Protein AF-0000000075549587 (afdb_homodimer)

Organism: Caenorhabditis brenneri (NCBI:txid135651)

pLDDT: mean 71.13, std 20.17, range [25.81, 96.94]

Nearest PDB structures (foldseek):
  8i6s-assembly1_A  TM=4.837E-01  e=8.119E+00  Pseudomonas aeruginosa
  8i6s-assembly1_A  TM=4.808E-01  e=9.491E+00  Pseudomonas aeruginosa

Sequence (476 aa):
MDYEPIAPSYHDLTATCAACQTLAPHSQLFVCLKEDCGHALQQKLPVLSPSLFYRREKVFCGACTFRGSHKAHRKYMQRAEPLAFITASGEMGTKLQMEFDKLLKTGEDTAVGYYMQENMDLKNLPTPRIVEYLSKSGTIIEWHRRVAVLYNAIKTLTDFREEGQKFVKEQAEELLTEFSKTSKQIHRILTVTQPDMEQLREDRHETHLREMGIDPSTEDARSSFSSTSSTSTKVPKEMDYEPIAPSYHDLTATCAACQTLAPHSQLFVCLKEDCGHALQQKLPVLSPSLFYRREKVFCGACTFRGSHKAHRKYMQRAEPLAFITASGEMGTKLQMEFDKLLKTGEDTAVGYYMQENMDLKNLPTPRIVEYLSKSGTIIEWHRRVAVLYNAIKTLTDFREEGQKFVKEQAEELLTEFSKTSKQIHRILTVTQPDMEQLREDRHETHLREMGIDPSTEDARSSFSSTSSTSTKVPKE

Structure (mmCIF, N/CA/C/O backbone):
data_AF-0000000075549587-model_v1
#
loop_
_entity.id
_entity.type
_entity.pdbx_description
1 polymer 'Uncharacterized protein'
#
loop_
_atom_site.group_PDB
_atom_site.id
_atom_site.type_symbol
_atom_site.label_atom_id
_atom_site.label_alt_id
_atom_site.label_comp_id
_atom_site.label_asym_id
_atom_site.label_entity_id
_atom_site.label_seq_id
_atom_site.pdbx_PDB_ins_code
_atom_site.Cartn_x
_atom_site.Cartn_y
_atom_site.Cartn_z
_atom_site.occupancy
_atom_site.B_iso_or_equiv
_atom_site.auth_seq_id
_atom_site.auth_comp_id
_atom_site.auth_asym_id
_atom_site.auth_atom_id
_atom_site.pdbx_PDB_model_num
ATOM 1 N N . MET A 1 1 ? -7.254 -75.062 -17.688 1 29.75 1 MET A N 1
ATOM 2 C CA . MET A 1 1 ? -5.879 -74.875 -17.234 1 29.75 1 MET A CA 1
ATOM 3 C C . MET A 1 1 ? -5.605 -73.5 -16.797 1 29.75 1 MET A C 1
ATOM 5 O O . MET A 1 1 ? -5.73 -72.562 -17.594 1 29.75 1 MET A O 1
ATOM 9 N N . ASP A 1 2 ? -5.918 -73.062 -15.508 1 26.8 2 ASP A N 1
ATOM 10 C CA . ASP A 1 2 ? -6.105 -71.812 -14.875 1 26.8 2 ASP A CA 1
ATOM 11 C C . ASP A 1 2 ? -4.812 -71 -14.883 1 26.8 2 ASP A C 1
ATOM 13 O O . ASP A 1 2 ? -3.783 -71.438 -14.383 1 26.8 2 ASP A O 1
ATOM 17 N N . TYR A 1 3 ? -4.531 -70.25 -15.961 1 25.81 3 TYR A N 1
ATOM 18 C CA . TYR A 1 3 ? -3.297 -69.5 -16.156 1 25.81 3 TYR A CA 1
ATOM 19 C C . TYR A 1 3 ? -3.004 -68.562 -14.969 1 25.81 3 TYR A C 1
ATOM 21 O O . TYR A 1 3 ? -3.758 -67.625 -14.688 1 25.81 3 TYR A O 1
ATOM 29 N N . GLU A 1 4 ? -2.338 -69.125 -13.938 1 31.19 4 GLU A N 1
ATOM 30 C CA . GLU A 1 4 ? -1.901 -68.312 -12.812 1 31.19 4 GLU A CA 1
ATOM 31 C C . GLU A 1 4 ? -0.948 -67.188 -13.273 1 31.19 4 GLU A C 1
ATOM 33 O O . GLU A 1 4 ? -0.008 -67.438 -14.031 1 31.19 4 GLU A O 1
ATOM 38 N N . PRO A 1 5 ? -1.269 -66 -13.258 1 32.09 5 PRO A N 1
ATOM 39 C CA . PRO A 1 5 ? -0.334 -64.938 -13.711 1 32.09 5 PRO A CA 1
ATOM 40 C C . PRO A 1 5 ? 1.026 -65.062 -13.023 1 32.09 5 PRO A C 1
ATOM 42 O O . PRO A 1 5 ? 1.096 -65.188 -11.797 1 32.09 5 PRO A O 1
ATOM 45 N N . ILE A 1 6 ? 2.064 -65.75 -13.586 1 31.47 6 ILE A N 1
ATOM 46 C CA . ILE A 1 6 ? 3.416 -65.812 -13.047 1 31.47 6 ILE A CA 1
ATOM 47 C C . ILE A 1 6 ? 3.885 -64.438 -12.562 1 31.47 6 ILE A C 1
ATOM 49 O O . ILE A 1 6 ? 3.824 -63.469 -13.312 1 31.47 6 ILE A O 1
ATOM 53 N N . ALA A 1 7 ? 3.84 -64.188 -11.336 1 36.78 7 ALA A N 1
ATOM 54 C CA . ALA A 1 7 ? 4.457 -63.031 -10.727 1 36.78 7 ALA A CA 1
ATOM 55 C C . ALA A 1 7 ? 5.844 -62.75 -11.312 1 36.78 7 ALA A C 1
ATOM 57 O O . ALA A 1 7 ? 6.703 -63.656 -11.297 1 36.78 7 ALA A O 1
ATOM 58 N N . PRO A 1 8 ? 5.992 -62 -12.305 1 34.22 8 PRO A N 1
ATOM 59 C CA . PRO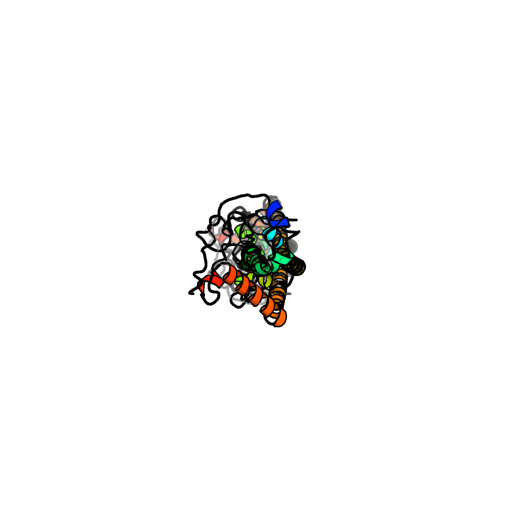 A 1 8 ? 7.352 -61.906 -12.828 1 34.22 8 PRO A CA 1
ATOM 60 C C . PRO A 1 8 ? 8.398 -61.688 -11.734 1 34.22 8 PRO A C 1
ATOM 62 O O . PRO A 1 8 ? 8.141 -61 -10.75 1 34.22 8 PRO A O 1
ATOM 65 N N . SER A 1 9 ? 9.133 -62.719 -11.234 1 33.31 9 SER A N 1
ATOM 66 C CA . SER A 1 9 ? 10.344 -62.594 -10.43 1 33.31 9 SER A CA 1
ATOM 67 C C . SER A 1 9 ? 11.273 -61.531 -10.992 1 33.31 9 SER A C 1
ATOM 69 O O . SER A 1 9 ? 11.734 -61.625 -12.125 1 33.31 9 SER A O 1
ATOM 71 N N . TYR A 1 10 ? 11.078 -60.281 -10.609 1 33.31 10 TYR A N 1
ATOM 72 C CA . TYR A 1 10 ? 11.875 -59.156 -11.062 1 33.31 10 TYR A CA 1
ATOM 73 C C . TYR A 1 10 ? 13.328 -59.312 -10.633 1 33.31 10 TYR A C 1
ATOM 75 O O . TYR A 1 10 ? 13.625 -59.438 -9.445 1 33.31 10 TYR A O 1
ATOM 83 N N . HIS A 1 11 ? 14.133 -60.188 -11.258 1 33.25 11 HIS A N 1
ATOM 84 C CA . HIS A 1 11 ? 15.562 -60.219 -10.961 1 33.25 11 HIS A CA 1
ATOM 85 C C . HIS A 1 11 ? 16.203 -58.875 -11.211 1 33.25 11 HIS A C 1
ATOM 87 O O . HIS A 1 11 ? 15.812 -58.156 -12.133 1 33.25 11 HIS A O 1
ATOM 93 N N . ASP A 1 12 ? 16.781 -58.188 -10.273 1 33.38 12 ASP A N 1
ATOM 94 C CA . ASP A 1 12 ? 17.609 -56.969 -10.273 1 33.38 12 ASP A CA 1
ATOM 95 C C . ASP A 1 12 ? 18.625 -57.031 -11.422 1 33.38 12 ASP A C 1
ATOM 97 O O . ASP A 1 12 ? 19.812 -57.25 -11.203 1 33.38 12 ASP A O 1
ATOM 101 N N . LEU A 1 13 ? 18.562 -57.812 -12.469 1 33.66 13 LEU A N 1
ATOM 102 C CA . LEU A 1 13 ? 19.609 -57.781 -13.492 1 33.66 13 LEU A CA 1
ATOM 103 C C . LEU A 1 13 ? 19.625 -56.406 -14.18 1 33.66 13 LEU A C 1
ATOM 105 O O . LEU A 1 13 ? 18.609 -55.969 -14.742 1 33.66 13 LEU A O 1
ATOM 109 N N . THR A 1 14 ? 20.359 -55.406 -13.695 1 37.59 14 THR A N 1
ATOM 110 C CA . THR A 1 14 ? 20.797 -54.25 -14.5 1 37.59 14 THR A CA 1
ATOM 111 C C . THR A 1 14 ? 21.172 -54.719 -15.906 1 37.59 14 THR A C 1
ATOM 113 O O . THR A 1 14 ? 22.344 -55 -16.172 1 37.59 14 THR A O 1
ATOM 116 N N . ALA A 1 15 ? 20.781 -55.812 -16.469 1 36.22 15 ALA A N 1
ATOM 117 C CA . ALA A 1 15 ? 21.281 -56.188 -17.781 1 36.22 15 ALA A CA 1
ATOM 118 C C . ALA A 1 15 ? 21.078 -55.031 -18.781 1 36.22 15 ALA A C 1
ATOM 120 O O . ALA A 1 15 ? 20.109 -54.281 -18.688 1 36.22 15 ALA A O 1
ATOM 121 N N . THR A 1 16 ? 22.188 -54.406 -19.188 1 38.94 16 THR A N 1
ATOM 122 C CA . THR A 1 16 ? 22.188 -53.594 -20.406 1 38.94 16 THR A CA 1
ATOM 123 C C . THR A 1 16 ? 21.094 -54.062 -21.359 1 38.94 16 THR A C 1
ATOM 125 O O . THR A 1 16 ? 20.938 -55.25 -21.594 1 38.94 16 THR A O 1
ATOM 128 N N . CYS A 1 17 ? 20.016 -53.344 -21.531 1 42.66 17 CYS A N 1
ATOM 129 C CA . CYS A 1 17 ? 18.953 -53.594 -22.5 1 42.66 17 CYS A CA 1
ATOM 130 C C . CYS A 1 17 ? 19.516 -54.219 -23.766 1 42.66 17 CYS A C 1
ATOM 132 O O . CYS A 1 17 ? 18.875 -54.188 -24.812 1 42.66 17 CYS A O 1
ATOM 134 N N . ALA A 1 18 ? 20.797 -54.469 -23.938 1 40.78 18 ALA A N 1
ATOM 135 C CA . ALA A 1 18 ? 21.25 -55.094 -25.172 1 40.78 18 ALA A CA 1
ATOM 136 C C . ALA A 1 18 ? 20.422 -56.344 -25.5 1 40.78 18 ALA A C 1
ATOM 138 O O . ALA A 1 18 ? 20.062 -56.562 -26.656 1 40.78 18 ALA A O 1
ATOM 139 N N . ALA A 1 19 ? 20.281 -57.25 -24.625 1 36.47 19 ALA A N 1
ATOM 140 C CA . ALA A 1 19 ? 19.547 -58.469 -24.938 1 36.47 19 ALA A CA 1
ATOM 141 C C . ALA A 1 19 ? 18.078 -58.188 -25.203 1 36.47 19 ALA A C 1
ATOM 143 O O . ALA A 1 19 ? 17.453 -58.812 -26.062 1 36.47 19 ALA A O 1
ATOM 144 N N . CYS A 1 20 ? 17.484 -57.406 -24.375 1 41.28 20 CYS A N 1
ATOM 145 C CA . CYS A 1 20 ? 16.078 -57.094 -24.672 1 41.28 20 CYS A CA 1
ATOM 146 C C . CYS A 1 20 ? 15.961 -56.312 -25.969 1 41.28 20 CYS A C 1
ATOM 148 O O . CYS A 1 20 ? 14.859 -56.125 -26.484 1 41.28 20 CYS A O 1
ATOM 150 N N . GLN A 1 21 ? 16.906 -55.469 -26.281 1 42.31 21 GLN A N 1
ATOM 151 C CA . GLN A 1 21 ? 16.859 -54.875 -27.609 1 42.31 21 GLN A CA 1
ATOM 152 C C . GLN A 1 21 ? 16.641 -55.938 -28.672 1 42.31 21 GLN A C 1
ATOM 154 O O . GLN A 1 21 ? 15.922 -55.719 -29.656 1 42.31 21 GLN A O 1
ATOM 159 N N . THR A 1 22 ? 17.453 -57 -28.656 1 42.5 22 THR A N 1
ATOM 160 C CA . THR A 1 22 ? 17.375 -58.031 -29.688 1 42.5 22 THR A CA 1
ATOM 161 C C . THR A 1 22 ? 16.234 -59 -29.391 1 42.5 22 THR A C 1
ATOM 163 O O . THR A 1 22 ? 15.594 -59.531 -30.297 1 42.5 22 THR A O 1
ATOM 166 N N . LEU A 1 23 ? 16.109 -59.625 -28.219 1 38.97 23 LEU A N 1
ATOM 167 C CA . LEU A 1 23 ? 15.242 -60.781 -28.031 1 38.97 23 LEU A CA 1
ATOM 168 C C . LEU A 1 23 ? 13.883 -60.344 -27.5 1 38.97 23 LEU A C 1
ATOM 170 O O . LEU A 1 23 ? 12.906 -61.094 -27.578 1 38.97 23 LEU A O 1
ATOM 174 N N . ALA A 1 24 ? 13.734 -59.688 -26.312 1 40.78 24 ALA A N 1
ATOM 175 C CA . ALA A 1 24 ? 12.406 -59.469 -25.75 1 40.78 24 ALA A CA 1
ATOM 176 C C . ALA A 1 24 ? 11.734 -58.281 -26.438 1 40.78 24 ALA A C 1
ATOM 178 O O . ALA A 1 24 ? 12.352 -57.219 -26.625 1 40.78 24 ALA A O 1
ATOM 179 N N . PRO A 1 25 ? 10.711 -58.5 -27.219 1 41.75 25 PRO A N 1
ATOM 180 C CA . PRO A 1 25 ? 9.906 -57.438 -27.828 1 41.75 25 PRO A CA 1
ATOM 181 C C . PRO A 1 25 ? 9.633 -56.281 -26.859 1 41.75 25 PRO A C 1
ATOM 183 O O . PRO A 1 25 ? 9.164 -56.5 -25.75 1 41.75 25 PRO A O 1
ATOM 186 N N . HIS A 1 26 ? 10.484 -55.312 -26.688 1 45.44 26 HIS A N 1
ATOM 187 C CA . HIS A 1 26 ? 10.344 -54 -26.016 1 45.44 26 HIS A CA 1
ATOM 188 C C . HIS A 1 26 ? 8.914 -53.5 -26.109 1 45.44 26 HIS A C 1
ATOM 190 O O . HIS A 1 26 ? 8.648 -52.344 -25.812 1 45.44 26 HIS A O 1
ATOM 196 N N . SER A 1 27 ? 8.094 -54.156 -26.641 1 45.16 27 SER A N 1
ATOM 197 C CA . SER A 1 27 ? 6.754 -53.625 -26.875 1 45.16 27 SER A CA 1
ATOM 198 C C . SER A 1 27 ? 6.055 -53.312 -25.562 1 45.16 27 SER A C 1
ATOM 200 O O . SER A 1 27 ? 5.012 -52.656 -25.547 1 45.16 27 SER A O 1
ATOM 202 N N . GLN A 1 28 ? 6.48 -54.031 -24.422 1 47.03 28 GLN A N 1
ATOM 203 C CA . GLN A 1 28 ? 5.66 -53.812 -23.25 1 47.03 28 GLN A CA 1
ATOM 204 C C . GLN A 1 28 ? 6.465 -53.125 -22.141 1 47.03 28 GLN A C 1
ATOM 206 O O . GLN A 1 28 ? 7.016 -53.812 -21.266 1 47.03 28 GLN A O 1
ATOM 211 N N . LEU A 1 29 ? 7.043 -52.031 -22.5 1 55.44 29 LEU A N 1
ATOM 212 C CA . LEU A 1 29 ? 7.758 -51.375 -21.422 1 55.44 29 LEU A CA 1
ATOM 213 C C . LEU A 1 29 ? 6.781 -50.719 -20.453 1 55.44 29 LEU A C 1
ATOM 215 O O . LEU A 1 29 ? 5.887 -49.969 -20.875 1 55.44 29 LEU A O 1
ATOM 219 N N . PHE A 1 30 ? 6.555 -51.406 -19.234 1 59.78 30 PHE A N 1
ATOM 220 C CA . PHE A 1 30 ? 5.691 -50.75 -18.25 1 59.78 30 PHE A CA 1
ATOM 221 C C . PHE A 1 30 ? 6.5 -50.281 -17.062 1 59.78 30 PHE A C 1
ATOM 223 O O . PHE A 1 30 ? 7.652 -50.656 -16.875 1 59.78 30 PHE A O 1
ATOM 230 N N . VAL A 1 31 ? 6.113 -49.188 -16.469 1 62.66 31 VAL A N 1
ATOM 231 C CA . VAL A 1 31 ? 6.648 -48.656 -15.227 1 62.66 31 VAL A CA 1
ATOM 232 C C . VAL A 1 31 ? 5.922 -49.312 -14.047 1 62.66 31 VAL A C 1
ATOM 234 O O . VAL A 1 31 ? 4.688 -49.312 -13.992 1 62.66 31 VAL A O 1
ATOM 237 N N . CYS A 1 32 ? 6.777 -50.062 -13.227 1 59.31 32 CYS A N 1
ATOM 238 C CA . CYS A 1 32 ? 6.191 -50.75 -12.086 1 59.31 32 CYS A CA 1
ATOM 239 C C . CYS A 1 32 ? 5.715 -49.75 -11.039 1 59.31 32 CYS A C 1
ATOM 241 O O . CYS A 1 32 ? 6.465 -48.844 -10.641 1 59.31 32 CYS A O 1
ATOM 243 N N . LEU A 1 33 ? 4.461 -49.875 -10.594 1 60.12 33 LEU A N 1
ATOM 244 C CA . LEU A 1 33 ? 3.865 -49.031 -9.57 1 60.12 33 LEU A CA 1
ATOM 245 C C . LEU A 1 33 ? 3.695 -49.781 -8.258 1 60.12 33 LEU A C 1
ATOM 247 O O . LEU A 1 33 ? 3.207 -49.219 -7.27 1 60.12 33 LEU A O 1
ATOM 251 N N . LYS A 1 34 ? 4.172 -50.969 -8.281 1 54.44 34 LYS A N 1
ATOM 252 C CA . LYS A 1 34 ? 3.969 -51.781 -7.078 1 54.44 34 LYS A CA 1
ATOM 253 C C . LYS A 1 34 ? 5.004 -51.438 -6.008 1 54.44 34 LYS A C 1
ATOM 255 O O . LYS A 1 34 ? 6.191 -51.312 -6.309 1 54.44 34 LYS A O 1
ATOM 260 N N . GLU A 1 35 ? 4.543 -51.156 -4.797 1 56.06 35 GLU A N 1
ATOM 261 C CA . GLU A 1 35 ? 5.375 -50.781 -3.664 1 56.06 35 GLU A CA 1
ATOM 262 C C . GLU A 1 35 ? 6.449 -51.812 -3.381 1 56.06 35 GLU A C 1
ATOM 264 O O . GLU A 1 35 ? 7.582 -51.469 -3.033 1 56.06 35 GLU A O 1
ATOM 269 N N . ASP A 1 36 ? 6.105 -53.062 -3.609 1 52.19 36 ASP A N 1
ATOM 270 C CA . ASP A 1 36 ? 7.035 -54.125 -3.273 1 52.19 36 ASP A CA 1
ATOM 271 C C . ASP A 1 36 ? 8.023 -54.375 -4.41 1 52.19 36 ASP A C 1
ATOM 273 O O . ASP A 1 36 ? 8.906 -55.25 -4.305 1 52.19 36 ASP A O 1
ATOM 277 N N . CYS A 1 37 ? 7.734 -53.562 -5.375 1 55.72 37 CYS A N 1
ATOM 278 C CA . CYS A 1 37 ? 8.648 -53.688 -6.5 1 55.72 37 CYS A CA 1
ATOM 279 C C . CYS A 1 37 ? 9.922 -52.875 -6.273 1 55.72 37 CYS A C 1
ATOM 281 O O . CYS A 1 37 ? 9.852 -51.656 -6.043 1 55.72 37 CYS A O 1
ATOM 283 N N . GLY A 1 38 ? 11 -53.5 -6.023 1 54.59 38 GLY A N 1
ATOM 284 C CA . GLY A 1 38 ? 12.273 -52.812 -5.836 1 54.59 38 GLY A CA 1
ATOM 285 C C . GLY A 1 38 ? 12.578 -51.812 -6.922 1 54.59 38 GLY A C 1
ATOM 286 O O . GLY A 1 38 ? 13.484 -51 -6.777 1 54.59 38 GLY A O 1
ATOM 287 N N . HIS A 1 39 ? 11.695 -51.906 -7.961 1 53.31 39 HIS A N 1
ATOM 288 C CA . HIS A 1 39 ? 11.938 -51 -9.07 1 53.31 39 HIS A CA 1
ATOM 289 C C . HIS A 1 39 ? 10.75 -50.062 -9.289 1 53.31 39 HIS A C 1
ATOM 291 O O . HIS A 1 39 ? 10.617 -49.469 -10.352 1 53.31 39 HIS A O 1
ATOM 297 N N . ALA A 1 40 ? 9.969 -50.094 -8.383 1 55.72 40 ALA A N 1
ATOM 298 C CA . ALA A 1 40 ? 8.789 -49.25 -8.438 1 55.72 40 ALA A CA 1
ATOM 299 C C . ALA A 1 40 ? 9.195 -47.781 -8.609 1 55.72 40 ALA A C 1
ATOM 301 O O . ALA A 1 40 ? 10.297 -47.375 -8.227 1 55.72 40 ALA A O 1
ATOM 302 N N . LEU A 1 41 ? 8.352 -47.125 -9.461 1 58.66 41 LEU A N 1
ATOM 303 C CA . LEU A 1 41 ? 8.555 -45.688 -9.555 1 58.66 41 LEU A CA 1
ATOM 304 C C . LEU A 1 41 ? 8.953 -45.094 -8.211 1 58.66 41 LEU A C 1
ATOM 306 O O . LEU A 1 41 ? 8.258 -45.312 -7.211 1 58.66 41 LEU A O 1
ATOM 310 N N . GLN A 1 42 ? 10.43 -45.031 -8.016 1 52.78 42 GLN A N 1
ATOM 311 C CA . GLN A 1 42 ? 10.898 -44.469 -6.758 1 52.78 42 GLN A CA 1
ATOM 312 C C . GLN A 1 42 ? 10.93 -42.938 -6.836 1 52.78 42 GLN A C 1
ATOM 314 O O . GLN A 1 42 ? 11.414 -42.375 -7.816 1 52.78 42 GLN A O 1
ATOM 319 N N . GLN A 1 43 ? 9.984 -42.406 -6.258 1 54.62 43 GLN A N 1
ATOM 320 C CA . GLN A 1 43 ? 9.898 -40.938 -6.238 1 54.62 43 GLN A CA 1
ATOM 321 C C . GLN A 1 43 ? 11.047 -40.344 -5.438 1 54.62 43 GLN A C 1
ATOM 323 O O . GLN A 1 43 ? 10.836 -39.438 -4.609 1 54.62 43 GLN A O 1
ATOM 328 N N . LYS A 1 44 ? 12.258 -40.906 -5.523 1 56.38 44 LYS A N 1
ATOM 329 C CA . LYS A 1 44 ? 13.328 -40.312 -4.73 1 56.38 44 LYS A CA 1
ATOM 330 C C . LYS A 1 44 ? 13.703 -38.906 -5.262 1 56.38 44 LYS A C 1
ATOM 332 O O . LYS A 1 44 ? 13.992 -38 -4.484 1 56.38 44 LYS A O 1
ATOM 337 N N . LEU A 1 45 ? 13.633 -38.938 -6.66 1 64.5 45 LEU A N 1
ATOM 338 C CA . LEU A 1 45 ? 13.922 -37.625 -7.25 1 64.5 45 LEU A CA 1
ATOM 339 C C . LEU A 1 45 ? 12.672 -37.031 -7.902 1 64.5 45 LEU A C 1
ATOM 341 O O . LEU A 1 45 ? 11.938 -37.75 -8.594 1 64.5 45 LEU A O 1
ATOM 345 N N . PRO A 1 46 ? 12.438 -35.781 -7.637 1 75.38 46 PRO A N 1
ATOM 346 C CA . PRO A 1 46 ? 11.242 -35.188 -8.219 1 75.38 46 PRO A CA 1
ATOM 347 C C . PRO A 1 46 ? 11.227 -35.25 -9.742 1 75.38 46 PRO A C 1
ATOM 349 O O . PRO A 1 46 ? 12.266 -35.062 -10.383 1 75.38 46 PRO A O 1
ATOM 352 N N . VAL A 1 47 ? 10.156 -35.688 -10.281 1 79 47 VAL A N 1
ATOM 353 C CA . VAL A 1 47 ? 9.938 -35.688 -11.727 1 79 47 VAL A CA 1
ATOM 354 C C . VAL A 1 47 ? 9.312 -34.344 -12.148 1 79 47 VAL A C 1
ATOM 356 O O . V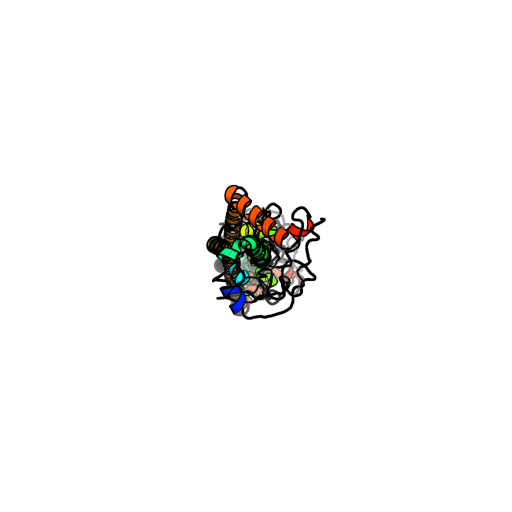AL A 1 47 ? 8.086 -34.188 -12.102 1 79 47 VAL A O 1
ATOM 359 N N . LEU A 1 48 ? 10.141 -33.5 -12.711 1 85.94 48 LEU A N 1
ATOM 360 C CA . LEU A 1 48 ? 9.727 -32.125 -12.93 1 85.94 48 LEU A CA 1
ATOM 361 C C . LEU A 1 48 ? 9.188 -31.938 -14.344 1 85.94 48 LEU A C 1
ATOM 363 O O . LEU A 1 48 ? 8.703 -30.859 -14.695 1 85.94 48 LEU A O 1
ATOM 367 N N . SER A 1 49 ? 9.391 -33 -15.047 1 88.25 49 SER A N 1
ATOM 368 C CA . SER A 1 49 ? 8.828 -33.031 -16.391 1 88.25 49 SER A CA 1
ATOM 369 C C . SER A 1 49 ? 8.547 -34.438 -16.875 1 88.25 49 SER A C 1
ATOM 371 O O . SER A 1 49 ? 9.211 -35.375 -16.453 1 88.25 49 SER A O 1
ATOM 373 N N . PRO A 1 50 ? 7.512 -34.562 -17.766 1 84.19 50 PRO A N 1
ATOM 374 C CA . PRO A 1 50 ? 7.234 -35.906 -18.297 1 84.19 50 PRO A CA 1
ATOM 375 C C . PRO A 1 50 ? 8.445 -36.531 -19 1 84.19 50 PRO A C 1
ATOM 377 O O . PRO A 1 50 ? 8.633 -37.719 -18.953 1 84.19 50 PRO A O 1
ATOM 380 N N . SER A 1 51 ? 9.281 -35.656 -19.562 1 78.44 51 SER A N 1
ATOM 381 C CA . SER A 1 51 ? 10.461 -36.156 -20.25 1 78.44 51 SER A CA 1
ATOM 382 C C . SER A 1 51 ? 11.445 -36.781 -19.266 1 78.44 51 SER A C 1
ATOM 384 O O . SER A 1 51 ? 12.125 -37.781 -19.594 1 78.44 51 SER A O 1
ATOM 386 N N . LEU A 1 52 ? 11.555 -36.219 -18.062 1 77.38 52 LEU A N 1
ATOM 387 C CA . LEU A 1 52 ? 12.461 -36.719 -17.047 1 77.38 52 LEU A CA 1
ATOM 388 C C . LEU A 1 52 ? 11.992 -38.094 -16.531 1 77.38 52 LEU A C 1
ATOM 390 O O . LEU A 1 52 ? 12.805 -38.875 -16.062 1 77.38 52 LEU A O 1
ATOM 3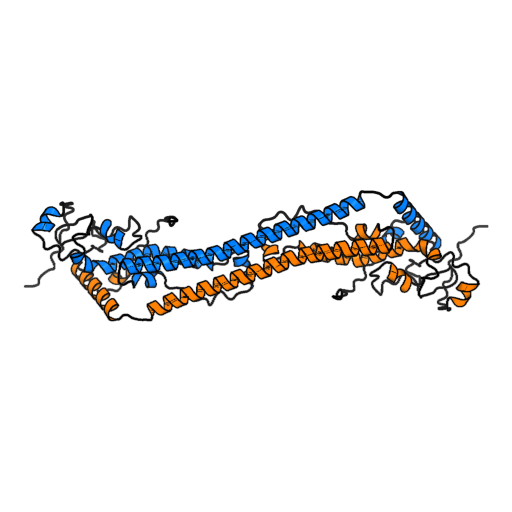94 N N . PHE A 1 53 ? 10.656 -38.25 -16.656 1 72.56 53 PHE A N 1
ATOM 395 C CA . PHE A 1 53 ? 10.078 -39.531 -16.281 1 72.56 53 PHE A CA 1
ATOM 396 C C . PHE A 1 53 ? 10.711 -40.656 -17.078 1 72.56 53 PHE A C 1
ATOM 398 O O . PHE A 1 53 ? 11.117 -41.688 -16.516 1 72.56 53 PHE A O 1
ATOM 405 N N . TYR A 1 54 ? 11.008 -40.406 -18.359 1 65.12 54 TYR A N 1
ATOM 406 C CA . TYR A 1 54 ? 11.539 -41.438 -19.25 1 65.12 54 TYR A CA 1
ATOM 407 C C . TYR A 1 54 ? 13.031 -41.625 -19.031 1 65.12 54 TYR A C 1
ATOM 409 O O . TYR A 1 54 ? 13.594 -42.656 -19.422 1 65.12 54 TYR A O 1
ATOM 417 N N . ARG A 1 55 ? 13.586 -40.688 -18.328 1 64.94 55 ARG A N 1
ATOM 418 C CA . ARG A 1 55 ? 15.023 -40.812 -18.094 1 64.94 55 ARG A CA 1
ATOM 419 C C . ARG A 1 55 ? 15.32 -41.469 -16.766 1 64.94 55 ARG A C 1
ATOM 421 O O . ARG A 1 55 ? 16.312 -42.156 -16.625 1 64.94 55 ARG A O 1
ATOM 428 N N . ARG A 1 56 ? 14.492 -41.219 -15.914 1 63.25 56 ARG A N 1
ATOM 429 C CA . ARG A 1 56 ? 14.828 -41.562 -14.539 1 63.25 56 ARG A CA 1
ATOM 430 C C . ARG A 1 56 ? 14.156 -42.875 -14.148 1 63.25 56 ARG A C 1
ATOM 432 O O . ARG A 1 56 ? 14.648 -43.594 -13.266 1 63.25 56 ARG A O 1
ATOM 439 N N . GLU A 1 57 ? 12.984 -43.156 -14.742 1 60.53 57 GLU A N 1
ATOM 440 C CA . GLU A 1 57 ? 12.219 -44.281 -14.242 1 60.53 57 GLU A CA 1
ATOM 441 C C . GLU A 1 57 ? 12.641 -45.594 -14.922 1 60.53 57 GLU A C 1
ATOM 443 O O . GLU A 1 57 ? 13.031 -45.594 -16.094 1 60.53 57 GLU A O 1
ATOM 448 N N . LYS A 1 58 ? 12.742 -46.531 -14.047 1 59.69 58 LYS A N 1
ATOM 449 C CA . LYS A 1 58 ? 13.055 -47.875 -14.523 1 59.69 58 LYS A CA 1
ATOM 450 C C . LYS A 1 58 ? 11.875 -48.469 -15.266 1 59.69 58 LYS A C 1
ATOM 452 O O . LYS A 1 58 ? 10.727 -48.375 -14.828 1 59.69 58 LYS A O 1
ATOM 457 N N . VAL A 1 59 ? 12.078 -48.719 -16.547 1 58.75 59 VAL A N 1
ATOM 458 C CA . VAL A 1 59 ? 11.031 -49.344 -17.359 1 58.75 59 VAL A CA 1
ATOM 459 C C . VAL A 1 59 ? 11.281 -50.844 -17.484 1 58.75 59 VAL A C 1
ATOM 461 O O . VAL A 1 59 ? 12.438 -51.281 -17.484 1 58.75 59 VAL A O 1
ATOM 464 N N . PHE A 1 60 ? 10.094 -51.5 -17.219 1 58.19 60 PHE A N 1
ATOM 465 C CA . PHE A 1 60 ? 10.117 -52.969 -17.25 1 58.19 60 PHE A CA 1
ATOM 466 C C . PHE A 1 60 ? 9.633 -53.5 -18.594 1 58.19 60 PHE A C 1
ATOM 468 O O . PHE A 1 60 ? 8.727 -52.938 -19.188 1 58.19 60 PHE A O 1
ATOM 475 N N . CYS A 1 61 ? 10.523 -54.219 -19.344 1 53.56 61 CYS A N 1
ATOM 476 C CA . CYS A 1 61 ? 10.086 -54.844 -20.594 1 53.56 61 CYS A CA 1
ATOM 477 C C . CYS A 1 61 ? 9.547 -56.25 -20.344 1 53.56 61 CYS A C 1
ATOM 479 O O . CYS A 1 61 ? 9.297 -56.969 -21.281 1 53.56 61 CYS A O 1
ATOM 481 N N . GLY A 1 62 ? 9.133 -56.5 -19.078 1 52.09 62 GLY A N 1
ATOM 482 C CA . GLY A 1 62 ? 8.688 -57.844 -18.766 1 52.09 62 GLY A CA 1
ATOM 483 C C . GLY A 1 62 ? 9.781 -58.719 -18.172 1 52.09 62 GLY A C 1
ATOM 484 O O . GLY A 1 62 ? 9.516 -59.594 -17.375 1 52.09 62 GLY A O 1
ATOM 485 N N . ALA A 1 63 ? 10.977 -58.625 -18.766 1 47.5 63 ALA A N 1
ATOM 486 C CA . ALA A 1 63 ? 12.062 -59.5 -18.328 1 47.5 63 ALA A CA 1
ATOM 487 C C . ALA A 1 63 ? 13.164 -58.719 -17.641 1 47.5 63 ALA A C 1
ATOM 489 O O . ALA A 1 63 ? 13.906 -59.25 -16.812 1 47.5 63 ALA A O 1
ATOM 490 N N . CYS A 1 64 ? 13.234 -57.594 -18.156 1 49.75 64 CYS A N 1
ATOM 491 C CA . CYS A 1 64 ? 14.367 -56.844 -17.641 1 49.75 64 CYS A CA 1
ATOM 492 C C . CYS A 1 64 ? 13.93 -55.469 -17.156 1 49.75 64 CYS A C 1
ATOM 494 O O . CYS A 1 64 ? 12.828 -55.031 -17.469 1 49.75 64 CYS A O 1
ATOM 496 N N . THR A 1 65 ? 14.562 -55.094 -16.031 1 53.25 65 THR A N 1
ATOM 497 C CA . THR A 1 65 ? 14.398 -53.719 -15.57 1 53.25 65 THR A CA 1
ATOM 498 C C . THR A 1 65 ? 15.539 -52.844 -16.078 1 53.25 65 THR A C 1
ATOM 500 O O . THR A 1 65 ? 16.703 -53.281 -16.094 1 53.25 65 THR A O 1
ATOM 503 N N . PHE A 1 66 ? 15.234 -51.906 -16.875 1 54.59 66 PHE A N 1
ATOM 504 C CA . PHE A 1 66 ? 16.297 -51.031 -17.359 1 54.59 66 PHE A CA 1
ATOM 505 C C . PHE A 1 66 ? 16.016 -49.562 -17.016 1 54.59 66 PHE A C 1
ATOM 507 O O . PHE A 1 66 ? 14.844 -49.188 -16.891 1 54.59 66 PHE A O 1
ATOM 514 N N . ARG A 1 67 ? 17.156 -49 -16.406 1 55.06 67 ARG A N 1
ATOM 515 C CA . ARG A 1 67 ? 17.156 -47.562 -16.219 1 55.06 67 ARG A CA 1
ATOM 516 C C . ARG A 1 67 ? 17.984 -46.875 -17.281 1 55.06 67 ARG A C 1
ATOM 518 O O . ARG A 1 67 ? 19.109 -47.312 -17.578 1 55.06 67 ARG A O 1
ATOM 525 N N . GLY A 1 68 ? 17.516 -46.125 -18.203 1 54.12 68 GLY A N 1
ATOM 526 C CA . GLY A 1 68 ? 18.281 -45.375 -19.188 1 54.12 68 GLY A CA 1
ATOM 527 C C . GLY A 1 68 ? 17.406 -44.562 -20.141 1 54.12 68 GLY A C 1
ATOM 528 O O . GLY A 1 68 ? 16.203 -44.406 -19.922 1 54.12 68 GLY A O 1
ATOM 529 N N . SER A 1 69 ? 18.188 -43.875 -21.094 1 53.91 69 SER A N 1
ATOM 530 C CA . SER A 1 69 ? 17.484 -43.094 -22.109 1 53.91 69 SER A CA 1
ATOM 531 C C . SER A 1 69 ? 16.547 -43.969 -22.922 1 53.91 69 SER A C 1
ATOM 533 O O . SER A 1 69 ? 16.953 -45 -23.469 1 53.91 69 SER A O 1
ATOM 535 N N . HIS A 1 70 ? 15.281 -43.75 -22.609 1 55.5 70 HIS A N 1
ATOM 536 C CA . HIS A 1 70 ? 14.273 -44.594 -23.234 1 55.5 70 HIS A CA 1
ATOM 537 C C . HIS A 1 70 ? 13.812 -44.031 -24.562 1 55.5 70 HIS A C 1
ATOM 539 O O . HIS A 1 70 ? 12.742 -44.375 -25.062 1 55.5 70 HIS A O 1
ATOM 545 N N . LYS A 1 71 ? 14.664 -43.156 -25.078 1 55.72 71 LYS A N 1
ATOM 546 C CA . LYS A 1 71 ? 14.234 -42.531 -26.328 1 55.72 71 LYS A CA 1
ATOM 547 C C . LYS A 1 71 ? 13.906 -43.594 -27.391 1 55.72 71 LYS A C 1
ATOM 549 O O . LYS A 1 71 ? 12.914 -43.469 -28.109 1 55.72 71 LYS A O 1
ATOM 554 N N . ALA A 1 72 ? 14.734 -44.656 -27.438 1 56.09 72 ALA A N 1
ATOM 555 C CA . ALA A 1 72 ? 14.555 -45.688 -28.469 1 56.09 72 ALA A CA 1
ATOM 556 C C . ALA A 1 72 ? 13.305 -46.531 -28.188 1 56.09 72 ALA A C 1
ATOM 558 O O . ALA A 1 72 ? 12.758 -47.156 -29.094 1 56.09 72 ALA A O 1
ATOM 559 N N . HIS A 1 73 ? 12.859 -46.375 -26.969 1 57.16 73 HIS A N 1
ATOM 560 C CA . HIS A 1 73 ? 11.727 -47.219 -26.594 1 57.16 73 HIS A CA 1
ATOM 561 C C . HIS A 1 73 ? 10.453 -46.406 -26.438 1 57.16 73 HIS A C 1
ATOM 563 O O . HIS A 1 73 ? 9.469 -46.875 -25.875 1 57.16 73 HIS A O 1
ATOM 569 N N . ARG A 1 74 ? 10.414 -45.25 -26.984 1 59.66 74 ARG A N 1
ATOM 570 C CA . ARG A 1 74 ? 9.297 -44.312 -26.812 1 59.66 74 ARG A CA 1
ATOM 571 C C . ARG A 1 74 ? 7.988 -44.969 -27.266 1 59.66 74 ARG A C 1
ATOM 573 O O . ARG A 1 74 ? 6.961 -44.812 -26.594 1 59.66 74 ARG A O 1
ATOM 580 N N . LYS A 1 75 ? 8.086 -45.625 -28.359 1 60.97 75 LYS A N 1
ATOM 581 C CA . LYS A 1 75 ? 6.891 -46.25 -28.906 1 60.97 75 LYS A CA 1
ATOM 582 C C . LYS A 1 75 ? 6.309 -47.281 -27.922 1 60.97 75 LYS A C 1
ATOM 584 O O . LYS A 1 75 ? 5.086 -47.406 -27.797 1 60.97 75 LYS A O 1
ATOM 589 N N . TYR A 1 76 ? 7.223 -47.906 -27.203 1 60.62 76 TYR A N 1
ATOM 590 C CA . TYR A 1 76 ? 6.777 -48.969 -26.297 1 60.62 76 TYR A CA 1
ATOM 591 C C . TYR A 1 76 ? 6.406 -48.406 -24.938 1 60.62 76 TYR A C 1
ATOM 593 O O . TYR A 1 76 ? 5.723 -49.062 -24.141 1 60.62 76 TYR A O 1
ATOM 601 N N . MET A 1 77 ? 6.832 -47.125 -24.766 1 64.5 77 MET A N 1
ATOM 602 C CA . MET A 1 77 ? 6.543 -46.5 -23.469 1 64.5 77 MET A CA 1
ATOM 603 C C . MET A 1 77 ? 5.277 -45.656 -23.562 1 64.5 77 MET A C 1
ATOM 605 O O . MET A 1 77 ? 4.922 -44.969 -22.594 1 64.5 77 MET A O 1
ATOM 609 N N . GLN A 1 78 ? 4.633 -45.844 -24.641 1 70 78 GLN A N 1
ATOM 610 C CA . GLN A 1 78 ? 3.434 -45.031 -24.859 1 70 78 GLN A CA 1
ATOM 611 C C . GLN A 1 78 ? 2.371 -45.312 -23.797 1 70 78 GLN A C 1
ATOM 613 O O . GLN A 1 78 ? 1.639 -44.438 -23.375 1 70 78 GLN A O 1
ATOM 618 N N . ARG A 1 79 ? 2.439 -46.594 -23.359 1 69.56 79 ARG A N 1
ATOM 619 C CA . ARG A 1 79 ? 1.438 -47 -22.375 1 69.56 79 ARG A CA 1
ATOM 620 C C . ARG A 1 79 ? 1.718 -46.375 -21.016 1 69.56 79 ARG A C 1
ATOM 622 O O . ARG A 1 79 ? 0.81 -46.219 -20.203 1 69.56 79 ARG A O 1
ATOM 629 N N . ALA A 1 80 ? 2.967 -46.062 -20.812 1 70.75 80 ALA A N 1
ATOM 630 C CA . ALA A 1 80 ? 3.355 -45.469 -19.547 1 70.75 80 ALA A CA 1
ATOM 631 C C . ALA A 1 80 ? 3.312 -43.938 -19.609 1 70.75 80 ALA A C 1
ATOM 633 O O . ALA A 1 80 ? 3.496 -43.25 -18.594 1 70.75 80 ALA A O 1
ATOM 634 N N . GLU A 1 81 ? 3.006 -43.375 -20.75 1 77.25 81 GLU A N 1
ATOM 635 C CA . GLU A 1 81 ? 3.031 -41.938 -20.969 1 77.25 81 GLU A CA 1
ATOM 636 C C . GLU A 1 81 ? 2.076 -41.219 -20.016 1 77.25 81 GLU A C 1
ATOM 638 O O . GLU A 1 81 ? 2.428 -40.188 -19.422 1 77.25 81 GLU A O 1
ATOM 643 N N . PRO A 1 82 ? 0.894 -41.844 -19.781 1 78.38 82 PRO A N 1
ATOM 644 C CA . PRO A 1 82 ? 0.005 -41.156 -18.844 1 78.38 82 PRO A CA 1
ATOM 645 C C . PRO A 1 82 ? 0.612 -41.031 -17.453 1 78.38 82 PRO A C 1
ATOM 647 O O . PRO A 1 82 ? 0.398 -40.031 -16.766 1 78.38 82 PRO A O 1
ATOM 650 N N . LEU A 1 83 ? 1.401 -41.969 -17.062 1 78.62 83 LEU A N 1
ATOM 651 C CA . LEU A 1 83 ? 2.039 -41.938 -15.758 1 78.62 83 LEU A CA 1
ATOM 652 C C . LEU A 1 83 ? 3.076 -40.812 -15.695 1 78.62 83 LEU A C 1
ATOM 654 O O . LEU A 1 83 ? 3.25 -40.188 -14.656 1 78.62 83 LEU A O 1
ATOM 658 N N . ALA A 1 84 ? 3.746 -40.656 -16.781 1 81.56 84 ALA A N 1
ATOM 659 C CA . ALA A 1 84 ? 4.727 -39.594 -16.859 1 81.56 84 ALA A CA 1
ATOM 660 C C . ALA A 1 84 ? 4.062 -38.219 -16.656 1 81.56 84 ALA A C 1
ATOM 662 O O . ALA A 1 84 ? 4.562 -37.375 -15.898 1 81.56 84 ALA A O 1
ATOM 663 N N . PHE A 1 85 ? 2.865 -38.031 -17.281 1 86.44 85 PHE A N 1
ATOM 664 C CA . PHE A 1 85 ? 2.148 -36.75 -17.172 1 86.44 85 PHE A CA 1
ATOM 665 C C . PHE A 1 85 ? 1.577 -36.562 -15.766 1 86.44 85 PHE A C 1
ATOM 667 O O . PHE A 1 85 ? 1.677 -35.5 -15.18 1 86.44 85 PHE A O 1
ATOM 674 N N . ILE A 1 86 ? 1.062 -37.625 -15.234 1 83.88 86 ILE A N 1
ATOM 675 C CA . ILE A 1 86 ? 0.452 -37.562 -13.914 1 83.88 86 ILE A CA 1
ATOM 676 C C . ILE A 1 86 ? 1.523 -37.281 -12.867 1 83.88 86 ILE A C 1
ATOM 678 O O . ILE A 1 86 ? 1.354 -36.375 -12.031 1 83.88 86 ILE A O 1
ATOM 682 N N . THR A 1 87 ? 2.59 -37.906 -12.93 1 82.94 87 THR A N 1
ATOM 683 C CA . THR A 1 87 ? 3.648 -37.75 -11.938 1 82.94 87 THR A CA 1
ATOM 684 C C . THR A 1 87 ? 4.289 -36.375 -12.031 1 82.94 87 THR A C 1
ATOM 686 O O . THR A 1 87 ? 4.445 -35.688 -11.016 1 82.94 87 THR A O 1
ATOM 689 N N . ALA A 1 88 ? 4.637 -36 -13.195 1 87.12 88 ALA A N 1
ATOM 690 C CA . ALA A 1 88 ? 5.25 -34.688 -13.391 1 87.12 88 ALA A CA 1
ATOM 691 C C . ALA A 1 88 ? 4.289 -33.562 -12.992 1 87.12 88 ALA A C 1
ATOM 693 O O . ALA A 1 88 ? 4.695 -32.594 -12.367 1 87.12 88 ALA A O 1
ATOM 694 N N . SER A 1 89 ? 3.029 -33.719 -13.383 1 92 89 SER A N 1
ATOM 695 C CA . SER A 1 89 ? 2.02 -32.719 -13.062 1 92 89 SER A CA 1
ATOM 696 C C . SER A 1 89 ? 1.77 -32.656 -11.555 1 92 89 SER A C 1
ATOM 698 O O . SER A 1 89 ? 1.484 -31.594 -11.016 1 92 89 SER A O 1
ATOM 700 N N . GLY A 1 90 ? 1.855 -33.844 -10.961 1 89.62 90 GLY A N 1
ATOM 701 C CA . GLY A 1 90 ? 1.729 -33.812 -9.508 1 89.62 90 GLY A CA 1
ATOM 702 C C . GLY A 1 90 ? 2.818 -33.031 -8.828 1 89.62 90 GLY A C 1
ATOM 703 O O . GLY A 1 90 ? 2.533 -32.188 -7.953 1 89.62 90 GLY A O 1
ATOM 704 N N . GLU A 1 91 ? 3.992 -33.156 -9.242 1 87.38 91 GLU A N 1
ATOM 705 C CA . GLU A 1 91 ? 5.129 -32.469 -8.633 1 87.38 91 GLU A CA 1
ATOM 706 C C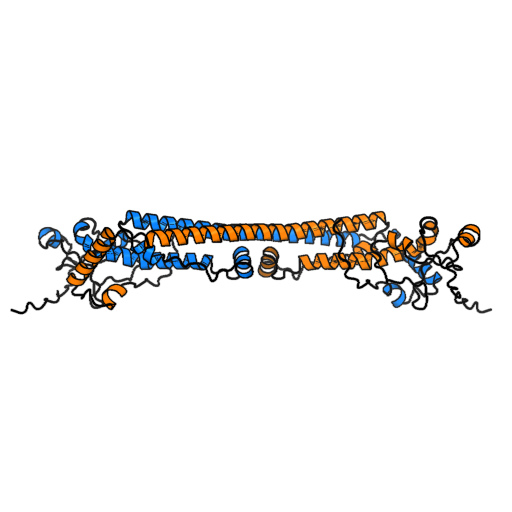 . GLU A 1 91 ? 5.164 -30.984 -9.016 1 87.38 91 GLU A C 1
ATOM 708 O O . GLU A 1 91 ? 5.07 -30.109 -8.156 1 87.38 91 GLU A O 1
ATOM 713 N N . MET A 1 92 ? 5.227 -30.797 -10.289 1 92.25 92 MET A N 1
ATOM 714 C CA . MET A 1 92 ? 5.34 -29.438 -10.789 1 92.25 92 MET A CA 1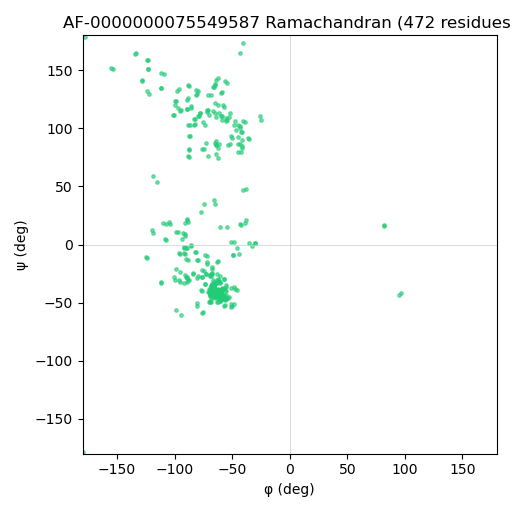
ATOM 715 C C . MET A 1 92 ? 4.047 -28.656 -10.555 1 92.25 92 MET A C 1
ATOM 717 O O . MET A 1 92 ? 4.082 -27.484 -10.172 1 92.25 92 MET A O 1
ATOM 721 N N . GLY A 1 93 ? 2.967 -29.328 -10.797 1 94.12 93 GLY A N 1
ATOM 722 C CA . GLY A 1 93 ? 1.683 -28.672 -10.617 1 94.12 93 GLY A CA 1
ATOM 723 C C . GLY A 1 93 ? 1.448 -28.203 -9.195 1 94.12 93 GLY A C 1
ATOM 724 O O . GLY A 1 93 ? 0.933 -27.109 -8.977 1 94.12 93 GLY A O 1
ATOM 725 N N . THR A 1 94 ? 1.826 -28.984 -8.234 1 91.75 94 THR A N 1
ATOM 726 C CA . THR A 1 94 ? 1.672 -28.609 -6.832 1 91.75 94 THR A CA 1
ATOM 727 C C . THR A 1 94 ? 2.527 -27.391 -6.5 1 91.75 94 THR A C 1
ATOM 729 O O . THR A 1 94 ? 2.074 -26.469 -5.805 1 91.75 94 THR A O 1
ATOM 732 N N . LYS A 1 95 ? 3.68 -27.391 -6.961 1 91.5 95 LYS A N 1
ATOM 733 C CA . LYS A 1 95 ? 4.566 -26.25 -6.734 1 91.5 95 LYS A CA 1
ATOM 734 C C . LYS A 1 95 ? 3.977 -24.969 -7.309 1 91.5 95 LYS A C 1
ATOM 736 O O . LYS A 1 95 ? 3.951 -23.938 -6.637 1 91.5 95 LYS A O 1
ATOM 741 N N . LEU A 1 96 ? 3.518 -25.109 -8.523 1 93.69 96 LEU A N 1
ATOM 742 C CA . LEU A 1 96 ? 2.932 -23.938 -9.18 1 93.69 96 LEU A CA 1
ATOM 743 C C . LEU A 1 96 ? 1.648 -23.516 -8.477 1 93.69 96 LEU A C 1
ATOM 745 O O . LEU A 1 96 ? 1.383 -22.312 -8.336 1 93.69 96 LEU A O 1
ATOM 749 N N . GLN A 1 97 ? 0.941 -24.5 -8.008 1 92.12 97 GLN A N 1
ATOM 750 C CA . GLN A 1 97 ? -0.278 -24.203 -7.258 1 92.12 97 GLN A CA 1
ATOM 751 C C . GLN A 1 97 ? 0.032 -23.438 -5.984 1 92.12 97 GLN A C 1
ATOM 753 O O . GLN A 1 97 ? -0.641 -22.453 -5.668 1 92.12 97 GLN A O 1
ATOM 758 N N . MET A 1 98 ? 1.018 -23.781 -5.32 1 89.44 98 MET A N 1
ATOM 759 C CA . MET A 1 98 ? 1.416 -23.109 -4.086 1 89.44 98 MET A CA 1
ATOM 760 C C . MET A 1 98 ? 1.844 -21.672 -4.363 1 89.44 98 MET A C 1
ATOM 762 O O . MET A 1 98 ? 1.502 -20.766 -3.605 1 89.44 98 MET A O 1
ATOM 766 N N . GLU A 1 99 ? 2.576 -21.5 -5.418 1 87.75 99 GLU A N 1
ATOM 767 C CA . GLU A 1 99 ? 3.008 -20.156 -5.789 1 87.75 99 GLU A CA 1
ATOM 768 C C . GLU A 1 99 ? 1.817 -19.266 -6.137 1 87.75 99 GLU A C 1
ATOM 770 O O . GLU A 1 99 ? 1.77 -18.094 -5.746 1 87.75 99 GLU A O 1
ATOM 775 N N . PHE A 1 100 ? 0.904 -19.891 -6.816 1 87.94 100 PHE A N 1
ATOM 776 C CA . PHE A 1 100 ? -0.306 -19.156 -7.188 1 87.94 100 PHE A CA 1
ATOM 777 C C . PHE A 1 100 ? -1.11 -18.781 -5.953 1 87.94 100 PHE A C 1
ATOM 779 O O . PHE A 1 100 ? -1.572 -17.641 -5.832 1 87.94 100 PHE A O 1
ATOM 786 N N . ASP A 1 101 ? -1.21 -19.625 -5.051 1 82.25 101 ASP A N 1
ATOM 787 C CA . ASP A 1 101 ? -1.998 -19.422 -3.842 1 82.25 101 ASP A CA 1
ATOM 788 C C . ASP A 1 101 ? -1.365 -18.359 -2.953 1 82.25 101 ASP A C 1
ATOM 790 O O . ASP A 1 101 ? -2.072 -17.578 -2.297 1 82.25 101 ASP A O 1
ATOM 794 N N . LYS A 1 102 ? -0.111 -18.344 -2.953 1 82.94 102 LYS A N 1
ATOM 795 C CA . LYS A 1 102 ? 0.612 -17.359 -2.152 1 82.94 102 LYS A CA 1
ATOM 796 C C . LYS A 1 102 ? 0.316 -15.938 -2.627 1 82.94 102 LYS A C 1
ATOM 798 O O . LYS A 1 102 ? 0.35 -14.992 -1.835 1 82.94 102 LYS A O 1
ATOM 803 N N . LEU A 1 103 ? 0.107 -15.828 -3.879 1 80.81 103 LEU A N 1
ATOM 804 C CA . LEU A 1 103 ? -0.065 -14.508 -4.469 1 80.81 103 LEU A CA 1
ATOM 805 C C . LEU A 1 103 ? -1.382 -13.883 -4.02 1 80.81 103 LEU A C 1
ATOM 807 O O . LEU A 1 103 ? -1.533 -12.656 -4.051 1 80.81 103 LEU A O 1
ATOM 811 N N . LEU A 1 104 ? -2.33 -14.867 -3.689 1 74.62 104 LEU A N 1
ATOM 812 C CA . LEU A 1 104 ? -3.605 -14.359 -3.199 1 74.62 104 LEU A CA 1
ATOM 813 C C . LEU A 1 104 ? -3.592 -14.242 -1.678 1 74.62 104 LEU A C 1
ATOM 815 O O . LEU A 1 104 ? -4.469 -13.602 -1.095 1 74.62 104 LEU A O 1
ATOM 819 N N . LYS A 1 105 ? -2.795 -15.258 -1.208 1 67.56 105 LYS A N 1
ATOM 820 C CA . LYS A 1 105 ? -2.73 -15.164 0.247 1 67.56 105 LYS A CA 1
ATOM 821 C C . LYS A 1 105 ? -2.094 -13.844 0.681 1 67.56 105 LYS A C 1
ATOM 823 O O . LYS A 1 105 ? -1.055 -13.445 0.152 1 67.56 105 LYS A O 1
ATOM 828 N N . THR A 1 106 ? -2.926 -12.914 0.687 1 57.91 106 THR A N 1
ATOM 829 C CA . THR A 1 106 ? -2.789 -11.484 0.951 1 57.91 106 THR A CA 1
ATOM 830 C C . THR A 1 106 ? -2.057 -11.25 2.268 1 57.91 106 THR A C 1
ATOM 832 O O . THR A 1 106 ? -2.059 -10.133 2.793 1 57.91 106 THR A O 1
ATOM 835 N N . GLY A 1 107 ? -1.635 -12.289 2.92 1 51.19 107 GLY A N 1
ATOM 836 C CA . GLY A 1 107 ? -1.09 -11.734 4.148 1 51.19 107 GLY A CA 1
ATOM 837 C C . GLY A 1 107 ? -0.308 -10.453 3.936 1 51.19 107 GLY A C 1
ATOM 838 O O . GLY A 1 107 ? -0.088 -10.039 2.795 1 51.19 107 GLY A O 1
ATOM 839 N N . GLU A 1 108 ? 0.131 -9.797 5.176 1 56.78 108 GLU A N 1
ATOM 840 C CA . GLU A 1 108 ? 0.659 -8.586 5.785 1 56.78 108 GLU A CA 1
ATOM 841 C C . GLU A 1 108 ? 2.021 -8.219 5.199 1 56.78 108 GLU A C 1
ATOM 843 O O . GLU A 1 108 ? 2.666 -7.273 5.66 1 56.78 108 GLU A O 1
ATOM 848 N N . ASP A 1 109 ? 2.201 -8.977 3.986 1 69.06 109 ASP A N 1
ATOM 849 C CA . ASP A 1 109 ? 3.623 -8.672 3.859 1 69.06 109 ASP A CA 1
ATOM 850 C C . ASP A 1 109 ? 3.855 -7.539 2.859 1 69.06 109 ASP A C 1
ATOM 852 O O . ASP A 1 109 ? 4.965 -7.016 2.754 1 69.06 109 ASP A O 1
ATOM 856 N N . THR A 1 110 ? 2.695 -7.379 1.899 1 83.56 110 THR A N 1
ATOM 857 C CA . THR A 1 110 ? 2.934 -6.305 0.939 1 83.56 110 THR A CA 1
ATOM 858 C C . THR A 1 110 ? 1.804 -5.281 0.983 1 83.56 110 THR A C 1
ATOM 860 O O . THR A 1 110 ? 0.691 -5.594 1.416 1 83.56 110 THR A O 1
ATOM 863 N N . ALA A 1 111 ? 2.047 -4.121 0.542 1 89.12 111 ALA A N 1
ATOM 864 C CA . ALA A 1 111 ? 1.054 -3.049 0.49 1 89.12 111 ALA A CA 1
ATOM 865 C C . ALA A 1 111 ? -0.148 -3.455 -0.357 1 89.12 111 ALA A C 1
ATOM 867 O O . ALA A 1 111 ? -1.293 -3.166 -0.003 1 89.12 111 ALA A O 1
ATOM 868 N N . VAL A 1 112 ? 0.15 -4.141 -1.406 1 90.44 112 VAL A N 1
ATOM 869 C CA . VAL A 1 112 ? -0.922 -4.59 -2.289 1 90.44 112 VAL A CA 1
ATOM 870 C C . VAL A 1 112 ? -1.749 -5.668 -1.591 1 90.44 112 VAL A C 1
ATOM 872 O O . VAL A 1 112 ? -2.98 -5.637 -1.631 1 90.44 112 VAL A O 1
ATOM 875 N N . GLY A 1 113 ? -1.03 -6.664 -1.037 1 88.06 113 GLY A N 1
ATOM 876 C CA . GLY A 1 113 ? -1.729 -7.684 -0.271 1 88.06 113 GLY A CA 1
ATOM 877 C C . GLY A 1 113 ? -2.611 -7.109 0.821 1 88.06 113 GLY A C 1
ATOM 878 O O . GLY A 1 113 ? -3.748 -7.551 1.004 1 88.06 113 GLY A O 1
ATOM 879 N N . TYR A 1 114 ? -2.113 -6.191 1.567 1 86.62 114 TYR A N 1
ATOM 880 C CA . TYR A 1 114 ? -2.881 -5.516 2.609 1 86.62 114 TYR A CA 1
ATOM 881 C C . TYR A 1 114 ? -4.141 -4.887 2.033 1 86.62 114 TYR A C 1
ATOM 883 O O . TYR A 1 114 ? -5.234 -5.059 2.576 1 86.62 114 TYR A O 1
ATOM 891 N N . TYR A 1 115 ? -3.973 -4.129 1.032 1 89.56 115 TYR A N 1
ATOM 892 C CA . TYR A 1 115 ? -5.113 -3.479 0.4 1 89.56 115 TYR A CA 1
ATOM 893 C C . TYR A 1 115 ? -6.164 -4.5 -0.018 1 89.56 115 TYR A C 1
ATOM 895 O O . TYR A 1 115 ? -7.359 -4.289 0.189 1 89.56 115 TYR A O 1
ATOM 903 N N . MET A 1 116 ? -5.723 -5.57 -0.657 1 89.5 116 MET A N 1
ATOM 904 C CA . MET A 1 116 ? -6.641 -6.594 -1.144 1 89.5 116 MET A CA 1
ATOM 905 C C . MET A 1 116 ? -7.406 -7.234 0.012 1 89.5 116 MET A C 1
ATOM 907 O O . MET A 1 116 ? -8.617 -7.457 -0.087 1 89.5 116 MET A O 1
ATOM 911 N N . GLN A 1 117 ? -6.738 -7.539 1.056 1 85.5 117 GLN A N 1
ATOM 912 C CA . GLN A 1 117 ? -7.363 -8.156 2.219 1 85.5 117 GLN A CA 1
ATOM 913 C C . GLN A 1 117 ? -8.438 -7.254 2.814 1 85.5 117 GLN A C 1
ATOM 915 O O . GLN A 1 117 ? -9.508 -7.727 3.201 1 85.5 117 GLN A O 1
ATOM 920 N N . GLU A 1 118 ? -8.148 -5.977 2.82 1 83.06 118 GLU A N 1
ATOM 921 C CA . GLU A 1 118 ? -9.031 -5.023 3.484 1 83.06 118 GLU A CA 1
ATOM 922 C C . GLU A 1 118 ? -10.172 -4.598 2.566 1 83.06 118 GLU A C 1
ATOM 924 O O . GLU A 1 118 ? -11.258 -4.258 3.035 1 83.06 118 GLU A O 1
ATOM 929 N N . ASN A 1 119 ? -10 -4.684 1.297 1 85.19 119 ASN A N 1
ATOM 930 C CA . ASN A 1 119 ? -10.93 -3.98 0.424 1 85.19 119 ASN A CA 1
ATOM 931 C C . ASN A 1 119 ? -11.562 -4.922 -0.597 1 85.19 119 ASN A C 1
ATOM 933 O O . ASN A 1 119 ? -12.5 -4.539 -1.299 1 85.19 119 ASN A O 1
ATOM 937 N N . MET A 1 120 ? -11.016 -6.109 -0.674 1 85.44 120 MET A N 1
ATOM 938 C CA . MET A 1 120 ? -11.508 -6.961 -1.75 1 85.44 120 MET A CA 1
ATOM 939 C C . MET A 1 120 ? -12.047 -8.273 -1.196 1 85.44 120 MET A C 1
ATOM 941 O O . MET A 1 120 ? -11.633 -8.719 -0.124 1 85.44 120 MET A O 1
ATOM 945 N N . ASP A 1 121 ? -13.023 -8.867 -1.901 1 83 121 ASP A N 1
ATOM 946 C CA . ASP A 1 121 ? -13.562 -10.18 -1.563 1 83 121 ASP A CA 1
ATOM 947 C C . ASP A 1 121 ? -12.758 -11.297 -2.219 1 83 121 ASP A C 1
ATOM 949 O O . ASP A 1 121 ? -12.977 -11.625 -3.387 1 83 121 ASP A O 1
ATOM 953 N N . LEU A 1 122 ? -11.82 -11.766 -1.461 1 80.69 122 LEU A N 1
ATOM 954 C CA . LEU A 1 122 ? -10.898 -12.766 -2 1 80.69 122 LEU A CA 1
ATOM 955 C C . LEU A 1 122 ? -11.414 -14.172 -1.743 1 80.69 122 LEU A C 1
ATOM 957 O O . LEU A 1 122 ? -10.891 -15.141 -2.297 1 80.69 122 LEU A O 1
ATOM 961 N N . LYS A 1 123 ? -12.5 -14.367 -0.959 1 78.62 123 LYS A N 1
ATOM 962 C CA . LYS A 1 123 ? -12.984 -15.68 -0.55 1 78.62 123 LYS A CA 1
ATOM 963 C C . LYS A 1 123 ? -13.688 -16.391 -1.702 1 78.62 123 LYS A C 1
ATOM 965 O O . LYS A 1 123 ? -13.68 -17.625 -1.78 1 78.62 123 LYS A O 1
ATOM 970 N N . ASN A 1 124 ? -14.148 -15.641 -2.65 1 79 124 ASN A N 1
ATOM 971 C CA . ASN A 1 124 ? -14.938 -16.25 -3.713 1 79 124 ASN A CA 1
ATOM 972 C C . ASN A 1 124 ? -14.133 -16.406 -5 1 79 124 ASN A C 1
ATOM 974 O O . ASN A 1 124 ? -14.695 -16.672 -6.062 1 79 124 ASN A O 1
ATOM 978 N N . LEU A 1 125 ? -12.898 -16.328 -4.898 1 80.94 125 LEU A N 1
ATOM 979 C CA . LEU A 1 125 ? -12.086 -16.5 -6.098 1 80.94 125 LEU A CA 1
ATOM 980 C C . LEU A 1 125 ? -11.914 -17.969 -6.445 1 80.94 125 LEU A C 1
ATOM 982 O O . LEU A 1 125 ? -11.641 -18.797 -5.566 1 80.94 125 LEU A O 1
ATOM 986 N N . PRO A 1 126 ? -12.133 -18.281 -7.699 1 80.12 126 PRO A N 1
ATOM 987 C CA . PRO A 1 126 ? -11.969 -19.688 -8.094 1 80.12 126 PRO A CA 1
ATOM 988 C C . PRO A 1 126 ? -10.523 -20.172 -7.965 1 80.12 126 PRO A C 1
ATOM 990 O O . PRO A 1 126 ? -9.594 -19.438 -8.305 1 80.12 126 PRO A O 1
ATOM 993 N N . THR A 1 127 ? -10.344 -21.297 -7.488 1 82.81 127 THR A N 1
ATOM 994 C CA . THR A 1 127 ? -9.023 -21.906 -7.395 1 82.81 127 THR A CA 1
ATOM 995 C C . THR A 1 127 ? -8.703 -22.703 -8.664 1 82.81 127 THR A C 1
ATOM 997 O O . THR A 1 127 ? -9.422 -23.641 -9.016 1 82.81 127 THR A O 1
ATOM 1000 N N . PRO A 1 128 ? -7.68 -22.219 -9.305 1 89.62 128 PRO A N 1
ATOM 1001 C CA . PRO A 1 128 ? -7.332 -22.953 -10.523 1 89.62 128 PRO A CA 1
ATOM 1002 C C . PRO A 1 128 ? -6.84 -24.375 -10.227 1 89.62 128 PRO A C 1
ATOM 1004 O O . PRO A 1 128 ? -6.078 -24.578 -9.273 1 89.62 128 PRO A O 1
ATOM 1007 N N . ARG A 1 129 ? -7.297 -25.375 -10.961 1 91.62 129 ARG A N 1
ATOM 1008 C CA . ARG A 1 129 ? -6.887 -26.766 -10.836 1 91.62 129 ARG A CA 1
ATOM 1009 C C . ARG A 1 129 ? -5.652 -27.047 -11.688 1 91.62 129 ARG A C 1
ATOM 1011 O O . ARG A 1 129 ? -5.746 -27.688 -12.734 1 91.62 129 ARG A O 1
ATOM 1018 N N . ILE A 1 130 ? -4.531 -26.562 -11.164 1 94.88 130 ILE A N 1
ATOM 1019 C CA . ILE A 1 130 ? -3.295 -26.516 -11.93 1 94.88 130 ILE A CA 1
ATOM 1020 C C . ILE A 1 130 ? -2.791 -27.922 -12.203 1 94.88 130 ILE A C 1
ATOM 1022 O O . ILE A 1 130 ? -2.369 -28.234 -13.32 1 94.88 130 ILE A O 1
ATOM 1026 N N . VAL A 1 131 ? -2.836 -28.828 -11.242 1 93.31 131 VAL A N 1
ATOM 1027 C CA . VAL A 1 131 ? -2.354 -30.203 -11.406 1 93.31 131 VAL A CA 1
ATOM 1028 C C . VAL A 1 131 ? -3.16 -30.906 -12.492 1 93.31 131 VAL A C 1
ATOM 1030 O O . VAL A 1 131 ? -2.592 -31.547 -13.383 1 93.31 131 VAL A O 1
ATOM 1033 N N . GLU A 1 132 ? -4.441 -30.719 -12.469 1 91.44 132 GLU A N 1
ATOM 1034 C CA . GLU A 1 132 ? -5.316 -31.312 -13.469 1 91.44 132 GLU A CA 1
ATOM 1035 C C . GLU A 1 132 ? -5.062 -30.719 -14.852 1 91.44 132 GLU A C 1
ATOM 1037 O O . GLU A 1 132 ? -5.016 -31.438 -15.852 1 91.44 132 GLU A O 1
ATOM 1042 N N . TYR A 1 133 ? -4.855 -29.453 -14.883 1 93.44 133 TYR A N 1
ATOM 1043 C CA . TYR A 1 133 ? -4.578 -28.703 -16.109 1 93.44 133 TYR A CA 1
ATOM 1044 C C . TYR A 1 133 ? -3.33 -29.25 -16.797 1 93.44 133 TYR A C 1
ATOM 1046 O O . TYR A 1 133 ? -3.338 -29.5 -18 1 93.44 133 TYR A O 1
ATOM 1054 N N . LEU A 1 134 ? -2.348 -29.531 -16.016 1 94.31 134 LEU A N 1
ATOM 1055 C CA . LEU A 1 134 ? -1.096 -30.031 -16.578 1 94.31 134 LEU A CA 1
ATOM 1056 C C . LEU A 1 134 ? -1.227 -31.5 -16.969 1 94.31 134 LEU A C 1
ATOM 1058 O O . LEU A 1 134 ? -0.747 -31.922 -18.016 1 94.31 134 LEU A O 1
ATOM 1062 N N . SER A 1 135 ? -1.913 -32.312 -16.188 1 90.06 135 SER A N 1
ATOM 1063 C CA . SER A 1 135 ? -2.025 -33.75 -16.406 1 90.06 135 SER A CA 1
ATOM 1064 C C . SER A 1 135 ? -2.828 -34.062 -17.656 1 90.06 135 SER A C 1
ATOM 1066 O O . SER A 1 135 ? -2.666 -35.125 -18.266 1 90.06 135 SER A O 1
ATOM 1068 N N . LYS A 1 136 ? -3.623 -33.156 -18.109 1 87.31 136 LYS A N 1
ATOM 1069 C CA . LYS A 1 136 ? -4.496 -33.375 -19.266 1 87.31 136 LYS A CA 1
ATOM 1070 C C . LYS A 1 136 ? -3.803 -32.969 -20.562 1 87.31 136 LYS A C 1
ATOM 1072 O O . LYS A 1 136 ? -4.43 -32.938 -21.625 1 87.31 136 LYS A O 1
ATOM 1077 N N . SER A 1 137 ? -2.564 -32.688 -20.438 1 88.06 137 SER A N 1
ATOM 1078 C CA . SER A 1 137 ? -1.802 -32.406 -21.656 1 88.06 137 SER A CA 1
ATOM 1079 C C . SER A 1 137 ? -1.737 -33.625 -22.562 1 88.06 137 SER A C 1
ATOM 1081 O O . SER A 1 137 ? -1.577 -34.75 -22.094 1 88.06 137 SER A O 1
ATOM 1083 N N . GLY A 1 138 ? -1.819 -33.406 -23.859 1 81.81 138 GLY A N 1
ATOM 1084 C CA . GLY A 1 138 ? -1.791 -34.5 -24.828 1 81.81 138 GLY A CA 1
ATOM 1085 C C . GLY A 1 138 ? -0.385 -34.875 -25.25 1 81.81 138 GLY A C 1
ATOM 1086 O O . GLY A 1 138 ? -0.145 -36.031 -25.641 1 81.81 138 GLY A O 1
ATOM 1087 N N . THR A 1 139 ? 0.511 -33.906 -25.25 1 84.44 139 THR A N 1
ATOM 1088 C CA . THR A 1 139 ? 1.896 -34.156 -25.641 1 84.44 139 THR A CA 1
ATOM 1089 C C . THR A 1 139 ? 2.857 -33.531 -24.641 1 84.44 139 THR A C 1
ATOM 1091 O O . THR A 1 139 ? 2.459 -32.656 -23.844 1 84.44 139 THR A O 1
ATOM 1094 N N . ILE A 1 140 ? 4.109 -33.938 -24.688 1 85.56 140 ILE A N 1
ATOM 1095 C CA . ILE A 1 140 ? 5.145 -33.344 -23.828 1 85.56 140 ILE A CA 1
ATOM 1096 C C . ILE A 1 140 ? 5.32 -31.875 -24.156 1 85.56 140 ILE A C 1
ATOM 1098 O O . ILE A 1 140 ? 5.477 -31.047 -23.25 1 85.56 140 ILE A O 1
ATOM 1102 N N . ILE A 1 141 ? 5.297 -31.516 -25.453 1 88.88 141 ILE A N 1
ATOM 1103 C CA . ILE A 1 141 ? 5.445 -30.141 -25.891 1 88.88 141 ILE A CA 1
ATOM 1104 C C . ILE A 1 141 ? 4.301 -29.297 -25.328 1 88.88 141 ILE A C 1
ATOM 1106 O O . ILE A 1 141 ? 4.527 -28.188 -24.812 1 88.88 141 ILE A O 1
ATOM 1110 N N . GLU A 1 142 ? 3.096 -29.844 -25.406 1 91.56 142 GLU A N 1
ATOM 1111 C CA . GLU A 1 142 ? 1.943 -29.141 -24.859 1 91.56 142 GLU A CA 1
ATOM 1112 C C . GLU A 1 142 ? 2.086 -28.938 -23.344 1 91.56 142 GLU A C 1
ATOM 1114 O O . GLU A 1 142 ? 1.772 -27.875 -22.828 1 91.56 142 GLU A O 1
ATOM 1119 N N . TRP A 1 143 ? 2.557 -29.969 -22.672 1 93.5 143 TRP A N 1
ATOM 1120 C CA . TRP A 1 143 ? 2.771 -29.875 -21.219 1 93.5 143 TRP A CA 1
ATOM 1121 C C . TRP A 1 143 ? 3.721 -28.734 -20.875 1 93.5 143 TRP A C 1
ATOM 1123 O O . TRP A 1 143 ? 3.43 -27.922 -20 1 93.5 143 TRP A O 1
ATOM 1133 N N . HIS A 1 144 ? 4.781 -28.594 -21.578 1 94 144 HIS A N 1
ATOM 1134 C CA . HIS A 1 144 ? 5.75 -27.531 -21.344 1 94 144 HIS A CA 1
ATOM 1135 C C . HIS A 1 144 ? 5.156 -26.172 -21.656 1 94 144 HIS A C 1
ATOM 1137 O O . HIS A 1 144 ? 5.445 -25.188 -20.969 1 94 144 HIS A O 1
ATOM 1143 N N . ARG A 1 145 ? 4.379 -26.062 -22.688 1 94.44 145 ARG A N 1
ATOM 1144 C CA . ARG A 1 145 ? 3.717 -24.812 -23.016 1 94.44 145 ARG A CA 1
ATOM 1145 C C . ARG A 1 145 ? 2.783 -24.375 -21.891 1 94.44 145 ARG A C 1
ATOM 1147 O O . ARG A 1 145 ? 2.752 -23.188 -21.531 1 94.44 145 ARG A O 1
ATOM 1154 N N . ARG A 1 146 ? 2.059 -25.359 -21.344 1 95 146 ARG A N 1
ATOM 1155 C CA . ARG A 1 146 ? 1.154 -25.047 -20.234 1 95 146 ARG A CA 1
ATOM 1156 C C . ARG A 1 146 ? 1.927 -24.578 -19.016 1 95 146 ARG A C 1
ATOM 1158 O O . ARG A 1 146 ? 1.515 -23.625 -18.344 1 95 146 ARG A O 1
ATOM 1165 N N . VAL A 1 147 ? 3.02 -25.188 -18.734 1 95.94 147 VAL A N 1
ATOM 1166 C CA . VAL A 1 147 ? 3.873 -24.781 -17.625 1 95.94 147 VAL A CA 1
ATOM 1167 C C . VAL A 1 147 ? 4.355 -23.344 -17.859 1 95.94 147 VAL A C 1
ATOM 1169 O O . VAL A 1 147 ? 4.336 -22.516 -16.938 1 95.94 147 VAL A O 1
ATOM 1172 N N . ALA A 1 148 ? 4.715 -23.078 -19.062 1 95.38 148 ALA A N 1
ATOM 1173 C CA . ALA A 1 148 ? 5.207 -21.734 -19.406 1 95.38 148 ALA A CA 1
ATOM 1174 C C . ALA A 1 148 ? 4.121 -20.688 -19.188 1 95.38 148 ALA A C 1
ATOM 1176 O O . ALA A 1 148 ? 4.398 -19.594 -18.672 1 95.38 148 ALA A O 1
ATOM 1177 N N . VAL A 1 149 ? 2.951 -20.953 -19.578 1 94.62 149 VAL A N 1
ATOM 1178 C CA . VAL A 1 149 ? 1.821 -20.047 -19.391 1 94.62 149 VAL A CA 1
ATOM 1179 C C . VAL A 1 149 ? 1.634 -19.781 -17.891 1 94.62 149 VAL A C 1
ATOM 1181 O O . VAL A 1 149 ? 1.443 -18.625 -17.484 1 94.62 149 VAL A O 1
ATOM 1184 N N . LEU A 1 150 ? 1.711 -20.797 -17.125 1 96.06 150 LEU A N 1
ATOM 1185 C CA . LEU A 1 150 ? 1.532 -20.672 -15.68 1 96.06 150 LEU A CA 1
ATOM 1186 C C . LEU A 1 150 ? 2.67 -19.859 -15.062 1 96.06 150 LEU A C 1
ATOM 1188 O O . LEU A 1 150 ? 2.436 -19 -14.211 1 96.06 150 LEU A O 1
ATOM 1192 N N . TYR A 1 151 ? 3.857 -20.141 -15.484 1 95.38 151 TYR A N 1
ATOM 1193 C CA . TYR A 1 151 ? 5 -19.375 -14.992 1 95.38 151 TYR A CA 1
ATOM 1194 C C . TYR A 1 151 ? 4.855 -17.891 -15.32 1 95.38 151 TYR A C 1
ATOM 1196 O O . TYR A 1 151 ? 5.133 -17.031 -14.484 1 95.38 151 TYR A O 1
ATOM 1204 N N . ASN A 1 152 ? 4.477 -17.625 -16.531 1 95.38 152 ASN A N 1
ATOM 1205 C CA . ASN A 1 152 ? 4.285 -16.25 -16.953 1 95.38 152 ASN A CA 1
ATOM 1206 C C . ASN A 1 152 ? 3.203 -15.555 -16.125 1 95.38 152 ASN A C 1
ATOM 1208 O O . ASN A 1 152 ? 3.354 -14.398 -15.734 1 95.38 152 ASN A O 1
ATOM 1212 N N . ALA A 1 153 ? 2.158 -16.25 -15.898 1 93.94 153 ALA A N 1
ATOM 1213 C CA . ALA A 1 153 ? 1.09 -15.711 -15.062 1 93.94 153 ALA A CA 1
ATOM 1214 C C . ALA A 1 153 ? 1.59 -15.414 -13.656 1 93.94 153 ALA A C 1
ATOM 1216 O O . ALA A 1 153 ? 1.333 -14.336 -13.109 1 93.94 153 ALA A O 1
ATOM 1217 N N . ILE A 1 154 ? 2.285 -16.328 -13.062 1 93.56 154 ILE A N 1
ATOM 1218 C CA . ILE A 1 154 ? 2.812 -16.172 -11.711 1 93.56 154 ILE A CA 1
ATOM 1219 C C . ILE A 1 154 ? 3.773 -14.984 -11.672 1 93.56 154 ILE A C 1
ATOM 1221 O O . ILE A 1 154 ? 3.738 -14.18 -10.734 1 93.56 154 ILE A O 1
ATOM 1225 N N . LYS A 1 155 ? 4.582 -14.898 -12.664 1 95.12 155 LYS A N 1
ATOM 1226 C CA . LYS A 1 155 ? 5.512 -13.773 -12.742 1 95.12 155 LYS A CA 1
ATOM 1227 C C . LYS A 1 155 ? 4.77 -12.445 -12.812 1 95.12 155 LYS A C 1
ATOM 1229 O O . LYS A 1 155 ? 5.109 -11.5 -12.102 1 95.12 155 LYS A O 1
ATOM 1234 N N . THR A 1 156 ? 3.803 -12.406 -13.695 1 94.19 156 THR A N 1
ATOM 1235 C CA . THR A 1 156 ? 3.008 -11.195 -13.852 1 94.19 156 THR A CA 1
ATOM 1236 C C . THR A 1 156 ? 2.352 -10.797 -12.531 1 94.19 156 THR A C 1
ATOM 1238 O O . THR A 1 156 ? 2.393 -9.633 -12.141 1 94.19 156 THR A O 1
ATOM 1241 N N . LEU A 1 157 ? 1.776 -11.727 -11.852 1 92.12 157 LEU A N 1
ATOM 1242 C CA . LEU A 1 157 ? 1.132 -11.477 -10.57 1 92.12 157 LEU A CA 1
ATOM 1243 C C . LEU A 1 157 ? 2.143 -10.984 -9.539 1 92.12 157 LEU A C 1
ATOM 1245 O O . LEU A 1 157 ? 1.852 -10.062 -8.773 1 92.12 157 LEU A O 1
ATOM 1249 N N . THR A 1 158 ? 3.307 -11.602 -9.555 1 92.81 158 THR A N 1
ATOM 1250 C CA . THR A 1 158 ? 4.375 -11.195 -8.656 1 92.81 158 THR A CA 1
ATOM 1251 C C . THR A 1 158 ? 4.832 -9.773 -8.961 1 92.81 158 THR A C 1
ATOM 1253 O O . THR A 1 158 ? 5.086 -8.984 -8.047 1 92.81 158 THR A O 1
ATOM 1256 N N . ASP A 1 159 ? 4.93 -9.477 -10.227 1 93.44 159 ASP A N 1
ATOM 1257 C CA . ASP A 1 159 ? 5.352 -8.148 -10.656 1 93.44 159 ASP A CA 1
ATOM 1258 C C . ASP A 1 159 ? 4.395 -7.074 -10.141 1 93.44 159 ASP A C 1
ATOM 1260 O O . ASP A 1 159 ? 4.832 -6.016 -9.688 1 93.44 159 ASP A O 1
ATOM 1264 N N . PHE A 1 160 ? 3.096 -7.336 -10.188 1 92.5 160 PHE A N 1
ATOM 1265 C CA . PHE A 1 160 ? 2.117 -6.379 -9.688 1 92.5 160 PHE A CA 1
ATOM 1266 C C . PHE A 1 160 ? 2.334 -6.105 -8.203 1 92.5 160 PHE A C 1
ATOM 1268 O O . PHE A 1 160 ? 2.24 -4.957 -7.762 1 92.5 160 PHE A O 1
ATOM 1275 N N . ARG A 1 161 ? 2.631 -7.082 -7.43 1 91.12 161 ARG A N 1
ATOM 1276 C CA . ARG A 1 161 ? 2.848 -6.941 -5.992 1 91.12 161 ARG A CA 1
ATOM 1277 C C . ARG A 1 161 ? 4.129 -6.164 -5.707 1 91.12 161 ARG A C 1
ATOM 1279 O O . ARG A 1 161 ? 4.145 -5.277 -4.852 1 91.12 161 ARG A O 1
ATOM 1286 N N . GLU A 1 162 ? 5.125 -6.512 -6.441 1 91.56 162 GLU A N 1
ATOM 1287 C CA . GLU A 1 162 ? 6.422 -5.883 -6.211 1 91.56 162 GLU A CA 1
ATOM 1288 C C . GLU A 1 162 ? 6.406 -4.418 -6.641 1 91.56 162 GLU A C 1
ATOM 1290 O O . GLU A 1 162 ? 6.988 -3.562 -5.969 1 91.56 162 GLU A O 1
ATOM 1295 N N . GLU A 1 163 ? 5.758 -4.152 -7.777 1 93.88 163 GLU A N 1
ATOM 1296 C CA . GLU A 1 163 ? 5.652 -2.775 -8.25 1 93.88 163 GLU A CA 1
ATOM 1297 C C . GLU A 1 163 ? 4.84 -1.924 -7.277 1 93.88 163 GLU A C 1
ATOM 1299 O O . GLU A 1 163 ? 5.207 -0.785 -6.984 1 93.88 163 GLU A O 1
ATOM 1304 N N . GLY A 1 164 ? 3.74 -2.531 -6.801 1 93.5 164 GLY A N 1
ATOM 1305 C CA . GLY A 1 164 ? 2.965 -1.835 -5.789 1 93.5 164 GLY A CA 1
ATOM 1306 C C . GLY A 1 164 ? 3.756 -1.537 -4.527 1 93.5 164 GLY A C 1
ATOM 1307 O O . GLY A 1 164 ? 3.689 -0.428 -3.994 1 93.5 164 GLY A O 1
ATOM 1308 N N . GLN A 1 165 ? 4.539 -2.482 -4.09 1 92.25 165 GLN A N 1
ATOM 1309 C CA . GLN A 1 165 ? 5.355 -2.318 -2.893 1 92.25 165 GLN A CA 1
ATOM 1310 C C . GLN A 1 165 ? 6.438 -1.26 -3.105 1 92.25 165 GLN A C 1
ATOM 1312 O O . GLN A 1 165 ? 6.68 -0.43 -2.227 1 92.25 165 GLN A O 1
ATOM 1317 N N . LYS A 1 166 ? 7.055 -1.299 -4.219 1 95.12 166 LYS A N 1
ATOM 1318 C CA . LYS A 1 166 ? 8.109 -0.344 -4.539 1 95.12 166 LYS A CA 1
ATOM 1319 C C . LYS A 1 166 ? 7.57 1.083 -4.574 1 95.12 166 LYS A C 1
ATOM 1321 O O . LYS A 1 166 ? 8.188 1.998 -4.023 1 95.12 166 LYS A O 1
ATOM 1326 N N . PHE A 1 167 ? 6.469 1.232 -5.188 1 96.88 167 PHE A N 1
ATOM 1327 C CA . PHE A 1 167 ? 5.867 2.557 -5.305 1 96.88 167 PHE A CA 1
ATOM 1328 C C . PHE A 1 167 ? 5.473 3.096 -3.936 1 96.88 167 PHE A C 1
ATOM 1330 O O . PHE A 1 167 ? 5.73 4.262 -3.625 1 96.88 167 PHE A O 1
ATOM 1337 N N . VAL A 1 168 ? 4.863 2.238 -3.133 1 95.06 168 VAL A N 1
ATOM 1338 C CA . VAL A 1 168 ? 4.438 2.639 -1.795 1 95.06 168 VAL A CA 1
ATOM 1339 C C . VAL A 1 168 ? 5.66 3.012 -0.955 1 95.06 168 VAL A C 1
ATOM 1341 O O . VAL A 1 168 ? 5.625 3.982 -0.196 1 95.06 168 VAL A O 1
ATOM 1344 N N . LYS A 1 169 ? 6.633 2.268 -1.058 1 94.38 169 LYS A N 1
ATOM 1345 C CA . LYS A 1 169 ? 7.875 2.584 -0.361 1 94.38 169 LYS A CA 1
ATOM 1346 C C . LYS A 1 169 ? 8.391 3.969 -0.746 1 94.38 169 LYS A C 1
ATOM 1348 O O . LYS A 1 169 ? 8.766 4.758 0.12 1 94.38 169 LYS A O 1
ATOM 1353 N N . GLU A 1 170 ? 8.391 4.25 -2.047 1 95.75 170 GLU A N 1
ATOM 1354 C CA . GLU A 1 170 ? 8.844 5.551 -2.537 1 95.75 170 GLU A CA 1
ATOM 1355 C C . GLU A 1 170 ? 7.965 6.676 -1.997 1 95.75 170 GLU A C 1
ATOM 1357 O O . GLU A 1 170 ? 8.469 7.715 -1.564 1 95.75 170 GLU A O 1
ATOM 1362 N N . GLN A 1 171 ? 6.648 6.441 -2.006 1 95.06 171 GLN A N 1
ATOM 1363 C CA . GLN A 1 171 ? 5.723 7.438 -1.473 1 95.06 171 GLN A CA 1
ATOM 1364 C C . GLN A 1 171 ? 5.965 7.672 0.016 1 95.06 171 GLN A C 1
ATOM 1366 O O . GLN A 1 171 ? 5.934 8.812 0.485 1 95.06 171 GLN A O 1
ATOM 1371 N N . ALA A 1 172 ? 6.199 6.652 0.738 1 92.75 172 ALA A N 1
ATOM 1372 C CA . ALA A 1 172 ? 6.445 6.742 2.176 1 92.75 172 ALA A CA 1
ATOM 1373 C C . ALA A 1 172 ? 7.723 7.52 2.465 1 92.75 172 ALA A C 1
ATOM 1375 O O . ALA A 1 172 ? 7.758 8.359 3.367 1 92.75 172 ALA A O 1
ATOM 1376 N N . GLU A 1 173 ? 8.742 7.254 1.718 1 94.19 173 GLU A N 1
ATOM 1377 C CA . GLU A 1 173 ? 10.008 7.945 1.895 1 94.19 173 GLU A CA 1
ATOM 1378 C C . GLU A 1 173 ? 9.875 9.438 1.59 1 94.19 173 GLU A C 1
ATOM 1380 O O . GLU A 1 173 ? 10.422 10.273 2.311 1 94.19 173 GLU A O 1
ATOM 1385 N N . GLU A 1 174 ? 9.172 9.734 0.512 1 94.81 174 GLU A N 1
ATOM 1386 C CA . GLU A 1 174 ? 8.945 11.133 0.164 1 94.81 174 GLU A CA 1
ATOM 1387 C C . GLU A 1 174 ? 8.102 11.828 1.226 1 94.81 174 GLU A C 1
ATOM 1389 O O . GLU A 1 174 ? 8.359 12.992 1.565 1 94.81 174 GLU A O 1
ATOM 1394 N N . LEU A 1 175 ? 7.098 11.133 1.698 1 93 175 LEU A N 1
ATOM 1395 C CA . LEU A 1 175 ? 6.262 11.656 2.771 1 93 175 LEU A CA 1
ATOM 1396 C C . LEU A 1 175 ? 7.098 11.992 4 1 93 175 LEU A C 1
ATOM 1398 O O . LEU A 1 175 ? 6.992 13.094 4.551 1 93 175 LEU A O 1
ATOM 1402 N N . LEU A 1 176 ? 7.98 11.125 4.422 1 91.94 176 LEU A N 1
ATOM 1403 C CA . LEU A 1 176 ? 8.828 11.336 5.59 1 91.94 176 LEU A CA 1
ATOM 1404 C C . LEU A 1 176 ? 9.805 12.484 5.348 1 91.94 176 LEU A C 1
ATOM 1406 O O . LEU A 1 176 ? 10.086 13.273 6.258 1 91.94 176 LEU A O 1
ATOM 1410 N N . THR A 1 177 ? 10.297 12.562 4.125 1 92.94 177 THR A N 1
ATOM 1411 C CA . THR A 1 177 ? 11.219 13.641 3.773 1 92.94 177 THR A CA 1
ATOM 1412 C C . THR A 1 177 ? 10.531 14.992 3.891 1 92.94 177 THR A C 1
ATOM 1414 O O . THR A 1 177 ? 11.078 15.922 4.484 1 92.94 177 THR A O 1
ATOM 1417 N N . GLU A 1 178 ? 9.328 15.094 3.283 1 92.75 178 GLU A N 1
ATOM 1418 C CA . GLU A 1 178 ? 8.57 16.344 3.361 1 92.75 178 GLU A CA 1
ATOM 1419 C C . GLU A 1 178 ? 8.203 16.672 4.805 1 92.75 178 GLU A C 1
ATOM 1421 O O . GLU A 1 178 ? 8.305 17.828 5.223 1 92.75 178 GLU A O 1
ATOM 1426 N N . PHE A 1 179 ? 7.863 15.672 5.57 1 90.88 179 PHE A N 1
ATOM 1427 C CA . PHE A 1 179 ? 7.543 15.852 6.984 1 90.88 179 PHE A CA 1
ATOM 1428 C C . PHE A 1 179 ? 8.75 16.391 7.746 1 90.88 179 PHE A C 1
ATOM 1430 O O . PHE A 1 179 ? 8.633 17.359 8.484 1 90.88 179 PHE A O 1
ATOM 1437 N N . SER A 1 180 ? 9.867 15.82 7.52 1 90.12 180 SER A N 1
ATOM 1438 C CA . SER A 1 180 ? 11.094 16.219 8.195 1 90.12 180 SER A CA 1
ATOM 1439 C C . SER A 1 180 ? 11.516 17.625 7.781 1 90.12 180 SER A C 1
ATOM 1441 O O . SER A 1 180 ? 11.953 18.422 8.617 1 90.12 180 SER A O 1
ATOM 1443 N N . LYS A 1 181 ? 11.414 17.922 6.539 1 91.88 181 LYS A N 1
ATOM 1444 C CA . LYS A 1 181 ? 11.75 19.25 6.031 1 91.88 181 LYS A CA 1
ATOM 1445 C C . LYS A 1 181 ? 10.891 20.328 6.691 1 91.88 181 LYS A C 1
ATOM 1447 O O . LYS A 1 181 ? 11.406 21.344 7.152 1 91.88 181 LYS A O 1
ATOM 1452 N N . THR A 1 182 ? 9.633 20.016 6.723 1 91.69 182 THR A N 1
ATOM 1453 C CA . THR A 1 182 ? 8.703 20.953 7.34 1 91.69 182 THR A CA 1
ATOM 1454 C C . THR A 1 182 ? 9 21.109 8.828 1 91.69 182 THR A C 1
ATOM 1456 O O . THR A 1 182 ? 9.078 22.234 9.336 1 91.69 182 THR A O 1
ATOM 1459 N N . SER A 1 183 ? 9.242 20.047 9.508 1 91.19 183 SER A N 1
ATOM 1460 C CA . SER A 1 183 ? 9.531 20.062 10.938 1 91.19 183 SER A CA 1
ATOM 1461 C C . SER A 1 183 ? 10.828 20.812 11.234 1 91.19 183 SER A C 1
ATOM 1463 O O . SER A 1 183 ? 10.883 21.625 12.156 1 91.19 183 SER A O 1
ATOM 1465 N N . LYS A 1 184 ? 11.781 20.625 10.445 1 90.38 184 LYS A N 1
ATOM 1466 C CA . LYS A 1 184 ? 13.062 21.297 10.625 1 90.38 184 LYS A CA 1
ATOM 1467 C C . LYS A 1 184 ? 12.93 22.797 10.359 1 90.38 184 LYS A C 1
ATOM 1469 O O . LYS A 1 184 ? 13.539 23.609 11.055 1 90.38 184 LYS A O 1
ATOM 1474 N N . GLN A 1 185 ? 12.203 23.125 9.305 1 91.12 185 GLN A N 1
ATOM 1475 C CA . GLN A 1 185 ? 11.977 24.531 9.008 1 91.12 185 GLN A CA 1
ATOM 1476 C C . GLN A 1 185 ? 11.289 25.25 10.172 1 91.12 185 GLN A C 1
ATOM 1478 O O . GLN A 1 185 ? 11.695 26.344 10.555 1 91.12 185 GLN A O 1
ATOM 1483 N N . ILE A 1 186 ? 10.305 24.609 10.742 1 91.88 186 ILE A N 1
ATOM 1484 C CA . ILE A 1 186 ? 9.594 25.156 11.891 1 91.88 186 ILE A CA 1
ATOM 1485 C C . ILE A 1 186 ? 10.555 25.312 13.07 1 91.88 186 ILE A C 1
ATOM 1487 O O . ILE A 1 186 ? 10.617 26.375 13.695 1 91.88 186 ILE A O 1
ATOM 1491 N N . HIS A 1 187 ? 11.367 24.328 13.297 1 90.94 187 HIS A N 1
ATOM 1492 C CA . HIS A 1 187 ? 12.328 24.344 14.391 1 90.94 187 HIS A CA 1
ATOM 1493 C C . HIS A 1 187 ? 13.352 25.453 14.195 1 90.94 187 HIS A C 1
ATOM 1495 O O . HIS A 1 187 ? 13.688 26.172 15.148 1 90.94 187 HIS A O 1
ATOM 1501 N N . ARG A 1 188 ? 13.789 25.688 13.008 1 90.06 188 ARG A N 1
ATOM 1502 C CA . ARG A 1 188 ? 14.766 26.734 12.695 1 90.06 188 ARG A CA 1
ATOM 1503 C C . ARG A 1 188 ? 14.188 28.109 12.969 1 90.06 188 ARG A C 1
ATOM 1505 O O . ARG A 1 188 ? 14.844 28.953 13.594 1 90.06 188 ARG A O 1
ATOM 1512 N N . ILE A 1 189 ? 13.008 28.312 12.562 1 88.06 189 ILE A N 1
ATOM 1513 C CA . ILE A 1 189 ? 12.375 29.609 12.727 1 88.06 189 ILE A CA 1
ATOM 1514 C C . ILE A 1 189 ? 12.133 29.891 14.211 1 88.06 189 ILE A C 1
ATOM 1516 O O . ILE A 1 189 ? 12.281 31.031 14.672 1 88.06 189 ILE A O 1
ATOM 1520 N N . LEU A 1 190 ? 11.852 28.844 14.969 1 88.19 190 LEU A N 1
ATOM 1521 C CA . LEU A 1 190 ? 11.57 29 16.391 1 88.19 190 LEU A CA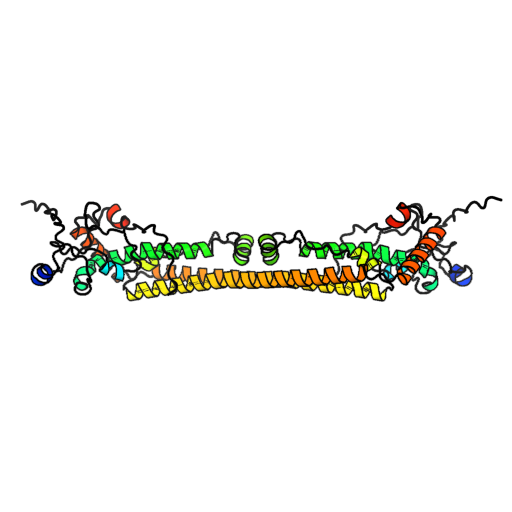 1
ATOM 1522 C C . LEU A 1 190 ? 12.852 29.234 17.172 1 88.19 190 LEU A C 1
ATOM 1524 O O . LEU A 1 190 ? 12.828 29.844 18.25 1 88.19 190 LEU A O 1
ATOM 1528 N N . THR A 1 191 ? 13.922 28.703 16.609 1 85.94 191 THR A N 1
ATOM 1529 C CA . THR A 1 191 ? 15.188 28.828 17.328 1 85.94 191 THR A CA 1
ATOM 1530 C C . THR A 1 191 ? 15.906 30.125 16.938 1 85.94 191 THR A C 1
ATOM 1532 O O . THR A 1 191 ? 16.734 30.625 17.703 1 85.94 191 THR A O 1
ATOM 1535 N N . VAL A 1 192 ? 15.656 30.594 15.719 1 78.25 192 VAL A N 1
ATOM 1536 C CA . VAL A 1 192 ? 16.297 31.844 15.312 1 78.25 192 VAL A CA 1
ATOM 1537 C C . VAL A 1 192 ? 15.594 33.031 15.984 1 78.25 192 VAL A C 1
ATOM 1539 O O . VAL A 1 192 ? 14.391 33.219 15.789 1 78.25 192 VAL A O 1
ATOM 1542 N N . THR A 1 193 ? 15.883 33.344 17.141 1 63.88 193 THR A N 1
ATOM 1543 C CA . THR A 1 193 ? 15.312 34.375 18 1 63.88 193 THR A CA 1
ATOM 1544 C C . THR A 1 193 ? 15.445 35.75 17.359 1 63.88 193 THR A C 1
ATOM 1546 O O . THR A 1 193 ? 16.5 36.094 16.812 1 63.88 193 THR A O 1
ATOM 1549 N N . GLN A 1 194 ? 14.266 36.312 16.953 1 67.62 194 GLN A N 1
ATOM 1550 C CA . GLN A 1 194 ? 14.312 37.781 16.75 1 67.62 194 GLN A CA 1
ATOM 1551 C C . GLN A 1 194 ? 14.008 38.5 18.047 1 67.62 194 GLN A C 1
ATOM 1553 O O . GLN A 1 194 ? 12.859 38.906 18.297 1 67.62 194 GLN A O 1
ATOM 1558 N N . PRO A 1 195 ? 14.992 38.594 18.812 1 70.25 195 PRO A N 1
ATOM 1559 C CA . PRO A 1 195 ? 14.789 39.062 20.188 1 70.25 195 PRO A CA 1
ATOM 1560 C C . PRO A 1 195 ? 13.977 40.375 20.25 1 70.25 195 PRO A C 1
ATOM 1562 O O . PRO A 1 195 ? 13.133 40.531 21.125 1 70.25 195 PRO A O 1
ATOM 1565 N N . ASP A 1 196 ? 14.242 41.25 19.266 1 72.44 196 ASP A N 1
ATOM 1566 C CA . ASP A 1 196 ? 13.57 42.531 19.312 1 72.44 196 ASP A CA 1
ATOM 1567 C C . ASP A 1 196 ? 12.062 42.375 19.141 1 72.44 196 ASP A C 1
ATOM 1569 O O . ASP A 1 196 ? 11.281 43 19.875 1 72.44 196 ASP A O 1
ATOM 1573 N N . MET A 1 197 ? 11.75 41.531 18.266 1 74.62 197 MET A N 1
ATOM 1574 C CA . MET A 1 197 ? 10.328 41.375 17.969 1 74.62 197 MET A CA 1
ATOM 1575 C C . MET A 1 197 ? 9.633 40.625 19.109 1 74.62 197 MET A C 1
ATOM 1577 O O . MET A 1 197 ? 8.492 40.938 19.469 1 74.62 197 MET A O 1
ATOM 1581 N N . GLU A 1 198 ? 10.336 39.75 19.672 1 76.44 198 GLU A N 1
ATOM 1582 C CA . GLU A 1 198 ? 9.797 39 20.797 1 76.44 198 GLU A CA 1
ATOM 1583 C C . GLU A 1 198 ? 9.609 39.906 22.016 1 76.44 198 GLU A C 1
ATOM 1585 O O . GLU A 1 198 ? 8.578 39.844 22.688 1 76.44 198 GLU A O 1
ATOM 1590 N N . GLN A 1 199 ? 10.555 40.719 22.188 1 80.38 199 GLN A N 1
ATOM 1591 C CA . GLN A 1 199 ? 10.469 41.625 23.328 1 80.38 199 GLN A CA 1
ATOM 1592 C C . GLN A 1 199 ? 9.328 42.625 23.125 1 80.38 199 GLN A C 1
ATOM 1594 O O . GLN A 1 199 ? 8.594 42.938 24.078 1 80.38 199 GLN A O 1
ATOM 1599 N N . LEU A 1 200 ? 9.25 43.062 21.953 1 80.31 200 LEU A N 1
ATOM 1600 C CA . LEU A 1 200 ? 8.188 44 21.656 1 80.31 200 LEU A CA 1
ATOM 1601 C C . LEU A 1 200 ? 6.816 43.375 21.906 1 80.31 200 LEU A C 1
ATOM 1603 O O . LEU A 1 200 ? 5.93 44.031 22.469 1 80.31 200 LEU A O 1
ATOM 1607 N N . ARG A 1 201 ? 6.688 42.188 21.578 1 79.5 201 ARG A N 1
ATOM 1608 C CA . ARG A 1 201 ? 5.422 41.469 21.766 1 79.5 201 ARG A CA 1
ATOM 1609 C C . ARG A 1 201 ? 5.141 41.25 23.25 1 79.5 201 ARG A C 1
ATOM 1611 O O . ARG A 1 201 ? 4.004 41.406 23.688 1 79.5 201 ARG A O 1
ATOM 1618 N N . GLU A 1 202 ? 6.117 40.938 23.922 1 78.81 202 GLU A N 1
ATOM 1619 C CA . GLU A 1 202 ? 5.973 40.688 25.359 1 78.81 202 GLU A CA 1
ATOM 1620 C C . GLU A 1 202 ? 5.598 42 26.078 1 78.81 202 GLU A C 1
ATOM 1622 O O . GLU A 1 202 ? 4.719 42 26.938 1 78.81 202 GLU A O 1
ATOM 1627 N N . ASP A 1 203 ? 6.18 43.031 25.609 1 81.06 203 ASP A N 1
ATOM 1628 C CA . ASP A 1 203 ? 5.891 44.312 26.203 1 81.06 203 ASP A CA 1
ATOM 1629 C C . ASP A 1 203 ? 4.438 44.719 25.953 1 81.06 203 ASP A C 1
ATOM 1631 O O . ASP A 1 203 ? 3.764 45.219 26.859 1 81.06 203 ASP A O 1
ATOM 1635 N N . ARG A 1 204 ? 4.105 44.469 24.766 1 76.5 204 ARG A N 1
ATOM 1636 C CA . ARG A 1 204 ? 2.734 44.812 24.406 1 76.5 204 ARG A CA 1
ATOM 1637 C C . ARG A 1 204 ? 1.73 44 25.203 1 76.5 204 ARG A C 1
ATOM 1639 O O . ARG A 1 204 ? 0.72 44.5 25.672 1 76.5 204 ARG A O 1
ATOM 1646 N N . HIS A 1 205 ? 2.039 42.781 25.359 1 77.81 205 HIS A N 1
ATOM 1647 C CA . HIS A 1 205 ? 1.154 41.875 26.094 1 77.81 205 HIS A CA 1
ATOM 1648 C C . HIS A 1 205 ? 1.104 42.281 27.578 1 77.81 205 HIS A C 1
ATOM 1650 O O . HIS A 1 205 ? 0.026 42.312 28.172 1 77.81 205 HIS A O 1
ATOM 1656 N N . GLU A 1 206 ? 2.217 42.562 28.094 1 77.69 206 GLU A N 1
ATOM 1657 C CA . GLU A 1 206 ? 2.283 42.938 29.5 1 77.69 206 GLU A CA 1
ATOM 1658 C C . GLU A 1 206 ? 1.514 44.25 29.734 1 77.69 206 GLU A C 1
ATOM 1660 O O . GLU A 1 206 ? 0.783 44.375 30.719 1 77.69 206 GLU A O 1
ATOM 1665 N N . THR A 1 207 ? 1.707 45.125 28.828 1 77.06 207 THR A N 1
ATOM 1666 C CA . THR A 1 207 ? 1.008 46.375 28.953 1 77.06 207 THR A CA 1
ATOM 1667 C C . THR A 1 207 ? -0.503 46.188 28.875 1 77.06 207 THR A C 1
ATOM 1669 O O . THR A 1 207 ? -1.256 46.812 29.625 1 77.06 207 THR A O 1
ATOM 1672 N N . HIS A 1 208 ? -0.854 45.312 28 1 76.12 208 HIS A N 1
ATOM 1673 C CA . HIS A 1 208 ? -2.27 44.969 27.859 1 76.12 208 HIS A CA 1
ATOM 1674 C C . HIS A 1 208 ? -2.818 44.375 29.156 1 76.12 208 HIS A C 1
ATOM 1676 O O . HIS A 1 208 ? -3.889 44.75 29.625 1 76.12 208 HIS A O 1
ATOM 1682 N N . LEU A 1 209 ? -2.117 43.469 29.719 1 73.38 209 LEU A N 1
ATOM 1683 C CA . LEU A 1 209 ? -2.545 42.812 30.953 1 73.38 209 LEU A CA 1
ATOM 1684 C C . LEU A 1 209 ? -2.676 43.844 32.062 1 73.38 209 LEU A C 1
ATOM 1686 O O . LEU A 1 209 ? -3.664 43.844 32.812 1 73.38 209 LEU A O 1
ATOM 1690 N N . ARG A 1 210 ? -1.767 44.75 32.094 1 74.19 210 ARG A N 1
ATOM 1691 C CA . ARG A 1 210 ? -1.791 45.781 33.125 1 74.19 210 ARG A CA 1
ATOM 1692 C C . ARG A 1 210 ? -3.006 46.688 32.969 1 74.19 210 ARG A C 1
ATOM 1694 O O . ARG A 1 210 ? -3.648 47.062 33.938 1 74.19 210 ARG A O 1
ATOM 1701 N N . GLU A 1 211 ? -3.252 46.906 31.812 1 70.5 211 GLU A N 1
ATOM 1702 C CA . GLU A 1 211 ? -4.402 47.75 31.531 1 70.5 211 GLU A CA 1
ATOM 1703 C C . GLU A 1 211 ? -5.707 47.062 31.906 1 70.5 211 GLU A C 1
ATOM 1705 O O . GLU A 1 211 ? -6.684 47.719 32.25 1 70.5 211 GLU A O 1
ATOM 1710 N N . MET A 1 212 ? -5.645 45.75 31.906 1 67.88 212 MET A N 1
ATOM 1711 C CA . MET A 1 212 ? -6.816 44.969 32.281 1 67.88 212 MET A CA 1
ATOM 1712 C C . MET A 1 212 ? -6.836 44.688 33.781 1 67.88 212 MET A C 1
ATOM 1714 O O . MET A 1 212 ? -7.773 44.062 34.281 1 67.88 212 MET A O 1
ATOM 1718 N N . GLY A 1 213 ? -5.891 45.094 34.344 1 65.19 213 GLY A N 1
ATOM 1719 C CA . GLY A 1 213 ? -5.801 44.875 35.781 1 65.19 213 GLY A CA 1
ATOM 1720 C C . GLY A 1 213 ? -5.301 43.5 36.125 1 65.19 213 GLY A C 1
ATOM 1721 O O . GLY A 1 213 ? -5.598 42.969 37.219 1 65.19 213 GLY A O 1
ATOM 1722 N N . ILE A 1 214 ? -4.707 42.875 35.094 1 65.38 214 ILE A N 1
ATOM 1723 C CA . ILE A 1 214 ? -4.16 41.562 35.344 1 65.38 214 ILE A CA 1
ATOM 1724 C C . ILE A 1 214 ? -2.652 41.656 35.562 1 65.38 214 ILE A C 1
ATOM 1726 O O . ILE A 1 214 ? -1.942 42.312 34.812 1 65.38 214 ILE A O 1
ATOM 1730 N N . ASP A 1 215 ? -2.229 41.156 36.719 1 72.5 215 ASP A N 1
ATOM 1731 C CA . ASP A 1 215 ? -0.795 41.125 37 1 72.5 215 ASP A CA 1
ATOM 1732 C C . ASP A 1 215 ? -0.074 40.188 36.031 1 72.5 215 ASP A C 1
ATOM 1734 O O . ASP A 1 215 ? -0.337 38.969 36 1 72.5 215 ASP A O 1
ATOM 1738 N N . PRO A 1 216 ? 0.756 40.812 35.188 1 75 216 PRO A N 1
ATOM 1739 C CA . PRO A 1 216 ? 1.425 39.969 34.188 1 75 216 PRO A CA 1
ATOM 1740 C C . PRO A 1 216 ? 2.336 38.906 34.781 1 75 216 PRO A C 1
ATOM 1742 O O . PRO A 1 216 ? 2.738 37.969 34.094 1 75 216 PRO A O 1
ATOM 1745 N N . SER A 1 217 ? 2.672 39 36.062 1 73.06 217 SER A N 1
ATOM 1746 C CA . SER A 1 217 ? 3.617 38.094 36.688 1 73.06 217 SER A CA 1
ATOM 1747 C C . SER A 1 217 ? 2.934 36.781 37.094 1 73.06 217 SER A C 1
ATOM 1749 O O . SER A 1 217 ? 3.604 35.781 37.406 1 73.06 217 SER A O 1
ATOM 1751 N N . THR A 1 218 ? 1.6 36.719 36.938 1 62.53 218 THR A N 1
ATOM 1752 C CA . THR A 1 218 ? 0.92 35.5 37.375 1 62.53 218 THR A CA 1
ATOM 1753 C C . THR A 1 218 ? 0.864 34.469 36.219 1 62.53 218 THR A C 1
ATOM 1755 O O . THR A 1 218 ? 0.574 34.844 35.094 1 62.53 218 THR A O 1
ATOM 1758 N N . GLU A 1 219 ? 1.363 33.281 36.438 1 58.06 219 GLU A N 1
ATOM 1759 C CA . GLU A 1 219 ? 1.415 32.188 35.469 1 58.06 219 GLU A CA 1
ATOM 1760 C C . GLU A 1 219 ? 0.079 32.031 34.75 1 58.06 219 GLU A C 1
ATOM 1762 O O . GLU A 1 219 ? 0.043 31.75 33.531 1 58.06 219 GLU A O 1
ATOM 1767 N N . ASP A 1 220 ? -0.932 32.188 35.438 1 55.31 220 ASP A N 1
ATOM 1768 C CA . ASP A 1 220 ? -2.283 32 34.938 1 55.31 220 ASP A CA 1
ATOM 1769 C C . ASP A 1 220 ? -2.619 33.031 33.875 1 55.31 220 ASP A C 1
ATOM 1771 O O . ASP A 1 220 ? -3.365 32.75 32.938 1 55.31 220 ASP A O 1
ATOM 1775 N N . ALA A 1 221 ? -2.115 34.125 33.969 1 54.56 221 ALA A N 1
ATOM 1776 C CA . ALA A 1 221 ? -2.451 35.25 33.094 1 54.56 221 ALA A CA 1
ATOM 1777 C C . ALA A 1 221 ? -1.928 35 31.672 1 54.56 221 ALA A C 1
ATOM 1779 O O . ALA A 1 221 ? -2.566 35.406 30.703 1 54.56 221 ALA A O 1
ATOM 1780 N N . ARG A 1 222 ? -0.743 34.406 31.547 1 55.5 222 ARG A N 1
ATOM 1781 C CA . ARG A 1 222 ? -0.098 34.188 30.25 1 55.5 222 ARG A CA 1
ATOM 1782 C C . ARG A 1 222 ? -0.686 32.969 29.547 1 55.5 222 ARG A C 1
ATOM 1784 O O . ARG A 1 222 ? -0.689 32.906 28.312 1 55.5 222 ARG A O 1
ATOM 1791 N N . SER A 1 223 ? -1.225 31.969 30.359 1 51.31 223 SER A N 1
ATOM 1792 C CA . SER A 1 223 ? -1.646 30.688 29.828 1 51.31 223 SER A CA 1
ATOM 1793 C C . SER A 1 223 ? -3.115 30.703 29.422 1 51.31 223 SER A C 1
ATOM 1795 O O . SER A 1 223 ? -3.561 29.859 28.641 1 51.31 223 SER A O 1
ATOM 1797 N N . SER A 1 224 ? -3.914 31.5 29.969 1 47.97 224 SER A N 1
ATOM 1798 C CA . SER A 1 224 ? -5.363 31.344 30 1 47.97 224 SER A CA 1
ATOM 1799 C C . SER A 1 224 ? -5.973 31.594 28.625 1 47.97 224 SER A C 1
ATOM 1801 O O . SER A 1 224 ? -7.152 31.328 28.391 1 47.97 224 SER A O 1
ATOM 1803 N N . PHE A 1 225 ? -5.352 32.031 27.766 1 47.94 225 PHE A N 1
ATOM 1804 C CA . PHE A 1 225 ? -6.18 32.406 26.641 1 47.94 225 PHE A CA 1
ATOM 1805 C C . PHE A 1 225 ? -6.273 31.281 25.609 1 47.94 225 PHE A C 1
ATOM 1807 O O . PHE A 1 225 ? -6.816 31.469 24.531 1 47.94 225 PHE A O 1
ATOM 1814 N N . SER A 1 226 ? -5.723 30.172 25.906 1 46.44 226 SER A N 1
ATOM 1815 C CA . SER A 1 226 ? -5.699 29.141 24.875 1 46.44 226 SER A CA 1
ATOM 1816 C C . SER A 1 226 ? -7.059 28.469 24.75 1 46.44 226 SER A C 1
ATOM 1818 O O . SER A 1 226 ? -7.223 27.312 25.141 1 46.44 226 SER A O 1
ATOM 1820 N N . SER A 1 227 ? -8.219 29.156 25.078 1 44.97 227 SER A N 1
ATOM 1821 C CA . SER A 1 227 ? -9.336 28.219 24.984 1 44.97 227 SER A CA 1
ATOM 1822 C C . SER A 1 227 ? -9.656 27.906 23.516 1 44.97 227 SER A C 1
ATOM 1824 O O . SER A 1 227 ? -9.961 28.797 22.734 1 44.97 227 SER A O 1
ATOM 1826 N N . THR A 1 228 ? -8.984 26.906 22.938 1 49 228 THR A N 1
ATOM 1827 C CA . THR A 1 228 ? -9.344 26.328 21.656 1 49 228 THR A CA 1
ATOM 1828 C C . THR A 1 228 ? -10.836 26.016 21.594 1 49 228 THR A C 1
ATOM 1830 O O . THR A 1 228 ? -11.391 25.438 22.531 1 49 228 THR A O 1
ATOM 1833 N N . SER A 1 229 ? -11.508 26.828 20.859 1 50.69 229 SER A N 1
ATOM 1834 C CA . SER A 1 229 ? -12.93 26.547 20.672 1 50.69 229 SER A CA 1
ATOM 1835 C C . SER A 1 229 ? -13.133 25.125 20.141 1 50.69 229 SER A C 1
ATOM 1837 O O . SER A 1 229 ? -12.344 24.641 19.312 1 50.69 229 SER A O 1
ATOM 1839 N N . SER A 1 230 ? -13.586 24.281 20.922 1 43.25 230 SER A N 1
ATOM 1840 C CA . SER A 1 230 ? -13.906 22.906 20.609 1 43.25 230 SER A CA 1
ATOM 1841 C C . SER A 1 230 ? -14.688 22.797 19.297 1 43.25 230 SER A C 1
ATOM 1843 O O . SER A 1 230 ? -15.203 21.719 18.969 1 43.25 230 SER A O 1
ATOM 1845 N N . THR A 1 231 ? -15.055 23.875 18.609 1 44.62 231 THR A N 1
ATOM 1846 C CA . THR A 1 231 ? -16.031 23.531 17.594 1 44.62 231 THR A CA 1
ATOM 1847 C C . THR A 1 231 ? -15.344 22.906 16.375 1 44.62 231 THR A C 1
ATOM 1849 O O . THR A 1 231 ? -14.352 23.438 15.883 1 44.62 231 THR A O 1
ATOM 1852 N N . SER A 1 232 ? -15.531 21.656 16.141 1 42.91 232 SER A N 1
ATOM 1853 C CA . SER A 1 232 ? -15.242 20.812 14.977 1 42.91 232 SER A CA 1
ATOM 1854 C C . SER A 1 232 ? -15.508 21.578 13.672 1 42.91 232 SER A C 1
ATOM 1856 O O . SER A 1 232 ? -16.641 21.594 13.188 1 42.91 232 SER A O 1
ATOM 1858 N N . THR A 1 233 ? -15.094 22.734 13.453 1 41.5 233 THR A N 1
ATOM 1859 C CA . THR A 1 233 ? -15.461 23.359 12.188 1 41.5 233 THR A CA 1
ATOM 1860 C C . THR A 1 233 ? -14.734 22.672 11.023 1 41.5 233 THR A C 1
ATOM 1862 O O . THR A 1 233 ? -13.508 22.562 11.031 1 41.5 233 THR A O 1
ATOM 1865 N N . LYS A 1 234 ? -15.453 21.938 10.133 1 42.75 234 LYS A N 1
ATOM 1866 C CA . LYS A 1 234 ? -15.078 21.5 8.789 1 42.75 234 LYS A CA 1
ATOM 1867 C C . LYS A 1 234 ? -14.359 22.609 8.031 1 42.75 234 LYS A C 1
ATOM 1869 O O . LYS A 1 234 ? -14.906 23.703 7.848 1 42.75 234 LYS A O 1
ATOM 1874 N N . VAL A 1 235 ? -13.117 22.734 7.934 1 42.06 235 VAL A N 1
ATOM 1875 C CA . VAL A 1 235 ? -12.344 23.609 7.062 1 42.06 235 VAL A CA 1
ATOM 1876 C C . VAL A 1 235 ? -12.977 23.641 5.676 1 42.06 235 VAL A C 1
ATOM 1878 O O . VAL A 1 235 ? -13.086 22.609 5.004 1 42.06 235 VAL A O 1
ATOM 1881 N N . PRO A 1 236 ? -13.625 24.672 5.281 1 33 236 PRO A N 1
ATOM 1882 C CA . PRO A 1 236 ? -14.195 24.719 3.932 1 33 236 PRO A CA 1
ATOM 1883 C C . PRO A 1 236 ? -13.133 24.641 2.84 1 33 236 PRO A C 1
ATOM 1885 O O . PRO A 1 236 ? -12.047 25.203 2.996 1 33 236 PRO A O 1
ATOM 1888 N N . LYS A 1 237 ? -13.203 23.609 1.963 1 38.62 237 LYS A N 1
ATOM 1889 C CA . LYS A 1 237 ? -12.531 23.594 0.666 1 38.62 237 LYS A CA 1
ATOM 1890 C C . LYS A 1 237 ? -12.672 24.953 -0.04 1 38.62 237 LYS A C 1
ATOM 1892 O O . LYS A 1 237 ? -13.781 25.344 -0.414 1 38.62 237 LYS A O 1
ATOM 1897 N N . GLU A 1 238 ? -11.961 25.953 0.245 1 30.16 238 GLU A N 1
ATOM 1898 C CA . GLU A 1 238 ? -12.047 26.953 -0.823 1 30.16 238 GLU A CA 1
ATOM 1899 C C . GLU A 1 238 ? -11.391 26.438 -2.102 1 30.16 238 GLU A C 1
ATOM 1901 O O . GLU A 1 238 ? -10.367 25.75 -2.049 1 30.16 238 GLU A O 1
ATOM 1906 N N . MET B 1 1 ? -2.559 58.688 50.188 1 30.61 1 MET B N 1
ATOM 1907 C CA . MET B 1 1 ? -3.875 58.594 49.594 1 30.61 1 MET B CA 1
ATOM 1908 C C . MET B 1 1 ? -3.908 57.438 48.594 1 30.61 1 MET B C 1
ATOM 1910 O O . MET B 1 1 ? -3.15 57.406 47.594 1 30.61 1 MET B O 1
ATOM 1914 N N . ASP B 1 2 ? -4.172 56.156 49.031 1 26.53 2 ASP B N 1
ATOM 1915 C CA . ASP B 1 2 ? -3.984 54.844 48.469 1 26.53 2 ASP B CA 1
ATOM 1916 C C . ASP B 1 2 ? -4.852 54.656 47.219 1 26.53 2 ASP B C 1
ATOM 1918 O O . ASP B 1 2 ? -6.074 54.812 47.281 1 26.53 2 ASP B O 1
ATOM 1922 N N . TYR B 1 3 ? -4.387 55.031 46.031 1 25.91 3 TYR B N 1
ATOM 1923 C CA . TYR B 1 3 ? -5.113 54.969 44.75 1 25.91 3 TYR B CA 1
ATOM 1924 C C . TYR B 1 3 ? -5.68 53.562 44.531 1 25.91 3 TYR B C 1
ATOM 1926 O O . TYR B 1 3 ? -4.926 52.625 44.344 1 25.91 3 TYR B O 1
ATOM 1934 N N . GLU B 1 4 ? -6.891 53.312 45.062 1 30.62 4 GLU B N 1
ATOM 1935 C CA . GLU B 1 4 ? -7.555 52.031 44.781 1 30.62 4 GLU B CA 1
ATOM 1936 C C . GLU B 1 4 ? -7.879 51.906 43.312 1 30.62 4 GLU B C 1
ATOM 1938 O O . GLU B 1 4 ? -8.414 52.844 42.688 1 30.62 4 GLU B O 1
ATOM 1943 N N . PRO B 1 5 ? -7.305 51.125 42.531 1 32.12 5 PRO B N 1
ATOM 1944 C CA . PRO B 1 5 ? -7.652 51 41.125 1 32.12 5 PRO B CA 1
ATOM 1945 C C . PRO B 1 5 ? -9.148 50.812 40.875 1 32.12 5 PRO B C 1
ATOM 1947 O O . PRO B 1 5 ? -9.766 49.938 41.531 1 32.12 5 PRO B O 1
ATOM 1950 N N . ILE B 1 6 ? -9.984 51.875 40.656 1 31.36 6 ILE B N 1
ATOM 1951 C CA . ILE B 1 6 ? -11.414 51.781 40.375 1 31.36 6 ILE B CA 1
ATOM 1952 C C . ILE B 1 6 ? -11.672 50.688 39.344 1 31.36 6 ILE B C 1
ATOM 1954 O O . ILE B 1 6 ? -11.055 50.656 38.281 1 31.36 6 ILE B O 1
ATOM 1958 N N . ALA B 1 7 ? -12.125 49.594 39.75 1 36.56 7 ALA B N 1
ATOM 1959 C CA . ALA B 1 7 ? -12.617 48.531 38.844 1 36.56 7 ALA B CA 1
ATOM 1960 C C . ALA B 1 7 ? -13.508 49.094 37.75 1 36.56 7 ALA B C 1
ATOM 1962 O O . ALA B 1 7 ? -14.477 49.812 38.031 1 36.56 7 ALA B O 1
ATOM 1963 N N . PRO B 1 8 ? -13.031 49.438 36.625 1 34.34 8 PRO B N 1
ATOM 1964 C CA . PRO B 1 8 ? -13.938 50.031 35.656 1 34.34 8 PRO B CA 1
ATOM 1965 C C . PRO B 1 8 ? -15.281 49.344 35.562 1 34.34 8 PRO B C 1
ATOM 1967 O O . PRO B 1 8 ? -15.336 48.094 35.625 1 34.34 8 PRO B O 1
ATOM 1970 N N . SER B 1 9 ? -16.359 49.781 36.219 1 33.59 9 SER B N 1
ATOM 1971 C CA . SER B 1 9 ? -17.734 49.344 35.969 1 33.59 9 SER B CA 1
ATOM 1972 C C . SER B 1 9 ? -18.031 49.312 34.469 1 33.59 9 SER B C 1
ATOM 1974 O O . SER B 1 9 ? -17.953 50.344 33.781 1 33.59 9 SER B O 1
ATOM 1976 N N . TYR B 1 10 ? -17.734 48.25 33.812 1 33.62 10 TYR B N 1
ATOM 1977 C CA . TYR B 1 10 ? -17.969 48.062 32.375 1 33.62 10 TYR B CA 1
ATOM 1978 C C . TYR B 1 10 ? -19.453 48.094 32.062 1 33.62 10 TYR B C 1
ATOM 1980 O O . TYR B 1 10 ? -20.234 47.312 32.594 1 33.62 10 TYR B O 1
ATOM 1988 N N . HIS B 1 11 ? -20.094 49.281 32 1 33.47 11 HIS B N 1
ATOM 1989 C CA . HIS B 1 11 ? -21.469 49.344 31.531 1 33.47 11 HIS B CA 1
ATOM 1990 C C . HIS B 1 11 ? -21.609 48.781 30.125 1 33.47 11 HIS B C 1
ATOM 1992 O O . HIS B 1 11 ? -20.688 48.938 29.312 1 33.47 11 HIS B O 1
ATOM 1998 N N . ASP B 1 12 ? -22.375 47.781 29.859 1 33.84 12 ASP B N 1
ATOM 1999 C CA . ASP B 1 12 ? -22.828 47.188 28.594 1 33.84 12 ASP B CA 1
ATOM 2000 C C . ASP B 1 12 ? -23.203 48.25 27.578 1 33.84 12 ASP B C 1
ATOM 2002 O O . ASP B 1 12 ? -24.375 48.438 27.281 1 33.84 12 ASP B O 1
ATOM 2006 N N . LEU B 1 13 ? -22.859 49.5 27.641 1 34.06 13 LEU B N 1
ATOM 2007 C CA . LEU B 1 13 ? -23.297 50.438 26.609 1 34.06 13 LEU B CA 1
ATOM 2008 C C . LEU B 1 13 ? -22.703 50.062 25.25 1 34.06 13 LEU B C 1
ATOM 2010 O O . LEU B 1 13 ? -21.484 50 25.094 1 34.06 13 LEU B O 1
ATOM 2014 N N . THR B 1 14 ? -23.297 49.156 24.453 1 37.91 14 THR B N 1
ATOM 2015 C CA . THR B 1 14 ? -23.062 49.062 23.016 1 37.91 14 THR B CA 1
ATOM 2016 C C . THR B 1 14 ? -22.938 50.469 22.406 1 37.91 14 THR B C 1
ATOM 2018 O O . THR B 1 14 ? -23.906 51.031 21.906 1 37.91 14 THR B O 1
ATOM 2021 N N . ALA B 1 15 ? -22.688 51.562 23.094 1 36.66 15 ALA B N 1
ATOM 2022 C CA . ALA B 1 15 ? -22.688 52.875 22.422 1 36.66 15 ALA B CA 1
ATOM 2023 C C . ALA B 1 15 ? -21.781 52.844 21.188 1 36.66 15 ALA B C 1
ATOM 2025 O O . ALA B 1 15 ? -20.797 52.094 21.156 1 36.66 15 ALA B O 1
ATOM 2026 N N . THR B 1 16 ? -22.406 52.969 20 1 38.81 16 THR B N 1
ATOM 2027 C CA . THR B 1 16 ? -21.703 53.344 18.781 1 38.81 16 THR B CA 1
ATOM 2028 C C . THR B 1 16 ? -20.438 54.156 19.109 1 38.81 16 THR B C 1
ATOM 2030 O O . THR B 1 16 ? -20.469 55.062 19.953 1 38.81 16 THR B O 1
ATOM 2033 N N . CYS B 1 17 ? -19.281 53.625 18.906 1 41.88 17 CYS B N 1
ATOM 2034 C CA . CYS B 1 17 ? -18 54.312 19.031 1 41.88 17 CYS B CA 1
ATOM 2035 C C . CYS B 1 17 ? -18.109 55.75 18.594 1 41.88 17 CYS B C 1
ATOM 2037 O O . CYS B 1 17 ? -17.094 56.375 18.281 1 41.88 17 CYS B O 1
ATOM 2039 N N . ALA B 1 18 ? -19.234 56.281 18.188 1 40.44 18 ALA B N 1
ATOM 2040 C CA . ALA B 1 18 ? -19.25 57.688 17.766 1 40.44 18 ALA B CA 1
ATOM 2041 C C . ALA B 1 18 ? -18.609 58.594 18.797 1 40.44 18 ALA B C 1
ATOM 2043 O O . ALA B 1 18 ? -17.828 59.5 18.469 1 40.44 18 ALA B O 1
ATOM 2044 N N . ALA B 1 19 ? -19.031 58.562 20.016 1 36.84 19 ALA B N 1
ATOM 2045 C CA . ALA B 1 19 ? -18.484 59.469 21.016 1 36.84 19 ALA B CA 1
ATOM 2046 C C . ALA B 1 19 ? -17.031 59.156 21.344 1 36.84 19 ALA B C 1
ATOM 2048 O O . ALA B 1 19 ? -16.219 60.031 21.562 1 36.84 19 ALA B O 1
ATOM 2049 N N . CYS B 1 20 ? -16.734 57.906 21.547 1 41.31 20 CYS B N 1
ATOM 2050 C CA . CYS B 1 20 ? -15.32 57.625 21.812 1 41.31 20 CYS B CA 1
ATOM 2051 C C . CYS B 1 20 ? -14.469 57.938 20.594 1 41.31 20 CYS B C 1
ATOM 2053 O O . CYS B 1 20 ? -13.242 58 20.688 1 41.31 20 CYS B O 1
ATOM 2055 N N . GLN B 1 21 ? -14.945 57.75 19.391 1 42.75 21 GLN B N 1
ATOM 2056 C CA . GLN B 1 21 ? -14.18 58.219 18.234 1 42.75 21 GLN B CA 1
ATOM 2057 C C . GLN B 1 21 ? -13.773 59.656 18.391 1 42.75 21 GLN B C 1
ATOM 2059 O O . GLN B 1 21 ? -12.672 60.062 18.016 1 42.75 21 GLN B O 1
ATOM 2064 N N . THR B 1 22 ? -14.727 60.531 18.703 1 43.09 22 THR B N 1
ATOM 2065 C CA . THR B 1 22 ? -14.43 61.969 18.797 1 43.09 22 THR B CA 1
ATOM 2066 C C . THR B 1 22 ? -13.797 62.312 20.141 1 43.09 22 THR B C 1
ATOM 2068 O O . THR B 1 22 ? -12.953 63.188 20.234 1 43.09 22 THR B O 1
ATOM 2071 N N . LEU B 1 23 ? -14.297 61.938 21.297 1 38.97 23 LEU B N 1
ATOM 2072 C CA . LEU B 1 23 ? -13.859 62.5 22.578 1 38.97 23 LEU B CA 1
ATOM 2073 C C . LEU B 1 23 ? -12.859 61.562 23.25 1 38.97 23 LEU B C 1
ATOM 2075 O O . LEU B 1 23 ? -12.125 61.969 24.156 1 38.97 23 LEU B O 1
ATOM 2079 N N . ALA B 1 24 ? -13.141 60.25 23.531 1 40.5 24 ALA B N 1
ATOM 2080 C CA . ALA B 1 24 ? -12.219 59.469 24.359 1 40.5 24 ALA B CA 1
ATOM 2081 C C . ALA B 1 24 ? -11 59.031 23.547 1 40.5 24 ALA B C 1
ATOM 2083 O O . ALA B 1 24 ? -11.141 58.562 22.422 1 40.5 24 ALA B O 1
ATOM 2084 N N . PRO B 1 25 ? -9.828 59.531 23.844 1 41.75 25 PRO B N 1
ATOM 2085 C CA . PRO B 1 25 ? -8.562 59.094 23.25 1 41.75 25 PRO B CA 1
ATOM 2086 C C . PRO B 1 25 ? -8.469 57.594 23.094 1 41.75 25 PRO B C 1
ATOM 2088 O O . PRO B 1 25 ? -8.648 56.844 24.062 1 41.75 25 PRO B O 1
ATOM 2091 N N . HIS B 1 26 ? -8.977 56.969 22.109 1 45.34 26 HIS B N 1
ATOM 2092 C CA . HIS B 1 26 ? -8.828 55.594 21.625 1 45.34 26 HIS B CA 1
ATOM 2093 C C . HIS B 1 26 ? -7.441 55.031 21.953 1 45.34 26 HIS B C 1
ATOM 2095 O O . HIS B 1 26 ? -7.043 54 21.422 1 45.34 26 HIS B O 1
ATOM 2101 N N . SER B 1 27 ? -6.68 55.656 22.531 1 44.78 27 SER B N 1
ATOM 2102 C CA . SER B 1 27 ? -5.293 55.25 22.672 1 44.78 27 SER B CA 1
ATOM 2103 C C . SER B 1 27 ? -5.195 53.906 23.391 1 44.78 27 SER B C 1
ATOM 2105 O O . SER B 1 27 ? -4.137 53.281 23.391 1 44.78 27 SER B O 1
ATOM 2107 N N . GLN B 1 28 ? -6.273 53.594 24.297 1 48 28 GLN B N 1
ATOM 2108 C CA . GLN B 1 28 ? -5.988 52.406 25.062 1 48 28 GLN B CA 1
ATOM 2109 C C . GLN B 1 28 ? -7.027 51.312 24.781 1 48 28 GLN B C 1
ATOM 2111 O O . GLN B 1 28 ? -8.078 51.25 25.422 1 48 28 GLN B O 1
ATOM 2116 N N . LEU B 1 29 ? -7.09 50.969 23.531 1 56.19 29 LEU B N 1
ATOM 2117 C CA . LEU B 1 29 ? -8.039 49.875 23.281 1 56.19 29 LEU B CA 1
ATOM 2118 C C . LEU B 1 29 ? -7.469 48.531 23.734 1 56.19 29 LEU B C 1
ATOM 2120 O O . LEU B 1 29 ? -6.336 48.188 23.375 1 56.19 29 LEU B O 1
ATOM 2124 N N . PHE B 1 30 ? -8.016 48 24.922 1 60.34 30 PHE B N 1
ATOM 2125 C CA . PHE B 1 30 ? -7.559 46.688 25.328 1 60.34 30 PHE B CA 1
ATOM 2126 C C . PHE B 1 30 ? -8.68 45.656 25.219 1 60.34 30 PHE B C 1
ATOM 2128 O O . PHE B 1 30 ? -9.852 46.031 25.078 1 60.34 30 PHE B O 1
ATOM 2135 N N . VAL B 1 31 ? -8.383 44.438 24.922 1 62.75 31 VAL B N 1
ATOM 2136 C CA . VAL B 1 31 ? -9.289 43.281 24.938 1 62.75 31 VAL B CA 1
ATOM 2137 C C . VAL B 1 31 ? -9.328 42.688 26.344 1 62.75 31 VAL B C 1
ATOM 2139 O O . VAL B 1 31 ? -8.281 42.375 26.922 1 62.75 31 VAL B O 1
ATOM 2142 N N . CYS B 1 32 ? -10.617 42.719 26.891 1 59.5 32 CYS B N 1
ATOM 2143 C CA . CYS B 1 32 ? -10.773 42.219 28.25 1 59.5 32 CYS B CA 1
ATOM 2144 C C . CYS B 1 32 ? -10.602 40.688 28.297 1 59.5 32 CYS B C 1
ATOM 2146 O O . CYS B 1 32 ? -11.211 39.969 27.5 1 59.5 32 CYS B O 1
ATOM 2148 N N . LEU B 1 33 ? -9.742 40.219 29.203 1 60.09 33 LEU B N 1
ATOM 2149 C CA . LEU B 1 33 ? -9.492 38.781 29.391 1 60.09 33 LEU B CA 1
ATOM 2150 C C . LEU B 1 33 ? -10.094 38.281 30.703 1 60.09 33 LEU B C 1
ATOM 2152 O O . LEU B 1 33 ? -9.977 37.094 31.047 1 60.09 33 LEU B O 1
ATOM 2156 N N . LYS B 1 34 ? -10.781 39.188 31.328 1 54.78 34 LYS B N 1
ATOM 2157 C CA . LYS B 1 34 ? -11.32 38.781 32.625 1 54.78 34 LYS B CA 1
ATOM 2158 C C . LYS B 1 34 ? -12.602 37.969 32.469 1 54.78 34 LYS B C 1
ATOM 2160 O O . LYS B 1 34 ? -13.469 38.312 31.656 1 54.78 34 LYS B O 1
ATOM 2165 N N . GLU B 1 35 ? -12.688 36.844 33.094 1 56.22 35 GLU B N 1
ATOM 2166 C CA . GLU B 1 35 ? -13.805 35.906 33.031 1 56.22 35 GLU B CA 1
ATOM 2167 C C . GLU B 1 35 ? -15.117 36.594 33.406 1 56.22 35 GLU B C 1
ATOM 2169 O O . GLU B 1 35 ? -16.156 36.312 32.781 1 56.22 35 GLU B O 1
ATOM 2174 N N . ASP B 1 36 ? -15.047 37.5 34.344 1 52.66 36 ASP B N 1
ATOM 2175 C CA . ASP B 1 36 ? -16.266 38.125 34.844 1 52.66 36 ASP B CA 1
ATOM 2176 C C . ASP B 1 36 ? -16.656 39.312 33.969 1 52.66 36 ASP B C 1
ATOM 2178 O O . ASP B 1 36 ? -17.672 39.969 34.219 1 52.66 36 ASP B O 1
ATOM 2182 N N . CYS B 1 37 ? -15.766 39.438 33.031 1 56.06 37 CYS B N 1
ATOM 2183 C CA . CYS B 1 37 ? -16.078 40.531 32.125 1 56.06 37 CYS B CA 1
ATOM 2184 C C . CYS B 1 37 ? -17.078 40.125 31.062 1 56.06 37 CYS B C 1
ATOM 2186 O O . CYS B 1 37 ? -16.859 39.156 30.328 1 56.06 37 CYS B O 1
ATOM 2188 N N . GLY B 1 38 ? -18.266 40.562 31.125 1 54.88 38 GLY B N 1
ATOM 2189 C CA . GLY B 1 38 ? -19.297 40.25 30.156 1 54.88 38 GLY B CA 1
ATOM 2190 C C . GLY B 1 38 ? -18.844 40.469 28.719 1 54.88 38 GLY B C 1
ATOM 2191 O O . GLY B 1 38 ? -19.531 40 27.781 1 54.88 38 GLY B O 1
ATOM 2192 N N . HIS B 1 39 ? -17.641 41.094 28.672 1 54.31 39 HIS B N 1
ATOM 2193 C CA . HIS B 1 39 ? -17.156 41.375 27.312 1 54.31 39 HIS B CA 1
ATOM 2194 C C . HIS B 1 39 ? -15.828 40.656 27.062 1 54.31 39 HIS B C 1
ATOM 2196 O O . HIS B 1 39 ? -15.102 41 26.125 1 54.31 39 HIS B O 1
ATOM 2202 N N . ALA B 1 40 ? -15.547 39.875 27.922 1 56.16 40 ALA B N 1
ATOM 2203 C CA . ALA B 1 40 ? -14.312 39.094 27.797 1 56.16 40 ALA B CA 1
ATOM 2204 C C . ALA B 1 40 ? -14.25 38.344 26.484 1 56.16 40 ALA B C 1
ATOM 2206 O O . ALA B 1 40 ? -15.289 38.031 25.891 1 56.16 40 ALA B O 1
ATOM 2207 N N . LEU B 1 41 ? -13.008 38.375 25.938 1 58.62 41 LEU B N 1
ATOM 2208 C CA . LEU B 1 41 ? -12.812 37.531 24.766 1 58.62 41 LEU B CA 1
ATOM 2209 C C . LEU B 1 41 ? -13.602 36.25 24.875 1 58.62 41 LEU B C 1
ATOM 2211 O O . LEU B 1 41 ? -13.453 35.5 25.859 1 58.62 41 LEU B O 1
ATOM 2215 N N . GLN B 1 42 ? -14.961 36.344 24.297 1 52.84 42 GLN B N 1
ATOM 2216 C CA . GLN B 1 42 ? -15.766 35.125 24.328 1 52.84 42 GLN B CA 1
ATOM 2217 C C . GLN B 1 42 ? -15.422 34.219 23.172 1 52.84 42 GLN B C 1
ATOM 2219 O O . GLN B 1 42 ? -15.336 34.656 22.016 1 52.84 42 GLN B O 1
ATOM 2224 N N . GLN B 1 43 ? -14.727 33.25 23.484 1 55.16 43 GLN B N 1
ATOM 2225 C CA . GLN B 1 43 ? -14.32 32.25 22.484 1 55.16 43 GLN B CA 1
ATOM 2226 C C . GLN B 1 43 ? -15.523 31.5 21.938 1 55.16 43 GLN B C 1
ATOM 2228 O O . GLN B 1 43 ? -15.477 30.281 21.781 1 55.16 43 GLN B O 1
ATOM 2233 N N . LYS B 1 44 ? -16.688 32.156 21.781 1 56 44 LYS B N 1
ATOM 2234 C CA . LYS B 1 44 ? -17.812 31.375 21.266 1 56 44 LYS B CA 1
ATOM 2235 C C . LYS B 1 44 ? -17.578 30.984 19.812 1 56 44 LYS B C 1
ATOM 2237 O O . LYS B 1 44 ? -17.984 29.906 19.375 1 56 44 LYS B O 1
ATOM 2242 N N . LEU B 1 45 ? -16.906 32.031 19.141 1 64.19 45 LEU B N 1
ATOM 2243 C CA . LEU B 1 45 ? -16.594 31.703 17.75 1 64.19 45 LEU B CA 1
ATOM 2244 C C . LEU B 1 45 ? -15.094 31.562 17.547 1 64.19 45 LEU B C 1
ATOM 2246 O O . LEU B 1 45 ? -14.32 32.375 18.047 1 64.19 45 LEU B O 1
ATOM 2250 N N . PRO B 1 46 ? -14.719 30.531 16.859 1 75.31 46 PRO B N 1
ATOM 2251 C CA . PRO B 1 46 ? -13.281 30.328 16.656 1 75.31 46 PRO B CA 1
ATOM 2252 C C . PRO B 1 46 ? -12.625 31.5 15.93 1 75.31 46 PRO B C 1
ATOM 2254 O O . PRO B 1 46 ? -13.211 32.062 15.008 1 75.31 46 PRO B O 1
ATOM 2257 N N . VAL B 1 47 ? -11.562 31.969 16.469 1 78.94 47 VAL B N 1
ATOM 2258 C CA . VAL B 1 47 ? -10.734 32.969 15.828 1 78.94 47 VAL B CA 1
ATOM 2259 C C . VAL B 1 47 ? -9.711 32.312 14.914 1 78.94 47 VAL B C 1
ATOM 2261 O O . VAL B 1 47 ? -8.641 31.906 15.367 1 78.94 47 VAL B O 1
ATOM 2264 N N . LEU B 1 48 ? -10 32.375 13.625 1 85.88 48 LEU B N 1
ATOM 2265 C CA . LEU B 1 48 ? -9.242 31.562 12.688 1 85.88 48 LEU B CA 1
ATOM 2266 C C . LEU B 1 48 ? -8.102 32.375 12.07 1 85.88 48 LEU B C 1
ATOM 2268 O O . LEU B 1 48 ? -7.289 31.828 11.312 1 85.88 48 LEU B O 1
ATOM 2272 N N . SER B 1 49 ? -8.18 33.656 12.422 1 88 49 SER B N 1
ATOM 2273 C CA . SER B 1 49 ? -7.082 34.5 11.992 1 88 49 SER B CA 1
ATOM 2274 C C . SER B 1 49 ? -6.941 35.719 12.906 1 88 49 SER B C 1
ATOM 2276 O O . SER B 1 49 ? -7.918 36.156 13.523 1 88 49 SER B O 1
ATOM 2278 N N . PRO B 1 50 ? -5.688 36.219 12.992 1 83.94 50 PRO B N 1
ATOM 2279 C CA . PRO B 1 50 ? -5.5 37.438 13.812 1 83.94 50 PRO B CA 1
ATOM 2280 C C . PRO B 1 50 ? -6.363 38.594 13.344 1 83.94 50 PRO B C 1
ATOM 2282 O O . PRO B 1 50 ? -6.82 39.406 14.164 1 83.94 50 PRO B O 1
ATOM 2285 N N . SER B 1 51 ? -6.645 38.625 12.047 1 77.69 51 SER B N 1
ATOM 2286 C CA . SER B 1 51 ? -7.477 39.688 11.523 1 77.69 51 SER B CA 1
ATOM 2287 C C . SER B 1 51 ? -8.906 39.594 12.031 1 77.69 51 SER B C 1
ATOM 2289 O O . SER B 1 51 ? -9.57 40.594 12.266 1 77.69 51 SER B O 1
ATOM 2291 N N . LEU B 1 52 ? -9.406 38.375 12.148 1 76.94 52 LEU B N 1
ATOM 2292 C CA . LEU B 1 52 ? -10.766 38.125 12.625 1 76.94 52 LEU B CA 1
ATOM 2293 C C . LEU B 1 52 ? -10.906 38.5 14.094 1 76.94 52 LEU B C 1
ATOM 2295 O O . LEU B 1 52 ? -11.992 38.875 14.547 1 76.94 52 LEU B O 1
ATOM 2299 N N . PHE B 1 53 ? -9.727 38.438 14.758 1 72.75 53 PHE B N 1
ATOM 2300 C CA . PHE B 1 53 ? -9.688 38.875 16.156 1 72.75 53 PHE B CA 1
ATOM 2301 C C . PHE B 1 53 ? -10.125 40.312 16.281 1 72.75 53 PHE B C 1
ATOM 2303 O O . PHE B 1 53 ? -10.969 40.656 17.125 1 72.75 53 PHE B O 1
ATOM 2310 N N . TYR B 1 54 ? -9.742 41.156 15.32 1 65.19 54 TYR B N 1
ATOM 2311 C CA . TYR B 1 54 ? -10.023 42.594 15.375 1 65.19 54 TYR B CA 1
ATOM 2312 C C . TYR B 1 54 ? -11.461 42.875 14.953 1 65.19 54 TYR B C 1
ATOM 2314 O O . TYR B 1 54 ? -11.992 43.969 15.258 1 65.19 54 TYR B O 1
ATOM 2322 N N . ARG B 1 55 ? -12.055 41.875 14.375 1 65.06 55 ARG B N 1
ATOM 2323 C CA . ARG B 1 55 ? -13.414 42.094 13.906 1 65.06 55 ARG B CA 1
ATOM 2324 C C . ARG B 1 55 ? -14.43 41.594 14.93 1 65.06 55 ARG B C 1
ATOM 2326 O O . ARG B 1 55 ? -15.531 42.125 15.039 1 65.06 55 ARG B O 1
ATOM 2333 N N . ARG B 1 56 ? -14.031 40.656 15.57 1 62.81 56 ARG B N 1
ATOM 2334 C CA . ARG B 1 56 ? -15.016 39.969 16.391 1 62.81 56 ARG B CA 1
ATOM 2335 C C . ARG B 1 56 ? -14.914 40.406 17.844 1 62.81 56 ARG B C 1
ATOM 2337 O O . ARG B 1 56 ? -15.891 40.312 18.594 1 62.81 56 ARG B O 1
ATOM 2344 N N . GLU B 1 57 ? -13.703 40.812 18.25 1 60.12 57 GLU B N 1
ATOM 2345 C CA . GLU B 1 57 ? -13.516 41 19.688 1 60.12 57 GLU B CA 1
ATOM 2346 C C . GLU B 1 57 ? -13.914 42.438 20.094 1 60.12 57 GLU B C 1
ATOM 2348 O O . GLU B 1 57 ? -13.758 43.375 19.312 1 60.12 57 GLU B O 1
ATOM 2353 N N . LYS B 1 58 ? -14.586 42.375 21.188 1 59.44 58 LYS B N 1
ATOM 2354 C CA . LYS B 1 58 ? -14.977 43.625 21.797 1 59.44 58 LYS B CA 1
ATOM 2355 C C . LYS B 1 58 ? -13.781 44.344 22.422 1 59.44 58 LYS B C 1
ATOM 2357 O O . LYS B 1 58 ? -12.953 43.719 23.078 1 59.44 58 LYS B O 1
ATOM 2362 N N . VAL B 1 59 ? -13.43 45.5 21.859 1 58.84 59 VAL B N 1
ATOM 2363 C CA . VAL B 1 59 ? -12.312 46.281 22.391 1 58.84 59 VAL B CA 1
ATOM 2364 C C . VAL B 1 59 ? -12.844 47.344 23.328 1 58.84 59 VAL B C 1
ATOM 2366 O O . VAL B 1 59 ? -13.953 47.875 23.141 1 58.84 59 VAL B O 1
ATOM 2369 N N . PHE B 1 60 ? -12.07 47.344 24.484 1 58.41 60 PHE B N 1
ATOM 2370 C CA . PHE B 1 60 ? -12.414 48.312 25.531 1 58.41 60 PHE B CA 1
ATOM 2371 C C . PHE B 1 60 ? -11.5 49.531 25.469 1 58.41 60 PHE B C 1
ATOM 2373 O O . PHE B 1 60 ? -10.312 49.406 25.156 1 58.41 60 PHE B O 1
ATOM 2380 N N . CYS B 1 61 ? -12.094 50.75 25.266 1 53.28 61 CYS B N 1
ATOM 2381 C CA . CYS B 1 61 ? -11.289 51.969 25.297 1 53.28 61 CYS B CA 1
ATOM 2382 C C . CYS B 1 61 ? -11.242 52.562 26.703 1 53.28 61 CYS B C 1
ATOM 2384 O O . CYS B 1 61 ? -10.742 53.656 26.891 1 53.28 61 CYS B O 1
ATOM 2386 N N . GLY B 1 62 ? -11.57 51.719 27.703 1 52.09 62 GLY B N 1
ATOM 2387 C CA . GLY B 1 62 ? -11.641 52.25 29.047 1 52.09 62 GLY B CA 1
ATOM 2388 C C . GLY B 1 62 ? -13.039 52.625 29.469 1 52.09 62 GLY B C 1
ATOM 2389 O O . GLY B 1 62 ? -13.375 52.594 30.656 1 52.09 62 GLY B O 1
ATOM 2390 N N . ALA B 1 63 ? -13.789 53.25 28.562 1 47.62 63 ALA B N 1
ATOM 2391 C CA . ALA B 1 63 ? -15.117 53.75 28.891 1 47.62 63 ALA B CA 1
ATOM 2392 C C . ALA B 1 63 ? -16.203 52.969 28.156 1 47.62 63 ALA B C 1
ATOM 2394 O O . ALA B 1 63 ? -17.344 52.906 28.609 1 47.62 63 ALA B O 1
ATOM 2395 N N . CYS B 1 64 ? -15.781 52.625 27.062 1 49.38 64 CYS B N 1
ATOM 2396 C CA . CYS B 1 64 ? -16.812 52 26.25 1 49.38 64 CYS B CA 1
ATOM 2397 C C . CYS B 1 64 ? -16.344 50.656 25.703 1 49.38 64 CYS B C 1
ATOM 2399 O O . CYS B 1 64 ? -15.141 50.344 25.734 1 49.38 64 CYS B O 1
ATOM 2401 N N . THR B 1 65 ? -17.312 49.719 25.688 1 53.03 65 THR B N 1
ATOM 2402 C CA . THR B 1 65 ? -17.078 48.469 25.016 1 53.03 65 THR B CA 1
ATOM 2403 C C . THR B 1 65 ? -17.625 48.5 23.578 1 53.03 65 THR B C 1
ATOM 2405 O O . THR B 1 65 ? -18.719 49.031 23.359 1 53.03 65 THR B O 1
ATOM 2408 N N . PHE B 1 66 ? -16.766 48.406 22.641 1 54.47 66 PHE B N 1
ATOM 2409 C CA . PHE B 1 66 ? -17.281 48.438 21.266 1 54.47 66 PHE B CA 1
ATOM 2410 C C . PHE B 1 66 ? -16.828 47.188 20.516 1 54.47 66 PHE B C 1
ATOM 2412 O O . PHE B 1 66 ? -15.781 46.594 20.812 1 54.47 66 PHE B O 1
ATOM 2419 N N . ARG B 1 67 ? -17.969 46.625 19.859 1 54.66 67 ARG B N 1
ATOM 2420 C CA . ARG B 1 67 ? -17.719 45.531 18.906 1 54.66 67 ARG B CA 1
ATOM 2421 C C . ARG B 1 67 ? -17.781 46.062 17.469 1 54.66 67 ARG B C 1
ATOM 2423 O O . ARG B 1 67 ? -18.688 46.812 17.125 1 54.66 67 ARG B O 1
ATOM 2430 N N . GLY B 1 68 ? -16.781 46.156 16.672 1 54.09 68 GLY B N 1
ATOM 2431 C CA . GLY B 1 68 ? -16.812 46.531 15.266 1 54.09 68 GLY B CA 1
ATOM 2432 C C . GLY B 1 68 ? -15.445 46.5 14.602 1 54.09 68 GLY B C 1
ATOM 2433 O O . GLY B 1 68 ? -14.492 45.969 15.164 1 54.09 68 GLY B O 1
ATOM 2434 N N . SER B 1 69 ? -15.516 46.844 13.242 1 53.44 69 SER B N 1
ATOM 2435 C CA . SER B 1 69 ? -14.266 46.938 12.484 1 53.44 69 SER B CA 1
ATOM 2436 C C . SER B 1 69 ? -13.281 47.906 13.141 1 53.44 69 SER B C 1
ATOM 2438 O O . SER B 1 69 ? -13.609 49.062 13.383 1 53.44 69 SER B O 1
ATOM 2440 N N . HIS B 1 70 ? -12.289 47.25 13.727 1 55.66 70 HIS B N 1
ATOM 2441 C CA . HIS B 1 70 ? -11.336 48.062 14.461 1 55.66 70 HIS B CA 1
ATOM 2442 C C . HIS B 1 70 ? -10.18 48.531 13.57 1 55.66 70 HIS B C 1
ATOM 2444 O O . HIS B 1 70 ? -9.117 48.875 14.062 1 55.66 70 HIS B O 1
ATOM 2450 N N . LYS B 1 71 ? -10.484 48.5 12.281 1 55.84 71 LYS B N 1
ATOM 2451 C CA . LYS B 1 71 ? -9.406 48.875 11.375 1 55.84 71 LYS B CA 1
ATOM 2452 C C . LYS B 1 71 ? -8.875 50.281 11.711 1 55.84 71 LYS B C 1
ATOM 2454 O O . LYS B 1 71 ? -7.664 50.5 11.711 1 55.84 71 LYS B O 1
ATOM 2459 N N . ALA B 1 72 ? -9.828 51.188 12.062 1 56.5 72 ALA B N 1
ATOM 2460 C CA . ALA B 1 72 ? -9.438 52.562 12.336 1 56.5 72 ALA B CA 1
ATOM 2461 C C . ALA B 1 72 ? -8.68 52.656 13.656 1 56.5 72 ALA B C 1
ATOM 2463 O O . ALA B 1 72 ? -7.941 53.625 13.891 1 56.5 72 ALA B O 1
ATOM 2464 N N . HIS B 1 73 ? -8.828 51.625 14.406 1 57.22 73 HIS B N 1
ATOM 2465 C CA . HIS B 1 73 ? -8.227 51.688 15.734 1 57.22 73 HIS B CA 1
ATOM 2466 C C . HIS B 1 73 ? -7 50.781 15.82 1 57.22 73 HIS B C 1
ATOM 2468 O O . HIS B 1 73 ? -6.504 50.5 16.922 1 57.22 73 HIS B O 1
ATOM 2474 N N . ARG B 1 74 ? -6.445 50.375 14.742 1 60.09 74 ARG B N 1
ATOM 2475 C CA . ARG B 1 74 ? -5.328 49.438 14.68 1 60.09 74 ARG B CA 1
ATOM 2476 C C . ARG B 1 74 ? -4.152 49.938 15.516 1 60.09 74 ARG B C 1
ATOM 2478 O O . ARG B 1 74 ? -3.521 49.156 16.234 1 60.09 74 ARG B O 1
ATOM 2485 N N . LYS B 1 75 ? -3.92 51.188 15.375 1 61.56 75 LYS B N 1
ATOM 2486 C CA . LYS B 1 75 ? -2.785 51.781 16.094 1 61.56 75 LYS B CA 1
ATOM 2487 C C . LYS B 1 75 ? -2.957 51.625 17.609 1 61.56 75 LYS B C 1
ATOM 2489 O O . LYS B 1 75 ? -1.982 51.375 18.328 1 61.56 75 LYS B O 1
ATOM 2494 N N . TYR B 1 76 ? -4.238 51.656 18 1 61.34 76 TYR B N 1
ATOM 2495 C CA . TYR B 1 76 ? -4.504 51.625 19.438 1 61.34 76 TYR B CA 1
ATOM 2496 C C . TYR B 1 76 ? -4.66 50.188 19.922 1 61.34 76 TYR B C 1
ATOM 2498 O O . TYR B 1 76 ? -4.586 49.906 21.125 1 61.34 76 TYR B O 1
ATOM 2506 N N . MET B 1 77 ? -4.785 49.312 18.891 1 64.62 77 MET B N 1
ATOM 2507 C CA . MET B 1 77 ? -4.973 47.906 19.25 1 64.62 77 MET B CA 1
ATOM 2508 C C . MET B 1 77 ? -3.658 47.156 19.156 1 64.62 77 MET B C 1
ATOM 2510 O O . MET B 1 77 ? -3.639 45.906 19.281 1 64.62 77 MET B O 1
ATOM 2514 N N . GLN B 1 78 ? -2.648 47.906 19.016 1 70.06 78 GLN B N 1
ATOM 2515 C CA . GLN B 1 78 ? -1.34 47.281 18.859 1 70.06 78 GLN B CA 1
ATOM 2516 C C . GLN B 1 78 ? -0.964 46.469 20.109 1 70.06 78 GLN B C 1
ATOM 2518 O O . GLN B 1 78 ? -0.325 45.406 20 1 70.06 78 GLN B O 1
ATOM 2523 N N . ARG B 1 79 ? -1.514 46.969 21.219 1 69.88 79 ARG B N 1
ATOM 2524 C CA . ARG B 1 79 ? -1.182 46.281 22.484 1 69.88 79 ARG B CA 1
ATOM 2525 C C . ARG B 1 79 ? -1.891 44.938 22.578 1 69.88 79 ARG B C 1
ATOM 2527 O O . ARG B 1 79 ? -1.435 44.031 23.297 1 69.88 79 ARG B O 1
ATOM 2534 N N . ALA B 1 80 ? -2.982 44.875 21.875 1 71.12 80 ALA B N 1
ATOM 2535 C CA . ALA B 1 80 ? -3.754 43.625 21.906 1 71.12 80 ALA B CA 1
ATOM 2536 C C . ALA B 1 80 ? -3.338 42.688 20.781 1 71.12 80 ALA B C 1
ATOM 2538 O O . ALA B 1 80 ? -3.797 41.531 20.719 1 71.12 80 ALA B O 1
ATOM 2539 N N . GLU B 1 81 ? -2.438 43.094 19.938 1 77.38 81 GLU B N 1
ATOM 2540 C CA . GLU B 1 81 ? -2.031 42.312 18.766 1 77.38 81 GLU B CA 1
ATOM 2541 C C . GLU B 1 81 ? -1.469 40.969 19.172 1 77.38 81 GLU B C 1
ATOM 2543 O O . GLU B 1 81 ? -1.793 39.938 18.562 1 77.38 81 GLU B O 1
ATOM 2548 N N . PRO B 1 82 ? -0.675 40.938 20.266 1 78.19 82 PRO B N 1
ATOM 2549 C CA . PRO B 1 82 ? -0.177 39.625 20.672 1 78.19 82 PRO B CA 1
ATOM 2550 C C . PRO B 1 82 ? -1.3 38.656 21.031 1 78.19 82 PRO B C 1
ATOM 2552 O O . PRO B 1 82 ? -1.194 37.438 20.75 1 78.19 82 PRO B O 1
ATOM 2555 N N . LEU B 1 83 ? -2.375 39.156 21.547 1 78.69 83 LEU B N 1
ATOM 2556 C CA . LEU B 1 83 ? -3.506 38.312 21.891 1 78.69 83 LEU B CA 1
ATOM 2557 C C . LEU B 1 83 ? -4.18 37.75 20.641 1 78.69 83 LEU B C 1
ATOM 2559 O O . LEU B 1 83 ? -4.656 36.625 20.625 1 78.69 83 LEU B O 1
ATOM 2563 N N . ALA B 1 84 ? -4.223 38.562 19.672 1 81.62 84 ALA B N 1
ATOM 2564 C CA . ALA B 1 84 ? -4.793 38.156 18.391 1 81.62 84 ALA B CA 1
ATOM 2565 C C . ALA B 1 84 ? -4 36.969 17.812 1 81.62 84 ALA B C 1
ATOM 2567 O O . ALA B 1 84 ? -4.582 36 17.359 1 81.62 84 ALA B O 1
ATOM 2568 N N . PHE B 1 85 ? -2.652 37.062 17.891 1 86.19 85 PHE B N 1
ATOM 2569 C CA . PHE B 1 85 ? -1.795 36 17.359 1 86.19 85 PHE B CA 1
ATOM 2570 C C . PHE B 1 85 ? -1.908 34.75 18.203 1 86.19 85 PHE B C 1
ATOM 2572 O O . PHE B 1 85 ? -2.033 33.656 17.656 1 86.19 85 PHE B O 1
ATOM 2579 N N . ILE B 1 86 ? -1.922 34.938 19.484 1 83.81 86 ILE B N 1
ATOM 2580 C CA . ILE B 1 86 ? -1.975 33.781 20.375 1 83.81 86 ILE B CA 1
ATOM 2581 C C . ILE B 1 86 ? -3.307 33.031 20.203 1 83.81 86 ILE B C 1
ATOM 2583 O O . ILE B 1 86 ? -3.338 31.828 20.047 1 83.81 86 ILE B O 1
ATOM 2587 N N . THR B 1 87 ? -4.352 33.719 20.141 1 82.94 87 THR B N 1
ATOM 2588 C CA . THR B 1 87 ? -5.68 33.125 20.047 1 82.94 87 THR B CA 1
ATOM 2589 C C . THR B 1 87 ? -5.879 32.438 18.688 1 82.94 87 THR B C 1
ATOM 2591 O O . THR B 1 87 ? -6.316 31.297 18.625 1 82.94 87 THR B O 1
ATOM 2594 N N . ALA B 1 88 ? -5.559 33.156 17.688 1 87 88 ALA B N 1
ATOM 2595 C CA . ALA B 1 88 ? -5.699 32.562 16.344 1 87 88 ALA B CA 1
ATOM 2596 C C . ALA B 1 88 ? -4.797 31.359 16.172 1 87 88 ALA B C 1
ATOM 2598 O O . ALA B 1 88 ? -5.207 30.359 15.586 1 87 88 ALA B O 1
ATOM 2599 N N . SER B 1 89 ? -3.576 31.484 16.672 1 91.94 89 SER B N 1
ATOM 2600 C CA . SER B 1 89 ? -2.625 30.391 16.562 1 91.94 89 SER B CA 1
ATOM 2601 C C . SER B 1 89 ? -3.076 29.172 17.375 1 91.94 89 SER B C 1
ATOM 2603 O O . SER B 1 89 ? -2.834 28.031 17 1 91.94 89 SER B O 1
ATOM 2605 N N . GLY B 1 90 ? -3.684 29.5 18.516 1 89.5 90 GLY B N 1
ATOM 2606 C CA . GLY B 1 90 ? -4.223 28.406 19.297 1 89.5 90 GLY B CA 1
ATOM 2607 C C . GLY B 1 90 ? -5.293 27.625 18.547 1 89.5 90 GLY B C 1
ATOM 2608 O O . GLY B 1 90 ? -5.25 26.391 18.516 1 89.5 90 GLY B O 1
ATOM 2609 N N . GLU B 1 91 ? -6.141 28.266 17.891 1 87.31 91 GLU B N 1
ATOM 2610 C CA . GLU B 1 91 ? -7.25 27.641 17.188 1 87.31 91 GLU B CA 1
ATOM 2611 C C . GLU B 1 91 ? -6.773 26.984 15.898 1 87.31 91 GLU B C 1
ATOM 2613 O O . GLU B 1 91 ? -6.895 25.766 15.734 1 87.31 91 GLU B O 1
ATOM 2618 N N . MET B 1 92 ? -6.215 27.797 15.078 1 92.31 92 MET B N 1
ATOM 2619 C CA . MET B 1 92 ? -5.785 27.312 13.773 1 92.31 92 MET B CA 1
ATOM 2620 C C . MET B 1 92 ? -4.605 26.344 13.914 1 92.31 92 MET B C 1
ATOM 2622 O O . MET B 1 92 ? -4.543 25.328 13.227 1 92.31 92 MET B O 1
ATOM 2626 N N . GLY B 1 93 ? -3.695 26.734 14.773 1 94.25 93 GLY B N 1
ATOM 2627 C CA . GLY B 1 93 ? -2.52 25.891 14.961 1 94.25 93 GLY B CA 1
ATOM 2628 C C . GLY B 1 93 ? -2.855 24.5 15.445 1 94.25 93 GLY B C 1
ATOM 2629 O O . GLY B 1 93 ? -2.264 23.516 14.984 1 94.25 93 GLY B O 1
ATOM 2630 N N . THR B 1 94 ? -3.787 24.359 16.344 1 91.69 94 THR B N 1
ATOM 2631 C CA . THR B 1 94 ? -4.203 23.062 16.844 1 91.69 94 THR B CA 1
ATOM 2632 C C . THR B 1 94 ? -4.828 22.219 15.734 1 91.69 94 THR B C 1
ATOM 2634 O O . THR B 1 94 ? -4.547 21.031 15.617 1 91.69 94 THR B O 1
ATOM 2637 N N . LYS B 1 95 ? -5.598 22.828 14.969 1 91.38 95 LYS B N 1
ATOM 2638 C CA . LYS B 1 95 ? -6.219 22.125 13.852 1 91.38 95 LYS B CA 1
ATOM 2639 C C . LYS B 1 95 ? -5.168 21.594 12.883 1 91.38 95 LYS B C 1
ATOM 2641 O O . LYS B 1 95 ? -5.223 20.422 12.469 1 91.38 95 LYS B O 1
ATOM 2646 N N . LEU B 1 96 ? -4.27 22.469 12.578 1 93.5 96 LEU B N 1
ATOM 2647 C CA . LEU B 1 96 ? -3.215 22.078 11.648 1 93.5 96 LEU B CA 1
ATOM 2648 C C . LEU B 1 96 ? -2.324 21 12.266 1 93.5 96 LEU B C 1
ATOM 2650 O O . LEU B 1 96 ? -1.896 20.078 11.578 1 93.5 96 LEU B O 1
ATOM 2654 N N . GLN B 1 97 ? -2.141 21.141 13.555 1 92 97 GLN B N 1
ATOM 2655 C CA . GLN B 1 97 ? -1.36 20.125 14.266 1 92 97 GLN B CA 1
ATOM 2656 C C . GLN B 1 97 ? -2.033 18.766 14.188 1 92 97 GLN B C 1
ATOM 2658 O O . GLN B 1 97 ? -1.375 17.75 13.922 1 92 97 GLN B O 1
ATOM 2663 N N . MET B 1 98 ? -3.266 18.719 14.328 1 88.94 98 MET B N 1
ATOM 2664 C CA . MET B 1 98 ? -4.02 17.469 14.273 1 88.94 98 MET B CA 1
ATOM 2665 C C . MET B 1 98 ? -3.951 16.859 12.883 1 88.94 98 MET B C 1
ATOM 2667 O O . MET B 1 98 ? -3.809 15.641 12.75 1 88.94 98 MET B O 1
ATOM 2671 N N . GLU B 1 99 ? -4.062 17.672 11.891 1 87.62 99 GLU B N 1
ATOM 2672 C CA . GLU B 1 99 ? -3.969 17.188 10.516 1 87.62 99 GLU B CA 1
ATOM 2673 C C . GLU B 1 99 ? -2.586 16.609 10.227 1 87.62 99 GLU B C 1
ATOM 2675 O O . GLU B 1 99 ? -2.467 15.562 9.586 1 87.62 99 GLU B O 1
ATOM 2680 N N . PHE B 1 100 ? -1.63 17.297 10.758 1 87.69 100 PHE B N 1
ATOM 2681 C CA . PHE B 1 100 ? -0.257 16.844 10.586 1 87.69 100 PHE B CA 1
ATOM 2682 C C . PHE B 1 100 ? -0.039 15.508 11.289 1 87.69 100 PHE B C 1
ATOM 2684 O O . PHE B 1 100 ? 0.558 14.594 10.719 1 87.69 100 PHE B O 1
ATOM 2691 N N . ASP B 1 101 ? -0.544 15.375 12.422 1 82.19 101 ASP B N 1
ATOM 2692 C CA . ASP B 1 101 ? -0.365 14.172 13.234 1 82.19 101 ASP B CA 1
ATOM 2693 C C . ASP B 1 101 ? -1.076 12.977 12.609 1 82.19 101 ASP B C 1
ATOM 2695 O O . ASP B 1 101 ? -0.595 11.844 12.695 1 82.19 101 ASP B O 1
ATOM 2699 N N . LYS B 1 102 ? -2.143 13.25 12.016 1 82.69 102 LYS B N 1
ATOM 2700 C CA . LYS B 1 102 ? -2.908 12.195 11.359 1 82.69 102 LYS B CA 1
ATOM 2701 C C . LYS B 1 102 ? -2.119 11.57 10.211 1 82.69 102 LYS B C 1
ATOM 2703 O O . LYS B 1 102 ? -2.297 10.391 9.898 1 82.69 102 LYS B O 1
ATOM 2708 N N . LEU B 1 103 ? -1.363 12.375 9.609 1 80.5 103 LEU B N 1
ATOM 2709 C CA . LEU B 1 103 ? -0.653 11.922 8.422 1 80.5 103 LEU B CA 1
ATOM 2710 C C . LEU B 1 103 ? 0.427 10.906 8.781 1 80.5 103 LEU B C 1
ATOM 2712 O O . LEU B 1 103 ? 0.845 10.117 7.938 1 80.5 103 LEU B O 1
ATOM 2716 N N . LEU B 1 104 ? 0.893 11.094 10.094 1 74.25 104 LEU B N 1
ATOM 2717 C CA . LEU B 1 104 ? 1.893 10.133 10.555 1 74.25 104 LEU B CA 1
ATOM 2718 C C . LEU B 1 104 ? 1.228 8.93 11.203 1 74.25 104 LEU B C 1
ATOM 2720 O O . LEU B 1 104 ? 1.874 7.898 11.422 1 74.25 104 LEU B O 1
ATOM 2724 N N . LYS B 1 105 ? 0.088 9.367 11.789 1 67.5 105 LYS B N 1
ATOM 2725 C CA . LYS B 1 105 ? -0.591 8.234 12.406 1 67.5 105 LYS B CA 1
ATOM 2726 C C . LYS B 1 105 ? -0.981 7.195 11.359 1 67.5 105 LYS B C 1
ATOM 2728 O O . LYS B 1 105 ? -1.512 7.535 10.305 1 67.5 105 LYS B O 1
ATOM 2733 N N . THR B 1 106 ? -0.069 6.387 11.117 1 57.94 106 THR B N 1
ATOM 2734 C CA . THR B 1 106 ? 0.046 5.266 10.195 1 57.94 106 THR B CA 1
ATOM 2735 C C . THR B 1 106 ? -1.169 4.348 10.297 1 57.94 106 THR B C 1
ATOM 2737 O O . THR B 1 106 ? -1.162 3.236 9.766 1 57.94 106 THR B O 1
ATOM 2740 N N . GLY B 1 107 ? -2.105 4.711 11.125 1 51.22 107 GLY B N 1
ATOM 2741 C CA . GLY B 1 107 ? -3.039 3.6 11.094 1 51.22 107 GLY B CA 1
ATOM 2742 C C . GLY B 1 107 ? -3.305 3.082 9.695 1 51.22 107 GLY B C 1
ATOM 2743 O O . GLY B 1 107 ? -2.877 3.689 8.711 1 51.22 107 GLY B O 1
ATOM 2744 N N . GLU B 1 108 ? -3.951 1.783 9.656 1 56.84 108 GLU B N 1
ATOM 2745 C CA . GLU B 1 108 ? -4.363 0.681 8.797 1 56.84 108 GLU B CA 1
ATOM 2746 C C . GLU B 1 108 ? -5.23 1.178 7.645 1 56.84 108 GLU B C 1
ATOM 2748 O O . GLU B 1 108 ? -5.773 0.377 6.879 1 56.84 108 GLU B O 1
ATOM 2753 N N . ASP B 1 109 ? -5.098 2.594 7.547 1 68.94 109 ASP B N 1
ATOM 2754 C CA . ASP B 1 109 ? -6.207 2.822 6.629 1 68.94 109 ASP B CA 1
ATOM 2755 C C . ASP B 1 109 ? -5.715 2.881 5.184 1 68.94 109 ASP B C 1
ATOM 2757 O O . ASP B 1 109 ? -6.52 2.84 4.246 1 68.94 109 ASP B O 1
ATOM 2761 N N . THR B 1 110 ? -4.285 3.248 5.094 1 83.44 110 THR B N 1
ATOM 2762 C CA . THR B 1 110 ? -3.828 3.324 3.711 1 83.44 110 THR B CA 1
ATOM 2763 C C . THR B 1 110 ? -2.643 2.391 3.48 1 83.44 110 THR B C 1
ATOM 2765 O O . THR B 1 110 ? -1.939 2.027 4.426 1 83.44 110 THR B O 1
ATOM 2768 N N . ALA B 1 111 ? -2.4 2.035 2.283 1 88.81 111 ALA B N 1
ATOM 2769 C CA . ALA B 1 111 ? -1.278 1.176 1.91 1 88.81 111 ALA B CA 1
ATOM 2770 C C . ALA B 1 111 ? 0.052 1.803 2.318 1 88.81 111 ALA B C 1
ATOM 2772 O O . ALA B 1 111 ? 0.955 1.106 2.787 1 88.81 111 ALA B O 1
ATOM 2773 N N . VAL B 1 112 ? 0.1 3.088 2.186 1 90.31 112 VAL B N 1
ATOM 2774 C CA . VAL B 1 112 ? 1.323 3.795 2.555 1 90.31 112 VAL B CA 1
ATOM 2775 C C . VAL B 1 112 ? 1.491 3.777 4.074 1 90.31 112 VAL B C 1
ATOM 2777 O O . VAL B 1 112 ? 2.586 3.518 4.578 1 90.31 112 VAL B O 1
ATOM 2780 N N . GLY B 1 113 ? 0.403 4.156 4.762 1 88 113 GLY B N 1
ATOM 2781 C CA . GLY B 1 113 ? 0.444 4.078 6.215 1 88 113 GLY B CA 1
ATOM 2782 C C . GLY B 1 113 ? 0.851 2.709 6.727 1 88 113 GLY B C 1
ATOM 2783 O O . GLY B 1 113 ? 1.653 2.602 7.656 1 88 113 GLY B O 1
ATOM 2784 N N . TYR B 1 114 ? 0.301 1.683 6.188 1 86.56 114 TYR B N 1
ATOM 2785 C CA . TYR B 1 114 ? 0.656 0.315 6.547 1 86.56 114 TYR B CA 1
ATOM 2786 C C . TYR B 1 114 ? 2.146 0.068 6.352 1 86.56 114 TYR B C 1
ATOM 2788 O O . TYR B 1 114 ? 2.816 -0.469 7.234 1 86.56 114 TYR B O 1
ATOM 2796 N N . TYR B 1 115 ? 2.607 0.365 5.219 1 89.56 115 TYR B N 1
ATOM 2797 C CA . TYR B 1 115 ? 4.023 0.172 4.918 1 89.56 115 TYR B CA 1
ATOM 2798 C C . TYR B 1 115 ? 4.898 0.899 5.934 1 89.56 115 TYR B C 1
ATOM 2800 O O . TYR B 1 115 ? 5.891 0.35 6.414 1 89.56 115 TYR B O 1
ATOM 2808 N N . MET B 1 116 ? 4.559 2.16 6.223 1 89.44 116 MET B N 1
ATOM 2809 C CA . MET B 1 116 ? 5.344 2.967 7.148 1 89.44 116 MET B CA 1
ATOM 2810 C C . MET B 1 116 ? 5.359 2.34 8.539 1 89.44 116 MET B C 1
ATOM 2812 O O . MET B 1 116 ? 6.402 2.285 9.195 1 89.44 116 MET B O 1
ATOM 2816 N N . GLN B 1 117 ? 4.242 1.892 8.984 1 85.56 117 GLN B N 1
ATOM 2817 C CA . GLN B 1 117 ? 4.129 1.279 10.305 1 85.56 117 GLN B CA 1
ATOM 2818 C C . GLN B 1 117 ? 5 0.029 10.406 1 85.56 117 GLN B C 1
ATOM 2820 O O . GLN B 1 117 ? 5.652 -0.197 11.422 1 85.56 117 GLN B O 1
ATOM 2825 N N . GLU B 1 118 ? 5.035 -0.718 9.344 1 83.19 118 GLU B N 1
ATOM 2826 C CA . GLU B 1 118 ? 5.719 -2.008 9.359 1 83.19 118 GLU B CA 1
ATOM 2827 C C . GLU B 1 118 ? 7.215 -1.845 9.094 1 83.19 118 GLU B C 1
ATOM 2829 O O . GLU B 1 118 ? 8.023 -2.646 9.562 1 83.19 118 GLU B O 1
ATOM 2834 N N . ASN B 1 119 ? 7.586 -0.807 8.43 1 85.31 119 ASN B N 1
ATOM 2835 C CA . ASN B 1 119 ? 8.938 -0.809 7.887 1 85.31 119 ASN B CA 1
ATOM 2836 C C . ASN B 1 119 ? 9.734 0.404 8.359 1 85.31 119 ASN B C 1
ATOM 2838 O O . ASN B 1 119 ? 10.953 0.472 8.156 1 85.31 119 ASN B O 1
ATOM 2842 N N . MET B 1 120 ? 9.031 1.358 8.953 1 85.31 120 MET B N 1
ATOM 2843 C CA . MET B 1 120 ? 9.75 2.588 9.258 1 85.31 120 MET B CA 1
ATOM 2844 C C . MET B 1 120 ? 9.672 2.904 10.75 1 85.31 120 MET B C 1
ATOM 2846 O O . MET B 1 120 ? 8.734 2.48 11.43 1 85.31 120 MET B O 1
ATOM 2850 N N . ASP B 1 121 ? 10.695 3.58 11.281 1 82.81 121 ASP B N 1
ATOM 2851 C CA . ASP B 1 121 ? 10.727 4.043 12.664 1 82.81 121 ASP B CA 1
ATOM 2852 C C . ASP B 1 121 ? 10.055 5.406 12.797 1 82.81 121 ASP B C 1
ATOM 2854 O O . ASP B 1 121 ? 10.688 6.441 12.555 1 82.81 121 ASP B O 1
ATOM 2858 N N . LEU B 1 122 ? 8.789 5.355 13.117 1 80.62 122 LEU B N 1
ATOM 2859 C CA . LEU B 1 122 ? 8 6.582 13.18 1 80.62 122 LEU B CA 1
ATOM 2860 C C . LEU B 1 122 ? 8.016 7.168 14.586 1 80.62 122 LEU B C 1
ATOM 2862 O O . LEU B 1 122 ? 7.578 8.305 14.797 1 80.62 122 LEU B O 1
ATOM 2866 N N . LYS B 1 123 ? 8.578 6.484 15.609 1 78.62 123 LYS B N 1
ATOM 2867 C CA . LYS B 1 123 ? 8.523 6.902 17 1 78.62 123 LYS B CA 1
ATOM 2868 C C . LYS B 1 123 ? 9.492 8.047 17.281 1 78.62 123 LYS B C 1
ATOM 2870 O O . LYS B 1 123 ? 9.242 8.883 18.141 1 78.62 123 LYS B O 1
ATOM 2875 N N . ASN B 1 124 ? 10.492 8.18 16.438 1 79.06 124 ASN B N 1
ATOM 2876 C CA . ASN B 1 124 ? 11.516 9.18 16.719 1 79.06 124 ASN B CA 1
ATOM 2877 C C . ASN B 1 124 ? 11.367 10.406 15.82 1 79.06 124 ASN B C 1
ATOM 2879 O O . ASN B 1 124 ? 12.273 11.234 15.742 1 79.06 124 ASN B O 1
ATOM 2883 N N . LEU B 1 125 ? 10.25 10.578 15.273 1 81.06 125 LEU B N 1
ATOM 2884 C CA . LEU B 1 125 ? 10.055 11.75 14.422 1 81.06 125 LEU B CA 1
ATOM 2885 C C . LEU B 1 125 ? 9.742 12.977 15.266 1 81.06 125 LEU B C 1
ATOM 2887 O O . LEU B 1 125 ? 8.938 12.914 16.188 1 81.06 125 LEU B O 1
ATOM 2891 N N . PRO B 1 126 ? 10.422 14.062 14.969 1 79.94 126 PRO B N 1
ATOM 2892 C CA . PRO B 1 126 ? 10.148 15.281 15.734 1 79.94 126 PRO B CA 1
ATOM 2893 C C . PRO B 1 126 ? 8.734 15.82 15.516 1 79.94 126 PRO B C 1
ATOM 2895 O O . PRO B 1 126 ? 8.234 15.805 14.391 1 79.94 126 PRO B O 1
ATOM 2898 N N . THR B 1 127 ? 8.117 16.219 16.516 1 82.94 127 THR B N 1
ATOM 2899 C CA . THR B 1 127 ? 6.797 16.828 16.422 1 82.94 127 THR B CA 1
ATOM 2900 C C . THR B 1 127 ? 6.914 18.344 16.219 1 82.94 127 THR B C 1
ATOM 2902 O O . THR B 1 127 ? 7.48 19.031 17.062 1 82.94 127 THR B O 1
ATOM 2905 N N . PRO B 1 128 ? 6.43 18.75 15.102 1 89.31 128 PRO B N 1
ATOM 2906 C CA . PRO B 1 128 ? 6.504 20.188 14.891 1 89.31 128 PRO B CA 1
ATOM 2907 C C . PRO B 1 128 ? 5.625 20.984 15.859 1 89.31 128 PRO B C 1
ATOM 2909 O O . PRO B 1 128 ? 4.496 20.578 16.141 1 89.31 128 PRO B O 1
ATOM 2912 N N . ARG B 1 129 ? 6.121 22.062 16.422 1 91.69 129 ARG B N 1
ATOM 2913 C CA . ARG B 1 129 ? 5.395 22.938 17.328 1 91.69 129 ARG B CA 1
ATOM 2914 C C . ARG B 1 129 ? 4.645 24.016 16.547 1 91.69 129 ARG B C 1
ATOM 2916 O O . ARG B 1 129 ? 5.059 25.188 16.531 1 91.69 129 ARG B O 1
ATOM 2923 N N . ILE B 1 130 ? 3.545 23.594 15.953 1 94.88 130 ILE B N 1
ATOM 2924 C CA . ILE B 1 130 ? 2.838 24.391 14.961 1 94.88 130 ILE B CA 1
ATOM 2925 C C . ILE B 1 130 ? 2.213 25.609 15.641 1 94.88 130 ILE B C 1
ATOM 2927 O O . ILE B 1 130 ? 2.287 26.719 15.125 1 94.88 130 ILE B O 1
ATOM 2931 N N . VAL B 1 131 ? 1.622 25.469 16.812 1 93.25 131 VAL B N 1
ATOM 2932 C CA . VAL B 1 131 ? 0.981 26.562 17.516 1 93.25 131 VAL B CA 1
ATOM 2933 C C . VAL B 1 131 ? 2.016 27.641 17.844 1 93.25 131 VAL B C 1
ATOM 2935 O O . VAL B 1 131 ? 1.785 28.828 17.609 1 93.25 131 VAL B O 1
ATOM 2938 N N . GLU B 1 132 ? 3.156 27.219 18.312 1 91.44 132 GLU B N 1
ATOM 2939 C CA . GLU B 1 132 ? 4.238 28.141 18.641 1 91.44 132 GLU B CA 1
ATOM 2940 C C . GLU B 1 132 ? 4.777 28.828 17.391 1 91.44 132 GLU B C 1
ATOM 2942 O O . GLU B 1 132 ? 5.023 30.031 17.406 1 91.44 132 GLU B O 1
ATOM 2947 N N . TYR B 1 133 ? 4.863 28.078 16.344 1 93.56 133 TYR B N 1
ATOM 2948 C CA . TYR B 1 133 ? 5.336 28.578 15.062 1 93.56 133 TYR B CA 1
ATOM 2949 C C . TYR B 1 133 ? 4.449 29.703 14.547 1 93.56 133 TYR B C 1
ATOM 2951 O O . TYR B 1 133 ? 4.945 30.75 14.133 1 93.56 133 TYR B O 1
ATOM 2959 N N . LEU B 1 134 ? 3.201 29.547 14.695 1 94.5 134 LEU B N 1
ATOM 2960 C CA . LEU B 1 134 ? 2.258 30.547 14.227 1 94.5 134 LEU B CA 1
ATOM 2961 C C . LEU B 1 134 ? 2.219 31.75 15.172 1 94.5 134 LEU B C 1
ATOM 2963 O O . LEU B 1 134 ? 2.191 32.906 14.727 1 94.5 134 LEU B O 1
ATOM 2967 N N . SER B 1 135 ? 2.271 31.531 16.469 1 90 135 SER B N 1
ATOM 2968 C CA . SER B 1 135 ? 2.145 32.594 17.469 1 90 135 SER B CA 1
ATOM 2969 C C . SER B 1 135 ? 3.34 33.531 17.438 1 90 135 SER B C 1
ATOM 2971 O O . SER B 1 135 ? 3.234 34.688 17.859 1 90 135 SER B O 1
ATOM 2973 N N . LYS B 1 136 ? 4.426 33.125 16.891 1 87.19 136 LYS B N 1
ATOM 2974 C CA . LYS B 1 136 ? 5.652 33.906 16.875 1 87.19 136 LYS B CA 1
ATOM 2975 C C . LYS B 1 136 ? 5.73 34.781 15.625 1 87.19 136 LYS B C 1
ATOM 2977 O O . LYS B 1 136 ? 6.77 35.375 15.344 1 87.19 136 LYS B O 1
ATOM 2982 N N . SER B 1 137 ? 4.672 34.781 14.93 1 88.06 137 SER B N 1
ATOM 2983 C CA . SER B 1 137 ? 4.625 35.688 13.766 1 88.06 137 SER B CA 1
ATOM 2984 C C . SER B 1 137 ? 4.727 37.125 14.172 1 88.06 137 SER B C 1
ATOM 2986 O O . SER B 1 137 ? 4.141 37.562 15.18 1 88.06 137 SER B O 1
ATOM 2988 N N . GLY B 1 138 ? 5.414 37.938 13.383 1 81.62 138 GLY B N 1
ATOM 2989 C CA . GLY B 1 138 ? 5.598 39.344 13.672 1 81.62 138 GLY B CA 1
ATOM 2990 C C . GLY B 1 138 ? 4.484 40.219 13.117 1 81.62 138 GLY B C 1
ATOM 2991 O O . GLY B 1 138 ? 4.211 41.312 13.648 1 81.62 138 GLY B O 1
ATOM 2992 N N . THR B 1 139 ? 3.918 39.781 12.008 1 83.94 139 THR B N 1
ATOM 2993 C CA . THR B 1 139 ? 2.844 40.531 11.359 1 83.94 139 THR B CA 1
ATOM 2994 C C . THR B 1 139 ? 1.703 39.594 10.961 1 83.94 139 THR B C 1
ATOM 2996 O O . THR B 1 139 ? 1.877 38.375 10.914 1 83.94 139 THR B O 1
ATOM 2999 N N . ILE B 1 140 ? 0.55 40.156 10.664 1 85.12 140 ILE B N 1
ATOM 3000 C CA . ILE B 1 140 ? -0.603 39.406 10.211 1 85.12 140 ILE B CA 1
ATOM 3001 C C . ILE B 1 140 ? -0.279 38.719 8.875 1 85.12 140 ILE B C 1
ATOM 3003 O O . ILE B 1 140 ? -0.644 37.562 8.648 1 85.12 140 ILE B O 1
ATOM 3007 N N . ILE B 1 141 ? 0.413 39.469 7.984 1 88.5 141 ILE B N 1
ATOM 3008 C CA . ILE B 1 141 ? 0.789 38.938 6.68 1 88.5 141 ILE B CA 1
ATOM 3009 C C . ILE B 1 141 ? 1.707 37.719 6.863 1 88.5 141 ILE B C 1
ATOM 3011 O O . ILE B 1 141 ? 1.531 36.688 6.207 1 88.5 141 ILE B O 1
ATOM 3015 N N . GLU B 1 142 ? 2.668 37.844 7.762 1 91.44 142 GLU B N 1
ATOM 3016 C CA . GLU B 1 142 ? 3.568 36.75 8.039 1 91.44 142 GLU B CA 1
ATOM 3017 C C . GLU B 1 142 ? 2.807 35.531 8.586 1 91.44 142 GLU B C 1
ATOM 3019 O O . GLU B 1 142 ? 3.076 34.406 8.203 1 91.44 142 GLU B O 1
ATOM 3024 N N . TRP B 1 143 ? 1.866 35.812 9.477 1 93.44 143 TRP B N 1
ATOM 3025 C CA . TRP B 1 143 ? 1.043 34.719 10.039 1 93.44 143 TRP B CA 1
ATOM 3026 C C . TRP B 1 143 ? 0.323 33.969 8.938 1 93.44 143 TRP B C 1
ATOM 3028 O O . TRP B 1 143 ? 0.358 32.719 8.906 1 93.44 143 TRP B O 1
ATOM 3038 N N . HIS B 1 144 ? -0.244 34.625 8 1 93.56 144 HIS B N 1
ATOM 3039 C CA . HIS B 1 144 ? -0.955 34 6.898 1 93.56 144 HIS B CA 1
ATOM 3040 C C . HIS B 1 144 ? 0.005 33.219 6 1 93.56 144 HIS B C 1
ATOM 3042 O O . HIS B 1 144 ? -0.34 32.156 5.492 1 93.56 144 HIS B O 1
ATOM 3048 N N . ARG B 1 145 ? 1.165 33.719 5.77 1 94.19 145 ARG B N 1
ATOM 3049 C CA . ARG B 1 145 ? 2.164 33.031 4.973 1 94.19 145 ARG B CA 1
ATOM 3050 C C . ARG B 1 145 ? 2.561 31.703 5.637 1 94.19 145 ARG B C 1
ATOM 3052 O O . ARG B 1 145 ? 2.678 30.672 4.969 1 94.19 145 ARG B O 1
ATOM 3059 N N . ARG B 1 146 ? 2.729 31.781 6.965 1 95.06 146 ARG B N 1
ATOM 3060 C CA . ARG B 1 146 ? 3.078 30.578 7.707 1 95.06 146 ARG B CA 1
ATOM 3061 C C . ARG B 1 146 ? 1.963 29.531 7.629 1 95.06 146 ARG B C 1
ATOM 3063 O O . ARG B 1 146 ? 2.227 28.344 7.457 1 95.06 146 ARG B O 1
ATOM 3070 N N . VAL B 1 147 ? 0.762 29.969 7.742 1 95.88 147 VAL B N 1
ATOM 3071 C CA . VAL B 1 147 ? -0.383 29.078 7.609 1 95.88 147 VAL B CA 1
ATOM 3072 C C . VAL B 1 147 ? -0.385 28.438 6.223 1 95.88 147 VAL B C 1
ATOM 3074 O O . VAL B 1 147 ? -0.6 27.234 6.082 1 95.88 147 VAL B O 1
ATOM 3077 N N . ALA B 1 148 ? -0.103 29.234 5.242 1 95.25 148 ALA B N 1
ATOM 3078 C CA . ALA B 1 148 ? -0.084 28.734 3.867 1 95.25 148 ALA B CA 1
ATOM 3079 C C . ALA B 1 148 ? 0.987 27.656 3.689 1 95.25 148 ALA B C 1
ATOM 3081 O O . ALA B 1 148 ? 0.756 26.656 3.023 1 95.25 148 ALA B O 1
ATOM 3082 N N . VAL B 1 149 ? 2.119 27.875 4.211 1 94.69 149 VAL B N 1
ATOM 3083 C CA . VAL B 1 149 ? 3.205 26.906 4.152 1 94.69 149 VAL B CA 1
ATOM 3084 C C . VAL B 1 149 ? 2.756 25.594 4.785 1 94.69 149 VAL B C 1
ATOM 3086 O O . VAL B 1 149 ? 2.982 24.516 4.223 1 94.69 149 VAL B O 1
ATOM 3089 N N . LEU B 1 150 ? 2.131 25.672 5.895 1 96 150 LEU B N 1
ATOM 3090 C CA . LEU B 1 150 ? 1.664 24.484 6.602 1 96 150 LEU B CA 1
ATOM 3091 C C . LEU B 1 150 ? 0.578 23.766 5.805 1 96 150 LEU B C 1
ATOM 3093 O O . LEU B 1 150 ? 0.59 22.547 5.695 1 96 150 LEU B O 1
ATOM 3097 N N . TYR B 1 151 ? -0.331 24.516 5.25 1 95.31 151 TYR B N 1
ATOM 3098 C CA . TYR B 1 151 ? -1.373 23.922 4.426 1 95.31 151 TYR B CA 1
ATOM 3099 C C . TYR B 1 151 ? -0.771 23.188 3.229 1 95.31 151 TYR B C 1
ATOM 3101 O O . TYR B 1 151 ? -1.199 22.094 2.887 1 95.31 151 TYR B O 1
ATOM 3109 N N . ASN B 1 152 ? 0.158 23.844 2.602 1 95.25 152 ASN B N 1
ATOM 3110 C CA . ASN B 1 152 ? 0.811 23.219 1.454 1 95.25 152 ASN B CA 1
ATOM 3111 C C . ASN B 1 152 ? 1.528 21.938 1.846 1 95.25 152 ASN B C 1
ATOM 3113 O O . ASN B 1 152 ? 1.476 20.938 1.115 1 95.25 152 ASN B O 1
ATOM 3117 N N . ALA B 1 153 ? 2.186 21.969 2.949 1 94.06 153 ALA B N 1
ATOM 3118 C CA . ALA B 1 153 ? 2.855 20.766 3.441 1 94.06 153 ALA B CA 1
ATOM 3119 C C . ALA B 1 153 ? 1.854 19.656 3.707 1 94.06 153 ALA B C 1
ATOM 3121 O O . ALA B 1 153 ? 2.068 18.5 3.297 1 94.06 153 ALA B O 1
ATOM 3122 N N . ILE B 1 154 ? 0.789 19.938 4.375 1 93.5 154 ILE B N 1
ATOM 3123 C CA . ILE B 1 154 ? -0.238 18.953 4.699 1 93.5 154 ILE B CA 1
ATOM 3124 C C . ILE B 1 154 ? -0.827 18.391 3.412 1 93.5 154 ILE B C 1
ATOM 3126 O O . ILE B 1 154 ? -1.037 17.172 3.303 1 93.5 154 ILE B O 1
ATOM 3130 N N . LYS B 1 155 ? -1.071 19.25 2.482 1 95.06 155 LYS B N 1
ATOM 3131 C CA . LYS B 1 155 ? -1.594 18.797 1.195 1 95.06 155 LYS B CA 1
ATOM 3132 C C . LYS B 1 155 ? -0.624 17.844 0.516 1 95.06 155 LYS B C 1
ATOM 3134 O O . LYS B 1 155 ? -1.029 16.781 0.02 1 95.06 155 LYS B O 1
ATOM 3139 N N . THR B 1 156 ? 0.609 18.25 0.474 1 94.19 156 THR B N 1
ATOM 3140 C CA . THR B 1 156 ? 1.636 17.422 -0.144 1 94.19 156 THR B CA 1
ATOM 3141 C C . THR B 1 156 ? 1.7 16.062 0.527 1 94.19 156 THR B C 1
ATOM 3143 O O . THR B 1 156 ? 1.738 15.023 -0.15 1 94.19 156 THR B O 1
ATOM 3146 N N . LEU B 1 157 ? 1.696 16.016 1.822 1 92 157 LEU B N 1
ATOM 3147 C CA . LEU B 1 157 ? 1.729 14.766 2.578 1 92 157 LEU B CA 1
ATOM 3148 C C . LEU B 1 157 ? 0.5 13.914 2.273 1 92 157 LEU B C 1
ATOM 3150 O O . LEU B 1 157 ? 0.608 12.695 2.117 1 92 157 LEU B O 1
ATOM 3154 N N . THR B 1 158 ? -0.635 14.586 2.178 1 92.62 158 THR B N 1
ATOM 3155 C CA . THR B 1 158 ? -1.877 13.891 1.85 1 92.62 158 THR B CA 1
ATOM 3156 C C . THR B 1 158 ? -1.814 13.305 0.441 1 92.62 158 THR B C 1
ATOM 3158 O O . THR B 1 158 ? -2.275 12.188 0.207 1 92.62 158 THR B O 1
ATOM 3161 N N . ASP B 1 159 ? -1.26 14.078 -0.457 1 93.56 159 ASP B N 1
ATOM 3162 C CA . ASP B 1 159 ? -1.142 13.633 -1.843 1 93.56 159 ASP B CA 1
ATOM 3163 C C . ASP B 1 159 ? -0.304 12.359 -1.94 1 93.56 159 ASP B C 1
ATOM 3165 O O . ASP B 1 159 ? -0.644 11.438 -2.693 1 93.56 159 ASP B O 1
ATOM 3169 N N . PHE B 1 160 ? 0.78 12.273 -1.18 1 92.5 160 PHE B N 1
ATOM 3170 C CA . PHE B 1 160 ? 1.613 11.078 -1.194 1 92.5 160 PHE B CA 1
ATOM 3171 C C . PHE B 1 160 ? 0.819 9.859 -0.741 1 92.5 160 PHE B C 1
ATOM 3173 O O . PHE B 1 160 ? 0.952 8.773 -1.314 1 92.5 160 PHE B O 1
ATOM 3180 N N . ARG B 1 161 ? -0.006 9.969 0.236 1 91.12 161 ARG B N 1
ATOM 3181 C CA . ARG B 1 161 ? -0.811 8.867 0.752 1 91.12 161 ARG B CA 1
ATOM 3182 C C . ARG B 1 161 ? -1.878 8.453 -0.254 1 91.12 161 ARG B C 1
ATOM 3184 O O . ARG B 1 161 ? -2.082 7.262 -0.492 1 91.12 161 ARG B O 1
ATOM 3191 N N . GLU B 1 162 ? -2.494 9.445 -0.808 1 91.56 162 GLU B N 1
ATOM 3192 C CA . GLU B 1 162 ? -3.584 9.164 -1.738 1 91.56 162 GLU B CA 1
ATOM 3193 C C . GLU B 1 162 ? -3.061 8.539 -3.031 1 91.56 162 GLU B C 1
ATOM 3195 O O . GLU B 1 162 ? -3.68 7.633 -3.586 1 91.56 162 GLU B O 1
ATOM 3200 N N . GLU B 1 163 ? -1.939 9.078 -3.51 1 93.94 163 GLU B N 1
ATOM 3201 C CA . GLU B 1 163 ? -1.344 8.523 -4.723 1 93.94 163 GLU B CA 1
ATOM 3202 C C . GLU B 1 163 ? -0.878 7.09 -4.504 1 93.94 163 GLU B C 1
ATOM 3204 O O . GLU B 1 163 ? -1.082 6.227 -5.363 1 93.94 163 GLU B O 1
ATOM 3209 N N . GLY B 1 164 ? -0.261 6.871 -3.324 1 93.5 164 GLY B N 1
ATOM 3210 C CA . GLY B 1 164 ? 0.109 5.508 -2.988 1 93.5 164 GLY B CA 1
ATOM 3211 C C . GLY B 1 164 ? -1.077 4.562 -2.932 1 93.5 164 GLY B C 1
ATOM 3212 O O . GLY B 1 164 ? -1.018 3.449 -3.459 1 93.5 164 GLY B O 1
ATOM 3213 N N . GLN B 1 165 ? -2.15 5.023 -2.367 1 92.38 165 GLN B N 1
ATOM 3214 C CA . GLN B 1 165 ? -3.361 4.215 -2.256 1 92.38 165 GLN B CA 1
ATOM 3215 C C . GLN B 1 165 ? -3.967 3.941 -3.631 1 92.38 165 GLN B C 1
ATOM 3217 O O . GLN B 1 165 ? -4.391 2.82 -3.914 1 92.38 165 GLN B O 1
ATOM 3222 N N . LYS B 1 166 ? -4.023 4.926 -4.422 1 95.12 166 LYS B N 1
ATOM 3223 C CA . LYS B 1 166 ? -4.586 4.789 -5.762 1 95.12 166 LYS B CA 1
ATOM 3224 C C . LYS B 1 166 ? -3.787 3.793 -6.598 1 95.12 166 LYS B C 1
ATOM 3226 O O . LYS B 1 166 ? -4.367 2.939 -7.273 1 95.12 166 LYS B O 1
ATOM 3231 N N . PHE B 1 167 ? -2.543 3.916 -6.527 1 96.94 167 PHE B N 1
ATOM 3232 C CA . PHE B 1 167 ? -1.678 3.033 -7.305 1 96.94 167 PHE B CA 1
ATOM 3233 C C . PHE B 1 167 ? -1.826 1.589 -6.844 1 96.94 167 PHE B C 1
ATOM 3235 O O . PHE B 1 167 ? -1.936 0.678 -7.668 1 96.94 167 PHE B O 1
ATOM 3242 N N . VAL B 1 168 ? -1.82 1.389 -5.535 1 94.94 168 VAL B N 1
ATOM 3243 C CA . VAL B 1 168 ? -1.957 0.048 -4.977 1 94.94 168 VAL B CA 1
ATOM 3244 C C . VAL B 1 168 ? -3.307 -0.544 -5.375 1 94.94 168 VAL B C 1
ATOM 3246 O O . VAL B 1 168 ? -3.4 -1.73 -5.699 1 94.94 168 VAL B O 1
ATOM 3249 N N . LYS B 1 169 ? -4.273 0.219 -5.305 1 94.38 169 LYS B N 1
ATOM 3250 C CA . LYS B 1 169 ? -5.594 -0.227 -5.742 1 94.38 169 LYS B CA 1
ATOM 3251 C C . LYS B 1 169 ? -5.559 -0.705 -7.191 1 94.38 169 LYS B C 1
ATOM 3253 O O . LYS B 1 169 ? -6.094 -1.767 -7.512 1 94.38 169 LYS B O 1
ATOM 3258 N N . GLU B 1 170 ? -4.938 0.1 -8.055 1 95.88 170 GLU B N 1
ATOM 3259 C CA . GLU B 1 170 ? -4.82 -0.263 -9.469 1 95.88 170 GLU B CA 1
ATOM 3260 C C . GLU B 1 170 ? -4.055 -1.571 -9.641 1 95.88 170 GLU B C 1
ATOM 3262 O O . GLU B 1 170 ? -4.465 -2.439 -10.414 1 95.88 170 GLU B O 1
ATOM 3267 N N . GLN B 1 171 ? -2.957 -1.719 -8.891 1 95.19 171 GLN B N 1
ATOM 3268 C CA . GLN B 1 171 ? -2.178 -2.949 -8.953 1 95.19 171 GLN B CA 1
ATOM 3269 C C . GLN B 1 171 ? -3.002 -4.148 -8.484 1 95.19 171 GLN B C 1
ATOM 3271 O O . GLN B 1 171 ? -2.939 -5.223 -9.086 1 95.19 171 GLN B O 1
ATOM 3276 N N . ALA B 1 172 ? -3.727 -3.98 -7.461 1 92.56 172 ALA B N 1
ATOM 3277 C CA . ALA B 1 172 ? -4.559 -5.051 -6.914 1 92.56 172 ALA B CA 1
ATOM 3278 C C . ALA B 1 172 ? -5.625 -5.48 -7.914 1 92.56 172 ALA B C 1
ATOM 3280 O O . ALA B 1 172 ? -5.871 -6.676 -8.102 1 92.56 172 ALA B O 1
ATOM 3281 N N . GLU B 1 173 ? -6.246 -4.527 -8.547 1 94.25 173 GLU B N 1
ATOM 3282 C CA . GLU B 1 173 ? -7.277 -4.82 -9.531 1 94.25 173 GLU B CA 1
ATOM 3283 C C . GLU B 1 173 ? -6.699 -5.566 -10.734 1 94.25 173 GLU B C 1
ATOM 3285 O O . GLU B 1 173 ? -7.305 -6.516 -11.234 1 94.25 173 GLU B O 1
ATOM 3290 N N . GLU B 1 174 ? -5.551 -5.109 -11.18 1 94.62 174 GLU B N 1
ATOM 3291 C CA . GLU B 1 174 ? -4.891 -5.789 -12.289 1 94.62 174 GLU B CA 1
ATOM 3292 C C . GLU B 1 174 ? -4.477 -7.207 -11.906 1 94.62 174 GLU B C 1
ATOM 3294 O O . GLU B 1 174 ? -4.605 -8.133 -12.703 1 94.62 174 GLU B O 1
ATOM 3299 N N . LEU B 1 175 ? -3.945 -7.332 -10.711 1 93.06 175 LEU B N 1
ATOM 3300 C CA . LEU B 1 175 ? -3.58 -8.641 -10.195 1 93.06 175 LEU B CA 1
ATOM 3301 C C . LEU B 1 175 ? -4.781 -9.586 -10.195 1 93.06 175 LEU B C 1
ATOM 3303 O O . LEU B 1 175 ? -4.691 -10.711 -10.68 1 93.06 175 LEU B O 1
ATOM 3307 N N . LEU B 1 176 ? -5.922 -9.141 -9.719 1 91.81 176 LEU B N 1
ATOM 3308 C CA . LEU B 1 176 ? -7.129 -9.953 -9.664 1 91.81 176 LEU B CA 1
ATOM 3309 C C . LEU B 1 176 ? -7.621 -10.297 -11.062 1 91.81 176 LEU B C 1
ATOM 3311 O O . LEU B 1 176 ? -8.094 -11.414 -11.305 1 91.81 176 LEU B O 1
ATOM 3315 N N . THR B 1 177 ? -7.512 -9.32 -11.953 1 92.94 177 THR B N 1
ATOM 3316 C CA . THR B 1 177 ? -7.926 -9.547 -13.336 1 92.94 177 THR B CA 1
ATOM 3317 C C . THR B 1 177 ? -7.082 -10.641 -13.977 1 92.94 177 THR B C 1
ATOM 3319 O O . THR B 1 177 ? -7.617 -11.555 -14.609 1 92.94 177 THR B O 1
ATOM 3322 N N . GLU B 1 178 ? -5.746 -10.516 -13.836 1 92.44 178 GLU B N 1
ATOM 3323 C CA . GLU B 1 178 ? -4.852 -11.531 -14.391 1 92.44 178 GLU B CA 1
ATOM 3324 C C . GLU B 1 178 ? -5.094 -12.891 -13.75 1 92.44 178 GLU B C 1
ATOM 3326 O O . GLU B 1 178 ? -5.113 -13.914 -14.438 1 92.44 178 GLU B O 1
ATOM 3331 N N . PHE B 1 179 ? -5.344 -12.914 -12.469 1 90.94 179 PHE B N 1
ATOM 3332 C CA . PHE B 1 179 ? -5.648 -14.141 -11.75 1 90.94 179 PHE B CA 1
ATOM 3333 C C . PHE B 1 179 ? -6.918 -14.789 -12.289 1 90.94 179 PHE B C 1
ATOM 3335 O O . PHE B 1 179 ? -6.93 -15.984 -12.602 1 90.94 179 PHE B O 1
ATOM 3342 N N . SER B 1 180 ? -7.918 -14.016 -12.453 1 90.19 180 SER B N 1
ATOM 3343 C CA . SER B 1 180 ? -9.195 -14.508 -12.961 1 90.19 180 SER B CA 1
ATOM 3344 C C . SER B 1 180 ? -9.07 -15.008 -14.398 1 90.19 180 SER B C 1
ATOM 3346 O O . SER B 1 180 ? -9.641 -16.031 -14.758 1 90.19 180 SER B O 1
ATOM 3348 N N . LYS B 1 181 ? -8.383 -14.273 -15.211 1 91.75 181 LYS B N 1
ATOM 3349 C CA . LYS B 1 181 ? -8.164 -14.664 -16.609 1 91.75 181 LYS B CA 1
ATOM 3350 C C . LYS B 1 181 ? -7.469 -16.016 -16.688 1 91.75 181 LYS B C 1
ATOM 3352 O O . LYS B 1 181 ? -7.898 -16.891 -17.438 1 91.75 181 LYS B O 1
ATOM 3357 N N . THR B 1 182 ? -6.449 -16.125 -15.883 1 91.75 182 THR B N 1
ATOM 3358 C CA . THR B 1 182 ? -5.707 -17.391 -15.867 1 91.75 182 THR B CA 1
ATOM 3359 C C . THR B 1 182 ? -6.59 -18.531 -15.359 1 91.75 182 THR B C 1
ATOM 3361 O O . THR B 1 182 ? -6.637 -19.594 -15.969 1 91.75 182 THR B O 1
ATOM 3364 N N . SER B 1 183 ? -7.312 -18.297 -14.312 1 91.38 183 SER B N 1
ATOM 3365 C CA . SER B 1 183 ? -8.195 -19.312 -13.734 1 91.38 183 SER B CA 1
ATOM 3366 C C . SER B 1 183 ? -9.289 -19.719 -14.711 1 91.38 183 SER B C 1
ATOM 3368 O O . SER B 1 183 ? -9.57 -20.906 -14.875 1 91.38 183 SER B O 1
ATOM 3370 N N . LYS B 1 184 ? -9.82 -18.812 -15.406 1 90.44 184 LYS B N 1
ATOM 3371 C CA . LYS B 1 184 ? -10.867 -19.094 -16.391 1 90.44 184 LYS B CA 1
ATOM 3372 C C . LYS B 1 184 ? -10.305 -19.875 -17.578 1 90.44 184 LYS B C 1
ATOM 3374 O O . LYS B 1 184 ? -10.969 -20.781 -18.094 1 90.44 184 LYS B O 1
ATOM 3379 N N . GLN B 1 185 ? -9.141 -19.469 -18.031 1 91.19 185 GLN B N 1
ATOM 3380 C CA . GLN B 1 185 ? -8.5 -20.188 -19.125 1 91.19 185 GLN B CA 1
ATOM 3381 C C . GLN B 1 185 ? -8.273 -21.656 -18.766 1 91.19 185 GLN B C 1
ATOM 3383 O O . GLN B 1 185 ? -8.547 -22.547 -19.562 1 91.19 185 GLN B O 1
ATOM 3388 N N . ILE B 1 186 ? -7.812 -21.891 -17.562 1 92.06 186 ILE B N 1
ATOM 3389 C CA . ILE B 1 186 ? -7.582 -23.25 -17.078 1 92.06 186 ILE B CA 1
ATOM 3390 C C . ILE B 1 186 ? -8.906 -24 -17.016 1 92.06 186 ILE B C 1
ATOM 3392 O O . ILE B 1 186 ? -9.008 -25.125 -17.5 1 92.06 186 ILE B O 1
ATOM 3396 N N . HIS B 1 187 ? -9.914 -23.359 -16.516 1 91.12 187 HIS B N 1
ATOM 3397 C CA . HIS B 1 187 ? -11.234 -23.984 -16.422 1 91.12 187 HIS B CA 1
ATOM 3398 C C . HIS B 1 187 ? -11.789 -24.328 -17.797 1 91.12 187 HIS B C 1
ATOM 3400 O O . HIS B 1 187 ? -12.352 -25.406 -18 1 91.12 187 HIS B O 1
ATOM 3406 N N . ARG B 1 188 ? -11.594 -23.469 -18.766 1 90 188 ARG B N 1
ATOM 3407 C CA . ARG B 1 188 ? -12.078 -23.703 -20.125 1 90 188 ARG B CA 1
ATOM 3408 C C . ARG B 1 188 ? -11.398 -24.906 -20.75 1 90 188 ARG B C 1
ATOM 3410 O O . ARG B 1 188 ? -12.062 -25.766 -21.344 1 90 188 ARG B O 1
ATOM 3417 N N . ILE B 1 189 ? -10.148 -24.984 -20.578 1 88.19 189 ILE B N 1
ATOM 3418 C CA . ILE B 1 189 ? -9.391 -26.078 -21.172 1 88.19 189 ILE B CA 1
ATOM 3419 C C . ILE B 1 189 ? -9.797 -27.406 -20.516 1 88.19 189 ILE B C 1
ATOM 3421 O O . ILE B 1 189 ? -9.883 -28.438 -21.188 1 88.19 189 ILE B O 1
ATOM 3425 N N . LEU B 1 190 ? -10.109 -27.359 -19.25 1 88.06 190 LEU B N 1
ATOM 3426 C CA . LEU B 1 190 ? -10.469 -28.578 -18.516 1 88.06 190 LEU B CA 1
ATOM 3427 C C . LEU B 1 190 ? -11.883 -29.016 -18.859 1 88.06 190 LEU B C 1
ATOM 3429 O O . LEU B 1 190 ? -12.203 -30.203 -18.781 1 88.06 190 LEU B O 1
ATOM 3433 N N . THR B 1 191 ? -12.672 -28.047 -19.219 1 86.25 191 THR B N 1
ATOM 3434 C CA . THR B 1 191 ? -14.062 -28.375 -19.516 1 86.25 191 THR B CA 1
ATOM 3435 C C . THR B 1 191 ? -14.234 -28.734 -20.984 1 86.25 191 THR B C 1
ATOM 3437 O O . THR B 1 191 ? -15.18 -29.438 -21.359 1 86.25 191 THR B O 1
ATOM 3440 N N . VAL B 1 192 ? -13.383 -28.156 -21.844 1 78.44 192 VAL B N 1
ATOM 3441 C CA . VAL B 1 192 ? -13.477 -28.516 -23.25 1 78.44 192 VAL B CA 1
ATOM 3442 C C . VAL B 1 192 ? -12.898 -29.906 -23.469 1 78.44 192 VAL B C 1
ATOM 3444 O O . VAL B 1 192 ? -11.727 -30.156 -23.188 1 78.44 192 VAL B O 1
ATOM 3447 N N . THR B 1 193 ? -13.586 -30.922 -23.25 1 64.38 193 THR B N 1
ATOM 3448 C CA . THR B 1 193 ? -13.227 -32.344 -23.328 1 64.38 193 THR B CA 1
ATOM 3449 C C . THR B 1 193 ? -12.812 -32.719 -24.75 1 64.38 193 THR B C 1
ATOM 3451 O O . THR B 1 193 ? -13.453 -32.312 -25.719 1 64.38 193 THR B O 1
ATOM 3454 N N . GLN B 1 194 ? -11.484 -33.062 -24.922 1 67.94 194 GLN B N 1
ATOM 3455 C CA . GLN B 1 194 ? -11.18 -33.812 -26.125 1 67.94 194 GLN B CA 1
ATOM 3456 C C . GLN B 1 194 ? -11.352 -35.312 -25.859 1 67.94 194 GLN B C 1
ATOM 3458 O O . GLN B 1 194 ? -10.391 -36 -25.516 1 67.94 194 GLN B O 1
ATOM 3463 N N . PRO B 1 195 ? -12.555 -35.719 -25.938 1 70.62 195 PRO B N 1
ATOM 3464 C CA . PRO B 1 195 ? -12.898 -37.062 -25.484 1 70.62 195 PRO B CA 1
ATOM 3465 C C . PRO B 1 195 ? -11.953 -38.125 -26.031 1 70.62 195 PRO B C 1
ATOM 3467 O O . PRO B 1 195 ? -11.578 -39.062 -25.312 1 70.62 195 PRO B O 1
ATOM 3470 N N . ASP B 1 196 ? -11.523 -37.938 -27.281 1 72.81 196 ASP B N 1
ATOM 3471 C CA . ASP B 1 196 ? -10.688 -38.969 -27.906 1 72.81 196 ASP B CA 1
ATOM 3472 C C . ASP B 1 196 ? -9.336 -39.062 -27.219 1 72.81 196 ASP B C 1
ATOM 3474 O O . ASP B 1 196 ? -8.867 -40.156 -26.938 1 72.81 196 ASP B O 1
ATOM 3478 N N . MET B 1 197 ? -8.844 -37.938 -26.891 1 74.44 197 MET B N 1
ATOM 3479 C CA . MET B 1 197 ? -7.52 -37.938 -26.266 1 74.44 197 MET B CA 1
ATOM 3480 C C . MET B 1 197 ? -7.59 -38.438 -24.828 1 74.44 197 MET B C 1
ATOM 3482 O O . MET B 1 197 ? -6.695 -39.156 -24.375 1 74.44 197 MET B O 1
ATOM 3486 N N . GLU B 1 198 ? -8.633 -38.125 -24.25 1 76.5 198 GLU B N 1
ATOM 3487 C CA . GLU B 1 198 ? -8.836 -38.562 -22.875 1 76.5 198 GLU B CA 1
ATOM 3488 C C . GLU B 1 198 ? -9.039 -40.094 -22.812 1 76.5 198 GLU B C 1
ATOM 3490 O O . GLU B 1 198 ? -8.461 -40.75 -21.953 1 76.5 198 GLU B O 1
ATOM 3495 N N . GLN B 1 199 ? -9.773 -40.531 -23.719 1 80.31 199 GLN B N 1
ATOM 3496 C CA . GLN B 1 199 ? -10.016 -41.969 -23.781 1 80.31 199 GLN B CA 1
ATOM 3497 C C . GLN B 1 199 ? -8.734 -42.719 -24.094 1 80.31 199 GLN B C 1
ATOM 3499 O O . GLN B 1 199 ? -8.469 -43.781 -23.5 1 80.31 199 GLN B O 1
ATOM 3504 N N . LEU B 1 200 ? -8.055 -42.156 -24.969 1 80.44 200 LEU B N 1
ATOM 3505 C CA . LEU B 1 200 ? -6.793 -42.781 -25.344 1 80.44 200 LEU B CA 1
ATOM 3506 C C . LEU B 1 200 ? -5.859 -42.875 -24.141 1 80.44 200 LEU B C 1
ATOM 3508 O O . LEU B 1 200 ? -5.215 -43.906 -23.922 1 80.44 200 LEU B O 1
ATOM 3512 N N . ARG B 1 201 ? -5.848 -41.906 -23.375 1 78.81 201 ARG B N 1
ATOM 3513 C CA . ARG B 1 201 ? -4.988 -41.875 -22.188 1 78.81 201 ARG B CA 1
ATOM 3514 C C . ARG B 1 201 ? -5.469 -42.875 -21.141 1 78.81 201 ARG B C 1
ATOM 3516 O O . ARG B 1 201 ? -4.66 -43.562 -20.516 1 78.81 201 ARG B O 1
ATOM 3523 N N . GLU B 1 202 ? -6.691 -42.906 -21 1 78.56 202 GLU B N 1
ATOM 3524 C CA . GLU B 1 202 ? -7.27 -43.844 -20.031 1 78.56 202 GLU B CA 1
ATOM 3525 C C . GLU B 1 202 ? -7.008 -45.281 -20.438 1 78.56 202 GLU B C 1
ATOM 3527 O O . GLU B 1 202 ? -6.645 -46.125 -19.609 1 78.56 202 GLU B O 1
ATOM 3532 N N . ASP B 1 203 ? -7.078 -45.5 -21.688 1 81.06 203 ASP B N 1
ATOM 3533 C CA . ASP B 1 203 ? -6.824 -46.812 -22.203 1 81.06 203 ASP B CA 1
ATOM 3534 C C . ASP B 1 203 ? -5.371 -47.25 -21.984 1 81.06 203 ASP B C 1
ATOM 3536 O O . ASP B 1 203 ? -5.102 -48.375 -21.578 1 81.06 203 ASP B O 1
ATOM 3540 N N . ARG B 1 204 ? -4.598 -46.281 -22.266 1 76.44 204 ARG B N 1
ATOM 3541 C CA . ARG B 1 204 ? -3.174 -46.562 -22.078 1 76.44 204 ARG B CA 1
ATOM 3542 C C . ARG B 1 204 ? -2.842 -46.812 -20.625 1 76.44 204 ARG B C 1
ATOM 3544 O O . ARG B 1 204 ? -2.082 -47.75 -20.312 1 76.44 204 ARG B O 1
ATOM 3551 N N . HIS B 1 205 ? -3.424 -46.094 -19.781 1 77.5 205 HIS B N 1
ATOM 3552 C CA . HIS B 1 205 ? -3.184 -46.25 -18.359 1 77.5 205 HIS B CA 1
ATOM 3553 C C . HIS B 1 205 ? -3.734 -47.594 -17.844 1 77.5 205 HIS B C 1
ATOM 3555 O O . HIS B 1 205 ? -3.061 -48.312 -17.109 1 77.5 205 HIS B O 1
ATOM 3561 N N . GLU B 1 206 ? -4.879 -47.875 -18.297 1 77.75 206 GLU B N 1
ATOM 3562 C CA . G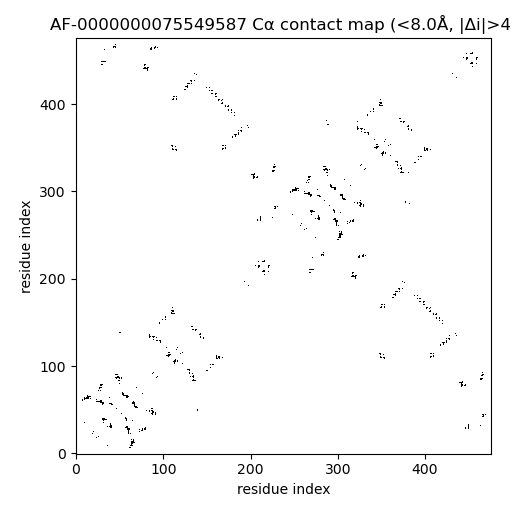LU B 1 206 ? -5.496 -49.156 -17.891 1 77.75 206 GLU B CA 1
ATOM 3563 C C . GLU B 1 206 ? -4.672 -50.344 -18.375 1 77.75 206 GLU B C 1
ATOM 3565 O O . GLU B 1 206 ? -4.465 -51.312 -17.625 1 77.75 206 GLU B O 1
ATOM 3570 N N . THR B 1 207 ? -4.273 -50.188 -19.562 1 77.06 207 THR B N 1
ATOM 3571 C CA . THR B 1 207 ? -3.459 -51.281 -20.125 1 77.06 207 THR B CA 1
ATOM 3572 C C . THR B 1 207 ? -2.16 -51.438 -19.344 1 77.06 207 THR B C 1
ATOM 3574 O O . THR B 1 207 ? -1.728 -52.562 -19.078 1 77.06 207 THR B O 1
ATOM 3577 N N . HIS B 1 208 ? -1.621 -50.281 -19 1 76 208 HIS B N 1
ATOM 3578 C CA . HIS B 1 208 ? -0.403 -50.312 -18.188 1 76 208 HIS B CA 1
ATOM 3579 C C . HIS B 1 208 ? -0.646 -50.969 -16.844 1 76 208 HIS B C 1
ATOM 3581 O O . HIS B 1 208 ? 0.145 -51.812 -16.406 1 76 208 HIS B O 1
ATOM 3587 N N . LEU B 1 209 ? -1.693 -50.656 -16.188 1 73.12 209 LEU B N 1
ATOM 3588 C CA . LEU B 1 209 ? -2.025 -51.219 -14.898 1 73.12 209 LEU B CA 1
ATOM 3589 C C . LEU B 1 209 ? -2.217 -52.719 -15 1 73.12 209 LEU B C 1
ATOM 3591 O O . LEU B 1 209 ? -1.695 -53.469 -14.18 1 73.12 209 LEU B O 1
ATOM 3595 N N . ARG B 1 210 ? -2.832 -53.125 -16.047 1 73.81 210 ARG B N 1
ATOM 3596 C CA . ARG B 1 210 ? -3.062 -54.531 -16.266 1 73.81 210 ARG B CA 1
ATOM 3597 C C . ARG B 1 210 ? -1.746 -55.281 -16.469 1 73.81 210 ARG B C 1
ATOM 3599 O O . ARG B 1 210 ? -1.562 -56.406 -15.961 1 73.81 210 ARG B O 1
ATOM 3606 N N . GLU B 1 211 ? -0.974 -54.625 -17.125 1 69.75 211 GLU B N 1
ATOM 3607 C CA . GLU B 1 211 ? 0.327 -55.25 -17.375 1 69.75 211 GLU B CA 1
ATOM 3608 C C . GLU B 1 211 ? 1.143 -55.375 -16.094 1 69.75 211 GLU B C 1
ATOM 3610 O O . GLU B 1 211 ? 1.963 -56.281 -15.961 1 69.75 211 GLU B O 1
ATOM 3615 N N . MET B 1 212 ? 0.812 -54.5 -15.172 1 67.38 212 MET B N 1
ATOM 3616 C CA . MET B 1 212 ? 1.493 -54.531 -13.875 1 67.38 212 MET B CA 1
ATOM 3617 C C . MET B 1 212 ? 0.773 -55.438 -12.906 1 67.38 212 MET B C 1
ATOM 3619 O O . MET B 1 212 ? 1.22 -55.625 -11.766 1 67.38 212 MET B O 1
ATOM 3623 N N . GLY B 1 213 ? -0.203 -55.906 -13.328 1 64.62 213 GLY B N 1
ATOM 3624 C CA . GLY B 1 213 ? -0.978 -56.781 -12.477 1 64.62 213 GLY B CA 1
ATOM 3625 C C . GLY B 1 213 ? -1.883 -56.062 -11.516 1 64.62 213 GLY B C 1
ATOM 3626 O O . GLY B 1 213 ? -2.23 -56.562 -10.453 1 64.62 213 GLY B O 1
ATOM 3627 N N . ILE B 1 214 ? -2.047 -54.781 -11.867 1 65.25 214 ILE B N 1
ATOM 3628 C CA . ILE B 1 214 ? -2.92 -53.969 -11.023 1 65.25 214 ILE B CA 1
ATOM 3629 C C . ILE B 1 214 ? -4.301 -53.875 -11.664 1 65.25 214 ILE B C 1
ATOM 3631 O O . ILE B 1 214 ? -4.418 -53.562 -12.852 1 65.25 214 ILE B O 1
ATOM 3635 N N . ASP B 1 215 ? -5.301 -54.281 -10.914 1 72.88 215 ASP B N 1
ATOM 3636 C CA . ASP B 1 215 ? -6.664 -54.125 -11.414 1 72.88 215 ASP B CA 1
ATOM 3637 C C . ASP B 1 215 ? -7.051 -52.656 -11.531 1 72.88 215 ASP B C 1
ATOM 3639 O O . ASP B 1 215 ? -7.078 -51.938 -10.531 1 72.88 215 ASP B O 1
ATOM 3643 N N . PRO B 1 216 ? -7.258 -52.281 -12.773 1 75.06 216 PRO B N 1
ATOM 3644 C CA . PRO B 1 216 ? -7.543 -50.875 -12.984 1 75.06 216 PRO B CA 1
ATOM 3645 C C . PRO B 1 216 ? -8.836 -50.406 -12.305 1 75.06 216 PRO B C 1
ATOM 3647 O O . PRO B 1 216 ? -9.07 -49.219 -12.141 1 75.06 216 PRO B O 1
ATOM 3650 N N . SER B 1 217 ? -9.68 -51.312 -11.891 1 73.19 217 SER B N 1
ATOM 3651 C CA . SER B 1 217 ? -10.977 -50.969 -11.32 1 73.19 217 SER B CA 1
ATOM 3652 C C . SER B 1 217 ? -10.852 -50.594 -9.852 1 73.19 217 SER B C 1
ATOM 3654 O O . SER B 1 217 ? -11.789 -50.031 -9.266 1 73.19 217 SER B O 1
ATOM 3656 N N . THR B 1 218 ? -9.648 -50.75 -9.273 1 62.84 218 THR B N 1
ATOM 3657 C CA . THR B 1 218 ? -9.516 -50.438 -7.855 1 62.84 218 THR B CA 1
ATOM 3658 C C . THR B 1 218 ? -9.172 -48.969 -7.652 1 62.84 218 THR B C 1
ATOM 3660 O O . THR B 1 218 ? -8.328 -48.438 -8.367 1 62.84 218 THR B O 1
ATOM 3663 N N . GLU B 1 219 ? -9.93 -48.25 -6.863 1 58.03 219 GLU B N 1
ATOM 3664 C CA . GLU B 1 219 ? -9.766 -46.844 -6.566 1 58.03 219 GLU B CA 1
ATOM 3665 C C . GLU B 1 219 ? -8.32 -46.5 -6.219 1 58.03 219 GLU B C 1
ATOM 3667 O O . GLU B 1 219 ? -7.805 -45.438 -6.602 1 58.03 219 GLU B O 1
ATOM 3672 N N . ASP B 1 220 ? -7.703 -47.344 -5.539 1 55.28 220 ASP B N 1
ATOM 3673 C CA . ASP B 1 220 ? -6.336 -47.156 -5.066 1 55.28 220 ASP B CA 1
ATOM 3674 C C . ASP B 1 220 ? -5.348 -47.125 -6.23 1 55.28 220 ASP B C 1
ATOM 3676 O O . ASP B 1 220 ? -4.332 -46.438 -6.168 1 55.28 220 ASP B O 1
ATOM 3680 N N . ALA B 1 221 ? -5.613 -47.75 -7.195 1 53.94 221 ALA B N 1
ATOM 3681 C CA . ALA B 1 221 ? -4.699 -47.906 -8.328 1 53.94 221 ALA B CA 1
ATOM 3682 C C . ALA B 1 221 ? -4.555 -46.594 -9.094 1 53.94 221 ALA B C 1
ATOM 3684 O O . ALA B 1 221 ? -3.477 -46.281 -9.609 1 53.94 221 ALA B O 1
ATOM 3685 N N . ARG B 1 222 ? -5.633 -45.844 -9.234 1 55.44 222 ARG B N 1
ATOM 3686 C CA . ARG B 1 222 ? -5.656 -44.594 -10.016 1 55.44 222 ARG B CA 1
ATOM 3687 C C . ARG B 1 222 ? -5.09 -43.438 -9.211 1 55.44 222 ARG B C 1
ATOM 3689 O O . ARG B 1 222 ? -4.543 -42.5 -9.781 1 55.44 222 ARG B 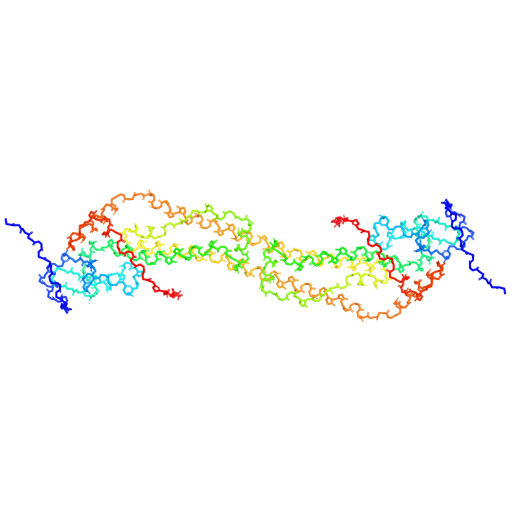O 1
ATOM 3696 N N . SER B 1 223 ? -5.23 -43.5 -7.844 1 50.72 223 SER B N 1
ATOM 3697 C CA . SER B 1 223 ? -4.914 -42.375 -6.98 1 50.72 223 SER B CA 1
ATOM 3698 C C . SER B 1 223 ? -3.461 -42.406 -6.527 1 50.72 223 SER B C 1
ATOM 3700 O O . SER B 1 223 ? -2.895 -41.375 -6.148 1 50.72 223 SER B O 1
ATOM 3702 N N . SER B 1 224 ? -2.867 -43.531 -6.445 1 47.44 224 SER B N 1
ATOM 3703 C CA . SER B 1 224 ? -1.696 -43.75 -5.598 1 47.44 224 SER B CA 1
ATOM 3704 C C . SER B 1 224 ? -0.455 -43.094 -6.199 1 47.44 224 SER B C 1
ATOM 3706 O O . SER B 1 224 ? 0.593 -43.031 -5.551 1 47.44 224 SER B O 1
ATOM 3708 N N . PHE B 1 225 ? -0.469 -42.656 -7.23 1 47.34 225 PHE B N 1
ATOM 3709 C CA . PHE B 1 225 ? 0.88 -42.312 -7.676 1 47.34 225 PHE B CA 1
ATOM 3710 C C . PHE B 1 225 ? 1.217 -40.875 -7.352 1 47.34 225 PHE B C 1
ATOM 3712 O O . PHE B 1 225 ? 2.205 -40.312 -7.852 1 47.34 225 PHE B O 1
ATOM 3719 N N . SER B 1 226 ? 0.434 -40.219 -6.594 1 46.5 226 SER B N 1
ATOM 3720 C CA . SER B 1 226 ? 0.723 -38.812 -6.383 1 46.5 226 SER B CA 1
ATOM 3721 C C . SER B 1 226 ? 1.914 -38.625 -5.449 1 46.5 226 SER B C 1
ATOM 3723 O O . SER B 1 226 ? 1.741 -38.375 -4.254 1 46.5 226 SER B O 1
ATOM 3725 N N . SER B 1 227 ? 2.963 -39.469 -5.445 1 44.12 227 SER B N 1
ATOM 3726 C CA . SER B 1 227 ? 3.92 -39.125 -4.391 1 44.12 227 SER B CA 1
ATOM 3727 C C . SER B 1 227 ? 4.676 -37.844 -4.699 1 44.12 227 SER B C 1
ATOM 3729 O O . SER B 1 227 ? 5.422 -37.781 -5.68 1 44.12 227 SER B O 1
ATOM 3731 N N . THR B 1 228 ? 4.059 -36.688 -4.531 1 48.41 228 THR B N 1
ATOM 3732 C CA . THR B 1 228 ? 4.766 -35.406 -4.555 1 48.41 228 THR B CA 1
ATOM 3733 C C . THR B 1 228 ? 6.012 -35.438 -3.674 1 48.41 228 THR B C 1
ATOM 3735 O O . THR B 1 228 ? 5.949 -35.906 -2.533 1 48.41 228 THR B O 1
ATOM 3738 N N . SER B 1 229 ? 7.117 -35.562 -4.344 1 49.56 229 SER B N 1
ATOM 3739 C CA . SER B 1 229 ? 8.359 -35.531 -3.576 1 49.56 229 SER B CA 1
ATOM 3740 C C . SER B 1 229 ? 8.445 -34.25 -2.721 1 49.56 229 SER B C 1
ATOM 3742 O O . SER B 1 229 ? 7.973 -33.188 -3.127 1 49.56 229 SER B O 1
ATOM 3744 N N . SER B 1 230 ? 8.312 -34.406 -1.497 1 43.41 230 SER B N 1
ATOM 3745 C CA . SER B 1 230 ? 8.391 -33.344 -0.495 1 43.41 230 SER B CA 1
ATOM 3746 C C . SER B 1 230 ? 9.57 -32.406 -0.767 1 43.41 230 SER B C 1
ATOM 3748 O O . SER B 1 230 ? 9.859 -31.531 0.037 1 43.41 230 SER B O 1
ATOM 3750 N N . THR B 1 231 ? 10.445 -32.719 -1.707 1 43.31 231 THR B N 1
ATOM 3751 C CA . THR B 1 231 ? 11.641 -31.891 -1.532 1 43.31 231 THR B CA 1
ATOM 3752 C C . THR B 1 231 ? 11.414 -30.484 -2.07 1 43.31 231 THR B C 1
ATOM 3754 O O . THR B 1 231 ? 10.906 -30.312 -3.178 1 43.31 231 THR B O 1
ATOM 3757 N N . SER B 1 232 ? 11.398 -29.516 -1.248 1 43.5 232 SER B N 1
ATOM 3758 C CA . SER B 1 232 ? 11.391 -28.062 -1.391 1 43.5 232 SER B CA 1
ATOM 3759 C C . SER B 1 232 ? 12.328 -27.609 -2.51 1 43.5 232 SER B C 1
ATOM 3761 O O . SER B 1 232 ? 13.516 -27.391 -2.285 1 43.5 232 SER B O 1
ATOM 3763 N N . THR B 1 233 ? 12.344 -28.156 -3.646 1 41.94 233 THR B N 1
ATOM 3764 C CA . THR B 1 233 ? 13.328 -27.656 -4.594 1 41.94 233 THR B CA 1
ATOM 3765 C C . THR B 1 233 ? 12.922 -26.266 -5.094 1 41.94 233 THR B C 1
ATOM 3767 O O . THR B 1 233 ? 11.789 -26.062 -5.535 1 41.94 233 THR B O 1
ATOM 3770 N N . LYS B 1 234 ? 13.703 -25.203 -4.805 1 44.22 234 LYS B N 1
ATOM 3771 C CA . LYS B 1 234 ? 13.688 -23.859 -5.367 1 44.22 234 LYS B CA 1
ATOM 3772 C C . LYS B 1 234 ? 13.539 -23.891 -6.887 1 44.22 234 LYS B C 1
ATOM 3774 O O . LYS B 1 234 ? 14.312 -24.578 -7.566 1 44.22 234 LYS B O 1
ATOM 3779 N N . VAL B 1 235 ? 12.461 -23.656 -7.539 1 43.5 235 VAL B N 1
ATOM 3780 C CA . VAL B 1 235 ? 12.219 -23.484 -8.969 1 43.5 235 VAL B CA 1
ATOM 3781 C C . VAL B 1 235 ? 13.359 -22.688 -9.594 1 43.5 235 VAL B C 1
ATOM 3783 O O . VAL B 1 235 ? 13.602 -21.531 -9.219 1 43.5 235 VAL B O 1
ATOM 3786 N N . PRO B 1 236 ? 14.242 -23.25 -10.312 1 34.81 236 PRO B N 1
ATOM 3787 C CA . PRO B 1 236 ? 15.312 -22.453 -10.93 1 34.81 236 PRO B CA 1
ATOM 3788 C C . PRO B 1 236 ? 14.789 -21.469 -11.961 1 34.81 236 PRO B C 1
ATOM 3790 O O . PRO B 1 236 ? 13.82 -21.75 -12.672 1 34.81 236 PRO B O 1
ATOM 3793 N N . LYS B 1 237 ? 15.062 -20.109 -11.773 1 40.03 237 LYS B N 1
ATOM 3794 C CA . LYS B 1 237 ? 14.93 -19.094 -12.812 1 40.03 237 LYS B CA 1
ATOM 3795 C C . LYS B 1 237 ? 15.539 -19.562 -14.133 1 40.03 237 LYS B C 1
ATOM 3797 O O . LYS B 1 237 ? 16.75 -19.75 -14.227 1 40.03 237 LYS B O 1
ATOM 3802 N N . GLU B 1 238 ? 14.961 -20.344 -14.93 1 32.69 238 GLU B N 1
ATOM 3803 C CA . GLU B 1 238 ? 15.617 -20.406 -16.234 1 32.69 238 GLU B CA 1
ATOM 3804 C C . GLU B 1 238 ? 15.508 -19.062 -16.969 1 32.69 238 GLU B C 1
ATOM 3806 O O . GLU B 1 238 ? 14.484 -18.391 -16.875 1 32.69 238 GLU B O 1
#

Foldseek 3Di:
DPPDPPPLPADQPLPPCPVVVPPQPLLAFAAACDPPPPQHPDVPDQLQALLVCQQAHFTDSSNHTYHHNCVVSCNSCVVVSLVSQLRNLVRNVVVLLVLVVVLQCLPPPFPVSVCCVVPHDSVPDDRDPRSVVLSPQPDRVSSVVSSVVSVVVSVVSVVVRVVRRVVVVVVVVVVVVVVVVVVVVVVVVVPPDPPVVVVVVVVVLCVVCVVVVHHPVDPCSVPPPPPPDPDPDDPDPD/DPPDPPPLPAPPPLPDCPVVVPPPPLQAWAADCDPPPPQHPDVPDQLQALLVCQQAHFTDSSHHTYHHNCVVSCNSCVVVSLVSQLRNLVRNVVVLLVLVVVLQCLPPPFPVSVCCVVPHDSPPDDRDPRSVVLSPDPDRVSSVVSSVVSVVVSVVSVCVRVVRRVVVVVVVVVVVVVVVVVVVVVVVVVPPDPPVVVVVVVVVLCVVCVVVVHHPPDPCSVPPPPPPDPDPDDPDPD

Solvent-accessible surface area (backbone atoms only — not comparable to full-atom values): 26094 Å² total; per-residue (Å²): 133,84,81,68,79,73,72,72,77,79,56,86,47,76,49,70,57,63,57,42,70,75,68,46,69,50,65,47,27,34,63,41,79,44,84,86,39,93,54,17,70,66,59,82,58,73,35,75,33,43,72,48,36,46,43,66,38,38,35,24,41,79,77,40,44,35,72,40,81,37,72,90,41,45,82,20,34,52,33,34,44,49,54,23,30,43,40,10,14,39,36,42,19,47,53,52,43,53,56,52,48,50,73,63,53,26,60,86,79,38,35,22,27,40,46,39,62,74,73,44,84,70,84,78,57,79,77,61,62,46,35,61,53,42,37,68,42,90,44,71,70,52,34,52,51,53,51,48,53,49,51,51,48,49,48,52,44,48,48,32,41,51,52,27,34,51,49,24,52,51,29,40,51,50,35,52,50,53,50,48,51,52,29,48,52,49,50,49,59,68,64,55,70,57,61,68,62,52,49,51,42,50,48,25,38,40,51,36,29,49,72,67,70,37,62,66,84,41,72,63,65,78,59,62,62,61,65,52,45,80,70,84,68,80,77,74,85,122,135,85,80,68,79,74,72,73,79,78,57,85,47,76,51,69,56,63,57,42,68,74,68,44,71,51,66,48,27,35,65,40,79,46,86,88,37,95,52,18,72,65,59,84,59,73,36,75,33,43,68,49,35,44,44,66,39,38,35,26,46,80,80,44,42,33,71,41,80,36,72,89,42,44,82,22,32,52,34,37,42,49,56,24,30,44,37,11,15,38,38,42,20,49,52,50,42,51,57,51,49,50,72,64,50,26,59,84,79,37,36,20,26,38,46,40,62,75,73,44,83,69,85,77,58,80,76,63,61,46,35,61,52,42,37,66,42,88,45,70,69,53,33,52,51,53,50,48,53,51,49,51,49,49,50,52,45,49,48,32,42,51,50,26,33,52,49,23,51,52,30,39,51,51,36,51,49,54,50,49,52,51,30,48,52,48,51,48,58,68,64,55,70,57,62,69,61,53,48,51,42,50,50,26,39,40,52,36,29,49,73,66,70,36,62,64,84,40,71,63,66,78,60,62,63,63,66,52,46,80,70,84,68,80,78,74,86,122

Radius of gyration: 42.09 Å; Cα contacts (8 Å, |Δi|>4): 632; chains: 2; bounding box: 46×137×79 Å

Secondary structure (DSSP, 8-state):
-------------B--THHHHHTS-TT--B----TT-TTS--TTS---SHHHHHHHSPEE-SS-EE-S--GGGTTGGGGGHHHHHHHHHHHHHHHHHHHHHHHH---TT-HHHHHHHHHS--TTPPPP-HHHHHHT-SSHHHHHHHHHHHHHHHHHHHHHHHHHHHHHHHHHHHHHHHHHHHHHHHHHHHHS--HHHHHHHHHHHHHHHHHTT--TTSHHHHHTT-------------/-------------B--THHHHHTS-TT--B----TT-TTS--TTS---SHHHHHHHS-EE-SS-EE-S--GGGTTTTGGGHHHHHHHHHHHHHHHHHHHHHHHH---TTSHHHHHHHHHS--TTPPPP-HHHHHHT-SSHHHHHHHHHHHHHHHHHHHHHHHHHHHHHHHHHHHHHHHHHHHHHHHHHHHHS--HHHHHHHHHHHHHHHHHTT--TTSHHHHHTT-------------